Protein AF-A0A165D5Y5-F1 (afdb_monomer_lite)

Structure (mmCIF, N/CA/C/O backbone):
data_AF-A0A165D5Y5-F1
#
_entry.id   AF-A0A165D5Y5-F1
#
loop_
_atom_site.group_PDB
_atom_site.id
_atom_site.type_symbol
_atom_site.label_atom_id
_atom_site.label_alt_id
_atom_site.label_comp_id
_atom_site.label_asym_id
_atom_site.label_entity_id
_atom_site.label_seq_id
_atom_site.pdbx_PDB_ins_code
_atom_site.Cartn_x
_atom_site.Cartn_y
_atom_site.Cartn_z
_atom_site.occupancy
_atom_site.B_iso_or_equiv
_atom_site.auth_seq_id
_atom_site.auth_comp_id
_atom_site.auth_asym_id
_atom_site.auth_atom_id
_atom_site.pdbx_PDB_model_num
ATOM 1 N N . MET A 1 1 ? 12.799 29.305 -7.240 1.00 36.62 1 MET A N 1
ATOM 2 C CA . MET A 1 1 ? 13.492 28.348 -8.123 1.00 36.62 1 MET A CA 1
ATOM 3 C C . MET A 1 1 ? 12.744 27.040 -8.000 1.00 36.62 1 MET A C 1
ATOM 5 O O . MET A 1 1 ? 12.730 26.487 -6.907 1.00 36.62 1 MET A O 1
ATOM 9 N N . HIS A 1 2 ? 12.020 26.631 -9.041 1.00 42.81 2 HIS A N 1
ATOM 10 C CA . HIS A 1 2 ? 11.476 25.279 -9.081 1.00 42.81 2 HIS A CA 1
ATOM 11 C C . HIS A 1 2 ? 12.655 24.336 -9.302 1.00 42.81 2 HIS A C 1
ATOM 13 O O . HIS A 1 2 ? 13.514 24.611 -10.132 1.00 42.81 2 HIS A O 1
ATOM 19 N N . ASP A 1 3 ? 12.760 23.314 -8.466 1.00 55.38 3 ASP A N 1
ATOM 20 C CA . ASP A 1 3 ? 13.753 22.270 -8.642 1.00 55.38 3 ASP A CA 1
ATOM 21 C C . ASP A 1 3 ? 13.362 21.470 -9.892 1.00 55.38 3 ASP A C 1
ATOM 23 O O . ASP A 1 3 ? 12.347 20.774 -9.879 1.00 55.38 3 ASP A O 1
ATOM 27 N N . ASP A 1 4 ? 14.113 21.617 -10.986 1.00 63.81 4 ASP A N 1
ATOM 28 C CA . ASP A 1 4 ? 13.848 20.929 -12.260 1.00 63.81 4 ASP A CA 1
ATOM 29 C C . ASP A 1 4 ? 14.162 19.418 -12.193 1.00 63.81 4 ASP A C 1
ATOM 31 O O . ASP A 1 4 ? 14.012 18.694 -13.178 1.00 63.81 4 ASP A O 1
ATOM 35 N N . ARG A 1 5 ? 14.575 18.911 -11.022 1.00 75.62 5 ARG A N 1
ATOM 36 C CA . ARG A 1 5 ? 14.833 17.491 -10.765 1.00 75.62 5 ARG A CA 1
ATOM 37 C C . ARG A 1 5 ? 13.528 16.737 -10.523 1.00 75.62 5 ARG A C 1
ATOM 39 O O . ARG A 1 5 ? 12.880 16.884 -9.486 1.00 75.62 5 ARG A O 1
ATOM 46 N N . TRP A 1 6 ? 13.171 15.866 -11.462 1.00 85.12 6 TRP A N 1
ATOM 47 C CA . TRP A 1 6 ? 11.984 15.016 -11.347 1.00 85.12 6 TRP A CA 1
ATOM 48 C C . TRP A 1 6 ? 12.303 13.654 -10.734 1.00 85.12 6 TRP A C 1
ATOM 50 O O . TRP A 1 6 ? 11.542 13.173 -9.890 1.00 85.12 6 TRP A O 1
ATOM 60 N N . LEU A 1 7 ? 13.441 13.063 -11.110 1.00 90.06 7 LEU A N 1
ATOM 61 C CA . LEU A 1 7 ? 13.936 11.797 -10.572 1.00 90.06 7 LEU A CA 1
ATOM 62 C C . LEU A 1 7 ? 15.432 11.893 -10.262 1.00 90.06 7 LEU A C 1
ATOM 64 O O . LEU A 1 7 ? 16.234 12.190 -11.139 1.00 90.06 7 LEU A O 1
ATOM 68 N N . THR A 1 8 ? 15.811 11.557 -9.033 1.00 92.94 8 THR A N 1
ATOM 69 C CA . THR A 1 8 ? 17.205 11.374 -8.620 1.00 92.94 8 THR A CA 1
ATOM 70 C C . THR A 1 8 ? 17.475 9.890 -8.419 1.00 92.94 8 THR A C 1
ATOM 72 O O . THR A 1 8 ? 17.004 9.293 -7.449 1.00 92.94 8 THR A O 1
ATOM 75 N N . ILE A 1 9 ? 18.219 9.281 -9.338 1.00 93.25 9 ILE A N 1
ATOM 76 C CA . ILE A 1 9 ? 18.658 7.883 -9.272 1.00 93.25 9 ILE A CA 1
ATOM 77 C C . ILE A 1 9 ? 19.861 7.785 -8.331 1.00 93.25 9 ILE A C 1
ATOM 79 O O . ILE A 1 9 ? 20.742 8.643 -8.354 1.00 93.25 9 ILE A O 1
ATOM 83 N N . GLN A 1 10 ? 19.892 6.733 -7.512 1.00 91.31 10 GLN A N 1
ATOM 84 C CA . GLN A 1 10 ? 20.929 6.472 -6.510 1.00 91.31 10 GLN A CA 1
ATOM 85 C C . GLN A 1 10 ? 21.636 5.144 -6.836 1.00 91.31 10 GLN A C 1
ATOM 87 O O . GLN A 1 10 ? 21.149 4.085 -6.420 1.00 91.31 10 GLN A O 1
ATOM 92 N N . PRO A 1 11 ? 22.750 5.177 -7.594 1.00 89.31 11 PRO A N 1
ATOM 93 C CA . PRO A 1 11 ? 23.415 3.986 -8.139 1.00 89.31 11 PRO A CA 1
ATOM 94 C C . PRO A 1 11 ? 23.787 2.907 -7.110 1.00 89.31 11 PRO A C 1
ATOM 96 O O . PRO A 1 11 ? 23.739 1.709 -7.404 1.00 89.31 11 PRO A O 1
ATOM 99 N N . ASP A 1 12 ? 24.129 3.317 -5.890 1.00 86.81 12 ASP A N 1
ATOM 100 C CA . ASP A 1 12 ? 24.563 2.464 -4.781 1.00 86.81 12 ASP A CA 1
ATOM 101 C C . ASP A 1 12 ? 23.400 1.918 -3.928 1.00 86.81 12 ASP A C 1
ATOM 103 O O . ASP A 1 12 ? 23.536 0.882 -3.272 1.00 86.81 12 ASP A O 1
ATOM 107 N N . GLN A 1 13 ? 22.225 2.555 -3.968 1.00 88.12 13 GLN A N 1
ATOM 108 C CA . GLN A 1 13 ? 21.077 2.201 -3.122 1.00 88.12 13 GLN A CA 1
ATOM 109 C C . GLN A 1 13 ? 20.100 1.215 -3.766 1.00 88.12 13 GLN A C 1
ATOM 111 O O . GLN A 1 13 ? 19.023 0.993 -3.218 1.00 88.12 13 GLN A O 1
ATOM 116 N N . TYR A 1 14 ? 20.444 0.565 -4.877 1.00 86.12 14 TYR A N 1
ATOM 117 C CA . TYR A 1 14 ? 19.514 -0.281 -5.642 1.00 86.12 14 TYR A CA 1
ATOM 118 C C . TYR A 1 14 ? 18.892 -1.467 -4.872 1.00 86.12 14 TYR A C 1
ATOM 120 O O . TYR A 1 14 ? 17.851 -2.000 -5.257 1.00 86.12 14 TYR A O 1
ATOM 128 N N . ARG A 1 15 ? 19.488 -1.862 -3.738 1.00 86.94 15 ARG A N 1
ATOM 129 C CA . ARG A 1 15 ? 18.962 -2.899 -2.827 1.00 86.94 15 ARG A CA 1
ATOM 130 C C . ARG A 1 15 ? 18.105 -2.358 -1.684 1.00 86.94 15 ARG A C 1
ATOM 132 O O . ARG A 1 15 ? 17.640 -3.127 -0.837 1.00 86.94 15 ARG A O 1
ATOM 139 N N . ARG A 1 16 ? 17.942 -1.038 -1.588 1.00 87.94 16 ARG A N 1
ATOM 140 C CA . ARG A 1 16 ? 17.179 -0.401 -0.518 1.00 87.94 16 ARG A CA 1
ATOM 141 C C . ARG A 1 16 ? 15.749 -0.917 -0.561 1.00 87.94 16 ARG A C 1
ATOM 143 O O . ARG A 1 16 ? 15.034 -0.728 -1.533 1.00 87.94 16 ARG A O 1
ATOM 150 N N . ARG A 1 17 ? 15.305 -1.555 0.517 1.00 82.31 17 ARG A N 1
ATOM 151 C CA . ARG A 1 17 ? 13.931 -2.055 0.581 1.00 82.31 17 ARG A CA 1
ATOM 152 C C . ARG A 1 17 ? 12.953 -0.903 0.739 1.00 82.31 17 ARG A C 1
ATOM 154 O O . ARG A 1 17 ? 13.132 -0.021 1.584 1.00 82.31 17 ARG A O 1
ATOM 161 N N . LEU A 1 18 ? 11.880 -0.966 -0.035 1.00 82.56 18 LEU A N 1
ATOM 162 C CA . LEU A 1 18 ? 10.706 -0.150 0.197 1.00 82.56 18 LEU A CA 1
ATOM 163 C C . LEU A 1 18 ? 10.056 -0.561 1.529 1.00 82.56 18 LEU A C 1
ATOM 165 O O . LEU A 1 18 ? 10.072 -1.725 1.925 1.00 82.56 18 LEU A O 1
ATOM 169 N N . ARG A 1 19 ? 9.496 0.395 2.268 1.00 78.31 19 ARG A N 1
ATOM 170 C CA . ARG A 1 19 ? 8.685 0.077 3.450 1.00 78.31 19 ARG A CA 1
ATOM 171 C C . ARG A 1 19 ? 7.229 0.035 3.029 1.00 78.31 19 ARG A C 1
ATOM 173 O O . ARG A 1 19 ? 6.581 1.078 3.004 1.00 78.31 19 ARG A O 1
ATOM 180 N N . ASP A 1 20 ? 6.740 -1.156 2.716 1.00 73.06 20 ASP A N 1
ATOM 181 C CA . ASP A 1 20 ? 5.326 -1.397 2.446 1.00 73.06 20 ASP A CA 1
ATOM 182 C C . ASP A 1 20 ? 4.605 -1.817 3.735 1.00 73.06 20 ASP A C 1
ATOM 184 O O . ASP A 1 20 ? 4.455 -2.999 4.036 1.00 73.06 20 ASP A O 1
ATOM 188 N N . LYS A 1 21 ? 4.234 -0.835 4.563 1.00 65.19 21 LYS A N 1
ATOM 189 C CA . LYS A 1 21 ? 3.703 -1.101 5.913 1.00 65.19 21 LYS A CA 1
ATOM 190 C C . LYS A 1 21 ? 2.385 -1.882 5.924 1.00 65.19 21 LYS A C 1
ATOM 192 O O . LYS A 1 21 ? 2.091 -2.510 6.936 1.00 65.19 21 LYS A O 1
ATOM 197 N N . HIS A 1 22 ? 1.615 -1.821 4.841 1.00 62.69 22 HIS A N 1
ATOM 198 C CA . HIS A 1 22 ? 0.251 -2.351 4.774 1.00 62.69 22 HIS A CA 1
ATOM 199 C C . HIS A 1 22 ? 0.038 -3.247 3.547 1.00 62.69 22 HIS A C 1
ATOM 201 O O . HIS A 1 22 ? -1.087 -3.402 3.087 1.00 62.69 22 HIS A O 1
ATOM 207 N N . ALA A 1 23 ? 1.115 -3.827 3.001 1.00 66.75 23 ALA A N 1
ATOM 208 C CA . ALA A 1 23 ? 1.060 -4.659 1.798 1.00 66.75 23 ALA A CA 1
ATOM 209 C C . ALA A 1 23 ? 0.348 -3.964 0.612 1.00 66.75 23 ALA A C 1
ATOM 211 O O . ALA A 1 23 ? -0.350 -4.606 -0.175 1.00 66.75 23 ALA A O 1
ATOM 212 N N . PHE A 1 24 ? 0.530 -2.647 0.463 1.00 70.25 24 PHE A N 1
ATOM 213 C CA . PHE A 1 24 ? -0.023 -1.837 -0.616 1.00 70.25 24 PHE A CA 1
ATOM 214 C C . PHE A 1 24 ? 0.409 -2.317 -1.992 1.00 70.25 24 PHE A C 1
ATOM 216 O O . PHE A 1 24 ? -0.310 -2.068 -2.946 1.00 70.25 24 PHE A O 1
ATOM 223 N N . ILE A 1 25 ? 1.545 -3.003 -2.137 1.00 75.25 25 ILE A N 1
ATOM 224 C CA . ILE A 1 25 ? 1.940 -3.595 -3.421 1.00 75.25 25 ILE A CA 1
ATOM 225 C C . ILE A 1 25 ? 1.146 -4.886 -3.711 1.00 75.25 25 ILE A C 1
ATOM 227 O O . ILE A 1 25 ? 1.097 -5.340 -4.851 1.00 75.25 25 ILE A O 1
ATOM 231 N N . GLY A 1 26 ? 0.397 -5.445 -2.755 1.00 70.31 26 GLY A N 1
ATOM 232 C CA . GLY A 1 26 ? -0.643 -6.483 -2.938 1.00 70.31 26 GLY A CA 1
ATOM 233 C C . GLY A 1 26 ? -0.282 -7.695 -3.804 1.00 70.31 26 GLY A C 1
ATOM 234 O O . GLY A 1 26 ? -1.169 -8.368 -4.320 1.00 70.31 26 GLY A O 1
ATOM 235 N N . PHE A 1 27 ? 1.008 -7.968 -3.956 1.00 74.56 27 PHE A N 1
ATOM 236 C CA . PHE A 1 27 ? 1.594 -9.224 -4.396 1.00 74.56 27 PHE A CA 1
ATOM 237 C C . PHE A 1 27 ? 2.947 -9.381 -3.685 1.00 74.56 27 PHE A C 1
ATOM 239 O O . PHE A 1 27 ? 3.512 -8.377 -3.254 1.00 74.56 27 PHE A O 1
ATOM 246 N N . PRO A 1 28 ? 3.471 -10.606 -3.524 1.00 77.19 28 PRO A N 1
ATOM 247 C CA . PRO A 1 28 ? 4.784 -10.831 -2.924 1.00 77.19 28 PRO A CA 1
ATOM 248 C C . PRO A 1 28 ? 5.869 -10.167 -3.780 1.00 77.19 28 PRO A C 1
ATOM 250 O O . PRO A 1 28 ? 6.131 -10.598 -4.904 1.00 77.19 28 PRO A O 1
ATOM 253 N N . TRP A 1 29 ? 6.476 -9.102 -3.267 1.00 82.81 29 TRP A N 1
ATOM 254 C CA . TRP A 1 29 ? 7.353 -8.222 -4.045 1.00 82.81 29 TRP A CA 1
ATOM 255 C C . TRP A 1 29 ? 8.749 -8.102 -3.439 1.00 82.81 29 TRP A C 1
ATOM 257 O O . TRP A 1 29 ? 9.669 -7.654 -4.111 1.00 82.81 29 TRP A O 1
ATOM 267 N N . GLU A 1 30 ? 8.946 -8.514 -2.187 1.00 80.38 30 GLU A N 1
ATOM 268 C CA . GLU A 1 30 ? 10.143 -8.190 -1.407 1.00 80.38 30 GLU A CA 1
ATOM 269 C C . GLU A 1 30 ? 11.440 -8.750 -2.008 1.00 80.38 30 GLU A C 1
ATOM 271 O O . GLU A 1 30 ? 12.504 -8.160 -1.828 1.00 80.38 30 GLU A O 1
ATOM 276 N N . ASN A 1 31 ? 11.348 -9.867 -2.736 1.00 81.94 31 ASN A N 1
ATOM 277 C CA . ASN A 1 31 ? 12.470 -10.479 -3.461 1.00 81.94 31 ASN A CA 1
ATOM 278 C C . ASN A 1 31 ? 12.522 -10.078 -4.945 1.00 81.94 31 ASN A C 1
ATOM 280 O O . ASN A 1 31 ? 13.449 -10.452 -5.655 1.00 81.94 31 ASN A O 1
ATOM 284 N N . ASN A 1 32 ? 11.531 -9.311 -5.392 1.00 86.19 32 ASN A N 1
ATOM 285 C CA . ASN A 1 32 ? 11.272 -8.918 -6.768 1.00 86.19 32 ASN A CA 1
ATOM 286 C C . ASN A 1 32 ? 11.191 -7.383 -6.851 1.00 86.19 32 ASN A C 1
ATOM 288 O O . ASN A 1 32 ? 10.310 -6.850 -7.521 1.00 86.19 32 ASN A O 1
ATOM 292 N N . TYR A 1 33 ? 12.049 -6.663 -6.119 1.00 91.00 33 TYR A N 1
ATOM 293 C CA . TYR A 1 33 ? 12.045 -5.200 -6.101 1.00 91.00 33 TYR A CA 1
ATOM 294 C C . TYR A 1 33 ? 13.431 -4.593 -6.214 1.00 91.00 33 TYR A C 1
ATOM 296 O O . TYR A 1 33 ? 14.330 -4.912 -5.438 1.00 91.00 33 TYR A O 1
ATOM 304 N N . PHE A 1 34 ? 13.548 -3.665 -7.153 1.00 91.81 34 PHE A N 1
ATOM 305 C CA . PHE A 1 34 ? 14.746 -2.903 -7.442 1.00 91.81 34 PHE A CA 1
ATOM 306 C C . PHE A 1 34 ? 14.508 -1.435 -7.093 1.00 91.81 34 PHE A C 1
ATOM 308 O O . PHE A 1 34 ? 13.651 -0.779 -7.688 1.00 91.81 34 PHE A O 1
ATOM 315 N N . HIS A 1 35 ? 15.258 -0.903 -6.131 1.00 92.50 35 HIS A N 1
ATOM 316 C CA . HIS A 1 35 ? 15.210 0.526 -5.818 1.00 92.50 35 HIS A CA 1
ATOM 317 C C . HIS A 1 35 ? 15.915 1.319 -6.912 1.00 92.50 35 HIS A C 1
ATOM 319 O O . HIS A 1 35 ? 17.002 0.952 -7.338 1.00 92.50 35 HIS A O 1
ATOM 325 N N . ILE A 1 36 ? 15.318 2.425 -7.342 1.00 90.88 36 ILE A N 1
ATOM 326 C CA . ILE A 1 36 ? 15.943 3.322 -8.320 1.00 90.88 36 ILE A CA 1
ATOM 327 C C . ILE A 1 36 ? 16.479 4.553 -7.598 1.00 90.88 36 ILE A C 1
ATOM 329 O O . ILE A 1 36 ? 17.634 4.931 -7.774 1.00 90.88 36 ILE A O 1
ATOM 333 N N . GLY A 1 37 ? 15.642 5.197 -6.782 1.00 91.25 37 GLY A N 1
ATOM 334 C CA . GLY A 1 37 ? 15.983 6.499 -6.232 1.00 91.25 37 GLY A CA 1
ATOM 335 C C . GLY A 1 37 ? 14.801 7.247 -5.636 1.00 91.25 37 GLY A C 1
ATOM 336 O O . GLY A 1 37 ? 13.926 6.659 -4.989 1.00 91.25 37 GLY A O 1
ATOM 337 N N . ILE A 1 38 ? 14.795 8.563 -5.835 1.00 89.62 38 ILE A N 1
ATOM 338 C CA . ILE A 1 38 ? 13.841 9.499 -5.247 1.00 89.62 38 ILE A CA 1
ATOM 339 C C . ILE A 1 38 ? 13.155 10.304 -6.355 1.00 89.62 38 ILE A C 1
ATOM 341 O O . ILE A 1 38 ? 13.812 11.012 -7.106 1.00 89.62 38 ILE A O 1
ATOM 345 N N . CYS A 1 39 ? 11.829 10.222 -6.436 1.00 86.62 39 CYS A N 1
ATOM 346 C CA . CYS A 1 39 ? 10.992 11.032 -7.319 1.00 86.62 39 CYS A CA 1
ATOM 347 C C . CYS A 1 39 ? 10.145 11.969 -6.453 1.00 86.62 39 CYS A C 1
ATOM 349 O O . CYS A 1 39 ? 9.347 11.483 -5.648 1.00 86.62 39 CYS A O 1
ATOM 351 N N . GLN A 1 40 ? 10.304 13.290 -6.596 1.00 78.00 40 GLN A N 1
ATOM 352 C CA . GLN A 1 40 ? 9.586 14.296 -5.788 1.00 78.00 40 GLN A CA 1
ATOM 353 C C . GLN A 1 40 ? 9.618 13.991 -4.272 1.00 78.00 40 GLN A C 1
ATOM 355 O O . GLN A 1 40 ? 8.570 13.839 -3.633 1.00 78.00 40 GLN A O 1
ATOM 360 N N . ASP A 1 41 ? 10.822 13.810 -3.720 1.00 76.75 41 ASP A N 1
ATOM 361 C CA . ASP A 1 41 ? 11.083 13.451 -2.313 1.00 76.75 41 ASP A CA 1
ATOM 362 C C . ASP A 1 41 ? 10.535 12.086 -1.856 1.00 76.75 41 ASP A C 1
ATOM 364 O O . ASP A 1 41 ? 10.415 11.811 -0.658 1.00 76.75 41 ASP A O 1
ATOM 368 N N . ARG A 1 42 ? 10.200 11.188 -2.793 1.00 81.06 42 ARG A N 1
ATOM 369 C CA . ARG A 1 42 ? 9.659 9.858 -2.478 1.00 81.06 42 ARG A CA 1
ATOM 370 C C . ARG A 1 42 ? 10.486 8.740 -3.061 1.00 81.06 42 ARG A C 1
ATOM 372 O O . ARG A 1 42 ? 10.855 8.768 -4.227 1.00 81.06 42 ARG A O 1
ATOM 379 N N . THR A 1 43 ? 10.695 7.705 -2.254 1.00 86.25 43 THR A N 1
ATOM 380 C CA . THR A 1 43 ? 11.299 6.456 -2.711 1.00 86.25 43 THR A CA 1
ATOM 381 C C . THR A 1 43 ? 10.511 5.875 -3.881 1.00 86.25 43 THR A C 1
ATOM 383 O O . THR A 1 43 ? 9.290 5.715 -3.797 1.00 86.25 43 THR A O 1
ATOM 386 N N . CYS A 1 44 ? 11.236 5.540 -4.942 1.00 89.06 44 CYS A N 1
ATOM 387 C CA . CYS A 1 44 ? 10.707 4.892 -6.127 1.00 89.06 44 CYS A CA 1
ATOM 388 C C . CYS A 1 44 ? 11.573 3.694 -6.523 1.00 89.06 44 CYS A C 1
ATOM 390 O O . CYS A 1 44 ? 12.789 3.664 -6.298 1.00 89.06 44 CYS A O 1
ATOM 392 N N . GLY A 1 45 ? 10.930 2.698 -7.114 1.00 91.00 45 GLY A N 1
ATOM 393 C CA . GLY A 1 45 ? 11.597 1.499 -7.596 1.00 91.00 45 GLY A CA 1
ATOM 394 C C . GLY A 1 45 ? 10.685 0.652 -8.463 1.00 91.00 45 GLY A C 1
ATOM 395 O O . GLY A 1 45 ? 9.491 0.922 -8.564 1.00 91.00 45 GLY A O 1
ATOM 396 N N . PHE A 1 46 ? 11.240 -0.382 -9.077 1.00 90.88 46 PHE A N 1
ATOM 397 C CA . PHE A 1 46 ? 10.483 -1.347 -9.861 1.00 90.88 46 PHE A CA 1
ATOM 398 C C . PHE A 1 46 ? 10.159 -2.565 -9.011 1.00 90.88 46 PHE A C 1
ATOM 400 O O . PHE A 1 46 ? 11.063 -3.200 -8.474 1.00 90.88 46 PHE A O 1
ATOM 407 N N . ALA A 1 47 ? 8.877 -2.902 -8.911 1.00 90.69 47 ALA A N 1
ATOM 408 C CA . ALA A 1 47 ? 8.443 -4.220 -8.476 1.00 90.69 47 ALA A CA 1
ATOM 409 C C . ALA A 1 47 ? 8.156 -5.069 -9.716 1.00 90.69 47 ALA A C 1
ATOM 411 O O . ALA A 1 47 ? 7.552 -4.585 -10.667 1.00 90.69 47 ALA A O 1
ATOM 412 N N . PHE A 1 48 ? 8.559 -6.331 -9.705 1.00 90.38 48 PHE A N 1
ATOM 413 C CA . PHE A 1 48 ? 8.337 -7.243 -10.819 1.00 90.38 48 PHE A CA 1
ATOM 414 C C . PHE A 1 48 ? 7.240 -8.227 -10.447 1.00 90.38 48 PHE A C 1
ATOM 416 O O . PHE A 1 48 ? 7.349 -8.940 -9.445 1.00 90.38 48 PHE A O 1
ATOM 423 N N . HIS A 1 49 ? 6.192 -8.290 -11.259 1.00 87.62 49 HIS A N 1
ATOM 424 C CA . HIS A 1 49 ? 5.170 -9.319 -11.118 1.00 87.62 49 HIS A CA 1
ATOM 425 C C . HIS A 1 49 ? 5.195 -10.266 -12.301 1.00 87.62 49 HIS A C 1
ATOM 427 O O . HIS A 1 49 ? 5.577 -9.903 -13.408 1.00 87.62 49 HIS A O 1
ATOM 433 N N . HIS A 1 50 ? 4.774 -11.500 -12.053 1.00 89.38 50 HIS A N 1
ATOM 434 C CA . HIS A 1 50 ? 4.673 -12.497 -13.103 1.00 89.38 50 HIS A CA 1
ATOM 435 C C . HIS A 1 50 ? 3.625 -12.060 -14.141 1.00 89.38 50 HIS A C 1
ATOM 437 O O . HIS A 1 50 ? 2.541 -11.595 -13.761 1.00 89.38 50 HIS A O 1
ATOM 443 N N . LYS A 1 51 ? 3.930 -12.222 -15.435 1.00 88.44 51 LYS A N 1
ATOM 444 C CA . LYS A 1 51 ? 3.019 -11.884 -16.542 1.00 88.44 51 LYS A CA 1
ATOM 445 C C . LYS A 1 51 ? 1.715 -12.676 -16.424 1.00 88.44 51 LYS A C 1
ATOM 447 O O . LYS A 1 51 ? 0.641 -12.085 -16.424 1.00 88.44 51 LYS A O 1
ATOM 452 N N . ASP A 1 52 ? 1.807 -13.985 -16.171 1.00 87.38 52 ASP A N 1
ATOM 453 C CA . ASP A 1 52 ? 0.655 -14.824 -15.790 1.00 87.38 52 ASP A CA 1
ATOM 454 C C . ASP A 1 52 ? 0.099 -14.442 -14.395 1.00 87.38 52 ASP A C 1
ATOM 456 O O . ASP A 1 52 ? 0.790 -14.644 -13.384 1.00 87.38 52 ASP A O 1
ATOM 460 N N . PRO A 1 53 ? -1.153 -13.942 -14.299 1.00 82.12 53 PRO A N 1
ATOM 461 C CA . PRO A 1 53 ? -1.795 -13.598 -13.033 1.00 82.12 53 PRO A CA 1
ATOM 462 C C . PRO A 1 53 ? -1.927 -14.763 -12.045 1.00 82.12 53 PRO A C 1
ATOM 464 O O . PRO A 1 53 ? -1.884 -14.534 -10.833 1.00 82.12 53 PRO A O 1
ATOM 467 N N . ALA A 1 54 ? -2.066 -16.005 -12.521 1.00 82.44 54 ALA A N 1
ATOM 468 C CA . ALA A 1 54 ? -2.210 -17.179 -11.662 1.00 82.44 54 ALA A CA 1
ATOM 469 C C . ALA A 1 54 ? -0.940 -17.452 -10.837 1.00 82.44 54 ALA A C 1
ATOM 471 O O . ALA A 1 54 ? -1.024 -17.922 -9.697 1.00 82.44 54 ALA A O 1
ATOM 472 N N . LEU A 1 55 ? 0.222 -17.082 -11.385 1.00 82.44 55 LEU A N 1
ATOM 473 C CA . LEU A 1 55 ? 1.552 -17.298 -10.809 1.00 82.44 55 LEU A CA 1
ATOM 474 C C . LEU A 1 55 ? 2.052 -16.129 -9.944 1.00 82.44 55 LEU A C 1
ATOM 476 O O . LEU A 1 55 ? 3.144 -16.191 -9.379 1.00 82.44 55 LEU A O 1
ATOM 480 N N . ARG A 1 56 ? 1.237 -15.079 -9.766 1.00 81.31 56 ARG A N 1
ATOM 481 C CA . ARG A 1 56 ? 1.522 -13.961 -8.842 1.00 81.31 56 ARG A CA 1
ATOM 482 C C . ARG A 1 56 ? 1.346 -14.342 -7.363 1.00 81.31 56 ARG A C 1
ATOM 484 O O . ARG A 1 56 ? 1.600 -13.530 -6.475 1.00 81.31 56 ARG A O 1
ATOM 491 N N . LYS A 1 57 ? 0.887 -15.565 -7.078 1.00 74.50 57 LYS A N 1
ATOM 492 C CA . LYS A 1 57 ? 0.719 -16.095 -5.717 1.00 74.50 57 LYS A CA 1
ATOM 493 C C . LYS A 1 57 ? 2.075 -16.483 -5.120 1.00 74.50 57 LYS A C 1
ATOM 495 O O . LYS A 1 57 ? 2.998 -16.830 -5.843 1.00 74.50 57 LYS A O 1
ATOM 500 N N . ARG A 1 58 ? 2.165 -16.402 -3.787 1.00 65.44 58 ARG A N 1
ATOM 501 C CA . ARG A 1 58 ? 3.347 -16.648 -2.933 1.00 65.44 58 ARG A CA 1
ATOM 502 C C . ARG A 1 58 ? 4.376 -17.597 -3.564 1.00 65.44 58 ARG A C 1
ATOM 504 O O . ARG A 1 58 ? 4.145 -18.798 -3.647 1.00 65.44 58 ARG A O 1
ATOM 511 N N . GLN A 1 59 ? 5.507 -17.036 -3.976 1.00 67.50 59 GLN A N 1
ATOM 512 C CA . GLN A 1 59 ? 6.597 -17.780 -4.600 1.00 67.50 59 GLN A CA 1
ATOM 513 C C . GLN A 1 59 ? 7.621 -18.203 -3.552 1.00 67.50 59 GLN A C 1
ATOM 515 O O . GLN A 1 59 ? 7.834 -17.503 -2.557 1.00 67.50 59 GLN A O 1
ATOM 520 N N . THR A 1 60 ? 8.270 -19.342 -3.780 1.00 76.19 60 THR A N 1
ATOM 521 C CA . THR A 1 60 ? 9.440 -19.744 -2.997 1.00 76.19 60 THR A CA 1
ATOM 522 C C . THR A 1 60 ? 10.526 -18.690 -3.182 1.00 76.19 60 THR A C 1
ATOM 524 O O . THR A 1 60 ? 10.852 -18.328 -4.312 1.00 76.19 60 THR A O 1
ATOM 527 N N . ALA A 1 61 ? 11.066 -18.173 -2.078 1.00 80.94 61 ALA A N 1
ATOM 528 C CA . ALA A 1 61 ? 12.138 -17.189 -2.138 1.00 80.94 61 ALA A CA 1
ATOM 529 C C . ALA A 1 61 ? 13.366 -17.813 -2.830 1.00 80.94 61 ALA A C 1
ATOM 531 O O . ALA A 1 61 ? 13.823 -18.868 -2.382 1.00 80.94 61 ALA A O 1
ATOM 532 N N . PRO A 1 62 ? 13.892 -17.202 -3.906 1.00 85.44 62 PRO A N 1
ATOM 533 C CA . PRO A 1 62 ? 15.098 -17.703 -4.549 1.00 85.44 62 PRO A CA 1
ATOM 534 C C . PRO A 1 62 ? 16.319 -17.527 -3.626 1.00 85.44 62 PRO A C 1
ATOM 536 O O . PRO A 1 62 ? 16.297 -16.677 -2.727 1.00 85.44 62 PRO A O 1
ATOM 539 N N . PRO A 1 63 ? 17.403 -18.291 -3.848 1.00 91.00 63 PRO A N 1
ATOM 540 C CA . PRO A 1 63 ? 18.671 -18.083 -3.156 1.00 91.00 63 PRO A CA 1
ATOM 541 C C . PRO A 1 63 ? 19.174 -16.638 -3.292 1.00 91.00 63 PRO A C 1
ATOM 543 O O . PRO A 1 63 ? 18.974 -15.989 -4.321 1.00 91.00 63 PRO A O 1
ATOM 546 N N . ALA A 1 64 ? 19.868 -16.133 -2.270 1.00 89.94 64 ALA A N 1
ATOM 547 C CA . ALA A 1 64 ? 20.339 -14.744 -2.239 1.00 89.94 64 ALA A CA 1
ATOM 548 C C . ALA A 1 64 ? 21.272 -14.391 -3.415 1.00 89.94 64 ALA A C 1
ATOM 550 O O . ALA A 1 64 ? 21.233 -13.266 -3.910 1.00 89.94 64 ALA A O 1
ATOM 551 N N . GLU A 1 65 ? 22.068 -15.351 -3.889 1.00 92.50 65 GLU A N 1
ATOM 552 C CA . GLU A 1 65 ? 22.945 -15.200 -5.059 1.00 92.50 65 GLU A CA 1
ATOM 553 C C . GLU A 1 65 ? 22.162 -14.976 -6.362 1.00 92.50 65 GLU A C 1
ATOM 555 O O . GLU A 1 65 ? 22.553 -14.150 -7.186 1.00 92.50 65 GLU A O 1
ATOM 560 N N . VAL A 1 66 ? 21.015 -15.646 -6.518 1.00 92.75 66 VAL A N 1
ATOM 561 C CA . VAL A 1 66 ? 20.127 -15.488 -7.675 1.00 92.75 66 VAL A CA 1
ATOM 562 C C . VAL A 1 66 ? 19.500 -14.097 -7.649 1.00 92.75 66 VAL A C 1
ATOM 564 O O . VAL A 1 66 ? 19.468 -13.414 -8.670 1.00 92.75 66 VAL A O 1
ATOM 567 N N . VAL A 1 67 ? 19.059 -13.642 -6.470 1.00 90.38 67 VAL A N 1
ATOM 568 C CA . VAL A 1 67 ? 18.544 -12.275 -6.291 1.00 90.38 67 VAL A CA 1
ATOM 569 C C . VAL A 1 67 ? 19.619 -11.244 -6.630 1.00 90.38 67 VAL A C 1
ATOM 571 O O . VAL A 1 67 ? 19.343 -10.321 -7.388 1.00 90.38 67 VAL A O 1
ATOM 574 N N . ASP A 1 68 ? 20.841 -11.394 -6.111 1.00 90.69 68 ASP A N 1
ATOM 575 C CA . ASP A 1 68 ? 21.935 -10.463 -6.404 1.00 90.69 68 ASP A CA 1
ATOM 576 C C . ASP A 1 68 ? 22.239 -10.398 -7.903 1.00 90.69 68 ASP A C 1
ATOM 578 O O . ASP A 1 68 ? 22.273 -9.312 -8.483 1.00 90.69 68 ASP A O 1
ATOM 582 N N . ARG A 1 69 ? 22.383 -11.557 -8.552 1.00 93.38 69 ARG A N 1
ATOM 583 C CA . ARG A 1 69 ? 22.629 -11.635 -9.993 1.00 93.38 69 ARG A CA 1
ATOM 584 C C . ARG A 1 69 ? 21.551 -10.894 -10.788 1.00 93.38 69 ARG A C 1
ATOM 586 O O . ARG A 1 69 ? 21.896 -10.043 -11.604 1.00 93.38 69 ARG A O 1
ATOM 593 N N . ARG A 1 70 ? 20.269 -11.137 -10.490 1.00 93.94 70 ARG A N 1
ATOM 594 C CA . ARG A 1 70 ? 19.137 -10.441 -11.131 1.00 93.94 70 ARG A CA 1
ATOM 595 C C . ARG A 1 70 ? 19.194 -8.931 -10.916 1.00 93.94 70 ARG A C 1
ATOM 597 O O . ARG A 1 70 ? 19.018 -8.170 -11.862 1.00 93.94 70 ARG A O 1
ATOM 604 N N . MET A 1 71 ? 19.494 -8.476 -9.699 1.00 91.75 71 MET A N 1
ATOM 605 C CA . MET A 1 71 ? 19.616 -7.041 -9.416 1.00 91.75 71 MET A CA 1
ATOM 606 C C . MET A 1 71 ? 20.749 -6.395 -10.220 1.00 91.75 71 MET A C 1
ATOM 608 O O . MET A 1 71 ? 20.578 -5.289 -10.725 1.00 91.75 71 MET A O 1
ATOM 612 N N . ARG A 1 72 ? 21.893 -7.072 -10.383 1.00 91.69 72 ARG A N 1
ATOM 613 C CA . ARG A 1 72 ? 22.999 -6.561 -11.210 1.00 91.69 72 ARG A CA 1
ATOM 614 C C . ARG A 1 72 ? 22.639 -6.525 -12.692 1.00 91.69 72 ARG A C 1
ATOM 616 O O . ARG A 1 72 ? 22.889 -5.507 -13.328 1.00 91.69 72 ARG A O 1
ATOM 623 N N . GLN A 1 73 ? 22.013 -7.582 -13.211 1.00 94.19 73 GLN A N 1
ATOM 624 C CA . GLN A 1 73 ? 21.530 -7.646 -14.596 1.00 94.19 73 GLN A CA 1
ATOM 625 C C . GLN A 1 73 ? 20.571 -6.490 -14.901 1.00 94.19 73 GLN A C 1
ATOM 627 O O . GLN A 1 73 ? 20.749 -5.770 -15.878 1.00 94.19 73 GLN A O 1
ATOM 632 N N . PHE A 1 74 ? 19.594 -6.254 -14.024 1.00 93.62 74 PHE A N 1
ATOM 633 C CA . PHE A 1 74 ? 18.645 -5.161 -14.206 1.00 93.62 74 PHE A CA 1
ATOM 634 C C . PHE A 1 74 ? 19.278 -3.774 -14.024 1.00 93.62 74 PHE A C 1
ATOM 636 O O . PHE A 1 74 ? 18.910 -2.829 -14.718 1.00 93.62 74 PHE A O 1
ATOM 643 N N . ARG A 1 75 ? 20.267 -3.639 -13.132 1.00 92.38 75 ARG A N 1
ATOM 644 C CA . ARG A 1 75 ? 21.057 -2.407 -13.013 1.00 92.38 75 ARG A CA 1
ATOM 645 C C . ARG A 1 75 ? 21.800 -2.099 -14.312 1.00 92.38 75 ARG A C 1
ATOM 647 O O . ARG A 1 75 ? 21.782 -0.952 -14.730 1.00 92.38 75 ARG A O 1
ATOM 654 N N . ALA A 1 76 ? 22.410 -3.095 -14.954 1.00 92.81 76 ALA A N 1
ATOM 655 C CA . ALA A 1 76 ? 23.078 -2.907 -16.241 1.00 92.81 76 ALA A CA 1
ATOM 656 C C . ALA A 1 76 ? 22.101 -2.475 -17.341 1.00 92.81 76 ALA A C 1
ATOM 658 O O . ALA A 1 76 ? 22.387 -1.535 -18.076 1.00 92.81 76 ALA A O 1
ATOM 659 N N . PHE A 1 77 ? 20.909 -3.077 -17.380 1.00 94.06 77 PHE A N 1
ATOM 660 C CA . PHE A 1 77 ? 19.836 -2.637 -18.274 1.00 94.06 77 PHE A CA 1
ATOM 661 C C . PHE A 1 77 ? 19.435 -1.173 -18.032 1.00 94.06 77 PHE A C 1
ATOM 663 O O . PHE A 1 77 ? 19.299 -0.404 -18.979 1.00 94.06 77 PHE A O 1
ATOM 670 N N . LEU A 1 78 ? 19.306 -0.750 -16.768 1.00 92.94 78 LEU A N 1
ATOM 671 C CA . LEU A 1 78 ? 19.054 0.655 -16.442 1.00 92.94 78 LEU A CA 1
ATOM 672 C C . LEU A 1 78 ? 20.188 1.570 -16.920 1.00 92.94 78 LEU A C 1
ATOM 674 O O . LEU A 1 78 ? 19.911 2.632 -17.465 1.00 92.94 78 LEU A O 1
ATOM 678 N N . VAL A 1 79 ? 21.444 1.161 -16.740 1.00 94.00 79 VAL A N 1
ATOM 679 C CA . VAL A 1 79 ? 22.619 1.924 -17.188 1.00 94.00 79 VAL A CA 1
ATOM 680 C C . VAL A 1 79 ? 22.634 2.080 -18.706 1.00 94.00 79 VAL A C 1
ATOM 682 O O . VAL A 1 79 ? 22.855 3.189 -19.180 1.00 94.00 79 VAL A O 1
ATOM 685 N N . PHE A 1 80 ? 22.315 1.019 -19.447 1.00 94.12 80 PHE A N 1
ATOM 686 C CA . PHE A 1 80 ? 22.131 1.074 -20.896 1.00 94.12 80 PHE A CA 1
ATOM 687 C C . PHE A 1 80 ? 21.039 2.080 -21.288 1.00 94.12 80 PHE A C 1
ATOM 689 O O . PHE A 1 80 ? 21.287 3.010 -22.047 1.00 94.12 80 PHE A O 1
ATOM 696 N N . CYS A 1 81 ? 19.846 1.980 -20.699 1.00 92.88 81 CYS A N 1
ATOM 697 C CA . CYS A 1 81 ? 18.762 2.924 -20.983 1.00 92.88 81 CYS A CA 1
ATOM 698 C C . CYS A 1 81 ? 19.141 4.387 -20.675 1.00 92.88 81 CYS A C 1
ATOM 700 O O . CYS A 1 81 ? 18.674 5.301 -21.350 1.00 92.88 81 CYS A O 1
ATOM 702 N N . LEU A 1 82 ? 19.974 4.622 -19.655 1.00 93.12 82 LEU A N 1
ATOM 703 C CA . LEU A 1 82 ? 20.463 5.957 -19.310 1.00 93.12 82 LEU A CA 1
ATOM 704 C C . LEU A 1 82 ? 21.555 6.454 -20.265 1.00 93.12 82 LEU A C 1
ATOM 706 O O . LEU A 1 82 ? 21.566 7.647 -20.564 1.00 93.12 82 LEU A O 1
ATOM 710 N N . SER A 1 83 ? 22.445 5.587 -20.761 1.00 92.81 83 SER A N 1
ATOM 711 C CA . SER A 1 83 ? 23.463 5.983 -21.746 1.00 92.81 83 SER A CA 1
ATOM 712 C C . SER A 1 83 ? 22.836 6.390 -23.080 1.00 92.81 83 SER A C 1
ATOM 714 O O . SER A 1 83 ? 23.286 7.351 -23.698 1.00 92.81 83 SER A O 1
ATOM 716 N N . GLU A 1 84 ? 21.732 5.746 -23.473 1.00 91.69 84 GLU A N 1
ATOM 717 C CA . GLU A 1 84 ? 20.976 6.084 -24.691 1.00 91.69 84 GLU A CA 1
ATOM 718 C C . GLU A 1 84 ? 20.293 7.465 -24.633 1.00 91.69 84 GLU A C 1
ATOM 720 O O . GLU A 1 84 ? 19.829 7.989 -25.650 1.00 91.69 84 GLU A O 1
ATOM 725 N N . LEU A 1 85 ? 20.239 8.112 -23.460 1.00 89.94 85 LEU A N 1
ATOM 726 C CA . LEU A 1 85 ? 19.775 9.497 -23.383 1.00 89.94 85 LEU A CA 1
ATOM 727 C C . LEU A 1 85 ? 20.745 10.463 -24.082 1.00 89.94 85 LEU A C 1
ATOM 729 O O . LEU A 1 85 ? 20.278 11.477 -24.604 1.00 89.94 85 LEU A O 1
ATOM 733 N N . GLY A 1 86 ? 22.042 10.136 -24.144 1.00 80.25 86 GLY A N 1
ATOM 734 C CA . GLY A 1 86 ? 23.087 10.889 -24.854 1.00 80.25 86 GLY A CA 1
ATOM 735 C C . GLY A 1 86 ? 23.653 12.102 -24.106 1.00 80.25 86 GLY A C 1
ATOM 736 O O . GLY A 1 86 ? 24.772 12.522 -24.384 1.00 80.25 86 GLY A O 1
ATOM 737 N N . ASP A 1 87 ? 22.921 12.622 -23.119 1.00 86.31 87 ASP A N 1
ATOM 738 C CA . ASP A 1 87 ? 23.269 13.860 -22.399 1.00 86.31 87 ASP A CA 1
ATOM 739 C C . ASP A 1 87 ? 23.886 13.605 -21.009 1.00 86.31 87 ASP A C 1
ATOM 741 O O . ASP A 1 87 ? 24.192 14.539 -20.266 1.00 86.31 87 ASP A O 1
ATOM 745 N N . LEU A 1 88 ? 24.043 12.334 -20.629 1.00 88.69 88 LEU A N 1
ATOM 746 C CA . LEU A 1 88 ? 24.608 11.912 -19.349 1.00 88.69 88 LEU A CA 1
ATOM 747 C C . LEU A 1 88 ? 26.003 11.315 -19.569 1.00 88.69 88 LEU A C 1
ATOM 749 O O . LEU A 1 88 ? 26.193 10.574 -20.533 1.00 88.69 88 LEU A O 1
ATOM 753 N N . PRO A 1 89 ? 26.972 11.546 -18.663 1.00 90.88 89 PRO A N 1
ATOM 754 C CA . PRO A 1 89 ? 28.314 10.965 -18.749 1.00 90.88 89 PRO A CA 1
ATOM 755 C C . PRO A 1 89 ? 28.323 9.484 -18.320 1.00 90.88 89 PRO A C 1
ATOM 757 O O . PRO A 1 89 ? 29.176 9.049 -17.551 1.00 90.88 89 PRO A O 1
ATOM 760 N N . ILE A 1 90 ? 27.338 8.713 -18.780 1.00 92.44 90 ILE A N 1
ATOM 761 C CA . ILE A 1 90 ? 27.157 7.296 -18.482 1.00 92.44 90 ILE A CA 1
ATOM 762 C C . ILE A 1 90 ? 27.521 6.513 -19.736 1.00 92.44 90 ILE A C 1
ATOM 764 O O . ILE A 1 90 ? 26.939 6.705 -20.800 1.00 92.44 90 ILE A O 1
ATOM 768 N N . ILE A 1 91 ? 28.481 5.611 -19.590 1.00 89.56 91 ILE A N 1
ATOM 769 C CA . ILE A 1 91 ? 28.980 4.755 -20.660 1.00 89.56 91 ILE A CA 1
ATOM 770 C C . ILE A 1 91 ? 28.503 3.332 -20.384 1.00 89.56 91 ILE A C 1
ATOM 772 O O . ILE A 1 91 ? 28.799 2.777 -19.325 1.00 89.56 91 ILE A O 1
ATOM 776 N N . CYS A 1 92 ? 27.796 2.751 -21.352 1.00 88.69 92 CYS A N 1
ATOM 777 C CA . CYS A 1 92 ? 27.427 1.342 -21.381 1.00 88.69 92 CYS A CA 1
ATOM 778 C C . CYS A 1 92 ? 27.861 0.751 -22.722 1.00 88.69 92 CYS A C 1
ATOM 780 O O . CYS A 1 92 ? 27.458 1.237 -23.775 1.00 88.69 92 CYS A O 1
ATOM 782 N N . HIS A 1 93 ? 28.699 -0.283 -22.695 1.00 81.69 93 HIS A N 1
ATOM 783 C CA . HIS A 1 93 ? 29.179 -0.923 -23.924 1.00 81.69 93 HIS A CA 1
ATOM 784 C C . HIS A 1 93 ? 28.286 -2.078 -24.389 1.00 81.69 93 HIS A C 1
ATOM 786 O O . HIS A 1 93 ? 28.297 -2.421 -25.568 1.00 81.69 93 HIS A O 1
ATOM 792 N N . ASP A 1 94 ? 27.545 -2.698 -23.468 1.00 89.62 94 ASP A N 1
ATOM 793 C CA . ASP A 1 94 ? 26.733 -3.883 -23.732 1.00 89.62 94 ASP A CA 1
ATOM 794 C C . ASP A 1 94 ? 25.633 -4.015 -22.666 1.00 89.62 94 ASP A C 1
ATOM 796 O O . ASP A 1 94 ? 25.920 -4.149 -21.476 1.00 89.62 94 ASP A O 1
ATOM 800 N N . GLN A 1 95 ? 24.369 -4.025 -23.097 1.00 89.75 95 GLN A N 1
ATOM 801 C CA . GLN A 1 95 ? 23.190 -4.150 -22.229 1.00 89.75 95 GLN A CA 1
ATOM 802 C C . GLN A 1 95 ? 23.088 -5.492 -21.475 1.00 89.75 95 GLN A C 1
ATOM 804 O O . GLN A 1 95 ? 22.257 -5.638 -20.572 1.00 89.75 95 GLN A O 1
ATOM 809 N N . TYR A 1 96 ? 23.894 -6.493 -21.844 1.00 94.44 96 TYR A N 1
ATOM 810 C CA . TYR A 1 96 ? 23.901 -7.817 -21.218 1.00 94.44 96 TYR A CA 1
ATOM 811 C C . TYR A 1 96 ? 25.069 -8.043 -20.256 1.00 94.44 96 TYR A C 1
ATOM 813 O O . TYR A 1 96 ? 25.054 -9.038 -19.522 1.00 94.44 96 TYR A O 1
ATOM 821 N N . ARG A 1 97 ? 26.051 -7.134 -20.214 1.00 92.62 97 ARG A N 1
ATOM 822 C CA . ARG A 1 97 ? 27.183 -7.203 -19.282 1.00 92.62 97 ARG A CA 1
ATOM 823 C C . ARG A 1 97 ? 26.892 -6.399 -18.021 1.00 92.62 97 ARG A C 1
ATOM 825 O O . ARG A 1 97 ? 26.417 -5.274 -18.084 1.00 92.62 97 ARG A O 1
ATOM 832 N N . TYR A 1 98 ? 27.137 -7.003 -16.862 1.00 91.31 98 TYR A N 1
ATOM 833 C CA . TYR A 1 98 ? 26.722 -6.466 -15.559 1.00 91.31 98 TYR A CA 1
ATOM 834 C C . TYR A 1 98 ? 27.820 -6.534 -14.486 1.00 91.31 98 TYR A C 1
ATOM 836 O O . TYR A 1 98 ? 27.523 -6.477 -13.283 1.00 91.31 98 TYR A O 1
ATOM 844 N N . GLY A 1 99 ? 29.081 -6.672 -14.907 1.00 89.38 99 GLY A N 1
ATOM 845 C CA . GLY A 1 99 ? 30.247 -6.478 -14.053 1.00 89.38 99 GLY A CA 1
ATOM 846 C C . GLY A 1 99 ? 30.307 -5.045 -13.526 1.00 89.38 99 GLY A C 1
ATOM 847 O O . GLY A 1 99 ? 29.647 -4.144 -14.042 1.00 89.38 99 GLY A O 1
ATOM 848 N N . ASN A 1 100 ? 31.068 -4.815 -12.456 1.00 87.81 100 ASN A N 1
ATOM 849 C CA . ASN A 1 100 ? 31.200 -3.457 -11.913 1.00 87.81 100 ASN A CA 1
ATOM 850 C C . ASN A 1 100 ? 31.966 -2.549 -12.887 1.00 87.81 100 ASN A C 1
ATOM 852 O O . ASN A 1 100 ? 31.681 -1.361 -12.967 1.00 87.81 100 ASN A O 1
ATOM 856 N N . GLU A 1 101 ? 32.903 -3.128 -13.629 1.00 89.94 101 GLU A N 1
ATOM 857 C CA . GLU A 1 101 ? 33.663 -2.521 -14.712 1.00 89.94 101 GLU A CA 1
ATOM 858 C C . GLU A 1 101 ? 32.772 -2.073 -15.879 1.00 89.94 101 GLU A C 1
ATOM 860 O O . GLU A 1 101 ? 32.986 -0.992 -16.420 1.00 89.94 101 GLU A O 1
ATOM 865 N N . ASP A 1 102 ? 31.724 -2.837 -16.207 1.00 88.94 102 ASP A N 1
ATOM 866 C CA . ASP A 1 102 ? 30.821 -2.539 -17.329 1.00 88.94 102 ASP A CA 1
ATOM 867 C C . ASP A 1 102 ? 29.921 -1.324 -17.061 1.00 88.94 102 ASP A C 1
ATOM 869 O O . ASP A 1 102 ? 29.380 -0.725 -17.988 1.00 88.94 102 ASP A O 1
ATOM 873 N N . ILE A 1 103 ? 29.754 -0.962 -15.785 1.00 91.12 103 ILE A N 1
ATOM 874 C CA . ILE A 1 103 ? 28.912 0.152 -15.334 1.00 91.12 103 ILE A CA 1
ATOM 875 C C . ILE A 1 103 ? 29.684 1.152 -14.460 1.00 91.12 103 ILE A C 1
ATOM 877 O O . ILE A 1 103 ? 29.078 1.883 -13.675 1.00 91.12 103 ILE A O 1
ATOM 881 N N . ALA A 1 104 ? 31.017 1.171 -14.552 1.00 91.19 104 ALA A N 1
ATOM 882 C CA . ALA A 1 104 ? 31.872 1.946 -13.650 1.00 91.19 104 ALA A CA 1
ATOM 883 C C . ALA A 1 104 ? 31.509 3.439 -13.645 1.00 91.19 104 ALA A C 1
ATOM 885 O O . ALA A 1 104 ? 31.311 4.013 -12.577 1.00 91.19 104 ALA A O 1
ATOM 886 N N . SER A 1 105 ? 31.291 4.019 -14.832 1.00 91.38 105 SER A N 1
ATOM 887 C CA . SER A 1 105 ? 30.864 5.418 -14.997 1.00 91.38 105 SER A CA 1
ATOM 888 C C . SER A 1 105 ? 29.593 5.750 -14.206 1.00 91.38 105 SER A C 1
ATOM 890 O O . SER A 1 105 ? 29.506 6.802 -13.585 1.00 91.38 105 SER A O 1
ATOM 892 N N . PHE A 1 106 ? 28.629 4.828 -14.151 1.00 92.56 106 PHE A N 1
ATOM 893 C CA . PHE A 1 106 ? 27.402 4.990 -13.374 1.00 92.56 106 PHE A CA 1
ATOM 894 C C . PHE A 1 106 ? 27.637 4.866 -11.865 1.00 92.56 106 PHE A C 1
ATOM 896 O O . PHE A 1 106 ? 27.006 5.577 -11.090 1.00 92.56 106 PHE A O 1
ATOM 903 N N . LEU A 1 107 ? 28.531 3.974 -11.427 1.00 90.69 107 LEU A N 1
ATOM 904 C CA . LEU A 1 107 ? 28.843 3.787 -10.003 1.00 90.69 107 LEU A CA 1
ATOM 905 C C . LEU A 1 107 ? 29.690 4.923 -9.421 1.00 90.69 107 LEU A C 1
ATOM 907 O O . LEU A 1 107 ? 29.606 5.188 -8.223 1.00 90.69 107 LEU A O 1
ATOM 911 N N . GLU A 1 108 ? 30.495 5.586 -10.250 1.00 92.31 108 GLU A N 1
ATOM 912 C CA . GLU A 1 108 ? 31.246 6.790 -9.878 1.00 92.31 108 GLU A CA 1
ATOM 913 C C . GLU A 1 108 ? 30.321 7.992 -9.636 1.00 92.31 108 GLU A C 1
ATOM 915 O O . GLU A 1 108 ? 30.658 8.906 -8.878 1.00 92.31 108 GLU A O 1
ATOM 920 N N . MET A 1 109 ? 29.122 7.981 -10.228 1.00 89.75 109 MET A N 1
ATOM 921 C CA . MET A 1 109 ? 28.109 8.992 -9.963 1.00 89.75 109 MET A CA 1
ATOM 922 C C . MET A 1 109 ? 27.478 8.753 -8.592 1.00 89.75 109 MET A C 1
ATOM 924 O O . MET A 1 109 ? 26.890 7.710 -8.315 1.00 89.75 109 MET A O 1
ATOM 928 N N . ARG A 1 110 ? 27.530 9.769 -7.726 1.00 86.50 110 ARG A N 1
ATOM 929 C CA . ARG A 1 110 ? 26.791 9.741 -6.455 1.00 86.50 110 ARG A CA 1
ATOM 930 C C . ARG A 1 110 ? 25.279 9.718 -6.696 1.00 86.50 110 ARG A C 1
ATOM 932 O O . ARG A 1 110 ? 24.551 9.022 -5.996 1.00 86.50 110 ARG A O 1
ATOM 939 N N . GLU A 1 111 ? 24.821 10.510 -7.662 1.00 92.38 111 GLU A N 1
ATOM 940 C CA . GLU A 1 111 ? 23.417 10.673 -8.037 1.00 92.38 111 GLU A CA 1
ATOM 941 C C . GLU A 1 111 ? 23.317 10.975 -9.537 1.00 92.38 111 GLU A C 1
ATOM 943 O O . GLU A 1 111 ? 24.155 11.696 -10.082 1.00 92.38 111 GLU A O 1
ATOM 948 N N . VAL A 1 112 ? 22.270 10.467 -10.190 1.00 93.12 112 VAL A N 1
ATOM 949 C CA . VAL A 1 112 ? 21.910 10.839 -11.568 1.00 93.12 112 VAL A CA 1
ATOM 950 C C . VAL A 1 112 ? 20.571 11.557 -11.522 1.00 93.12 112 VAL A C 1
ATOM 952 O O . VAL A 1 112 ? 19.563 10.966 -11.134 1.00 93.12 112 VAL A O 1
ATOM 955 N N . ASN A 1 113 ? 20.561 12.838 -11.876 1.00 93.00 113 ASN A N 1
ATOM 956 C CA . ASN A 1 113 ? 19.351 13.653 -11.870 1.00 93.00 113 ASN A CA 1
ATOM 957 C C . ASN A 1 113 ? 18.758 13.692 -13.273 1.00 93.00 113 ASN A C 1
ATOM 959 O O . ASN A 1 113 ? 19.452 14.076 -14.210 1.00 93.00 113 ASN A O 1
ATOM 963 N N . LEU A 1 114 ? 17.489 13.311 -13.387 1.00 91.69 114 LEU A N 1
ATOM 964 C CA . LEU A 1 114 ? 16.718 13.419 -14.615 1.00 91.69 114 LEU A CA 1
ATOM 965 C C . LEU A 1 114 ? 15.702 14.549 -14.496 1.00 91.69 114 LEU A C 1
ATOM 967 O O . LEU A 1 114 ? 14.929 14.617 -13.527 1.00 91.69 114 LEU A O 1
ATOM 971 N N . ASP A 1 115 ? 15.688 15.402 -15.511 1.00 90.00 115 ASP A N 1
ATOM 972 C CA . ASP A 1 115 ? 14.608 16.352 -15.734 1.00 90.00 115 ASP A CA 1
ATOM 973 C C . ASP A 1 115 ? 13.367 15.661 -16.343 1.00 90.00 115 ASP A C 1
ATOM 975 O O . ASP A 1 115 ? 13.346 14.451 -16.608 1.00 90.00 115 ASP A O 1
ATOM 979 N N . LEU A 1 116 ? 12.282 16.420 -16.524 1.00 86.50 116 LEU A N 1
ATOM 980 C CA . LEU A 1 116 ? 11.038 15.877 -17.076 1.00 86.50 116 LEU A CA 1
ATOM 981 C C . LEU A 1 116 ? 11.191 15.383 -18.530 1.00 86.50 116 LEU A C 1
ATOM 983 O O . LEU A 1 116 ? 10.736 14.267 -18.799 1.00 86.50 116 LEU A O 1
ATOM 987 N N . PRO A 1 117 ? 11.804 16.139 -19.466 1.00 90.00 117 PRO A N 1
ATOM 988 C CA . PRO A 1 117 ? 12.063 15.646 -20.821 1.00 90.00 117 PRO A CA 1
ATOM 989 C C . PRO A 1 117 ? 12.845 14.325 -20.867 1.00 90.00 117 PRO A C 1
ATOM 991 O O . PRO A 1 117 ? 12.449 13.398 -21.580 1.00 90.00 117 PRO A O 1
ATOM 994 N N . GLN A 1 118 ? 13.917 14.201 -20.083 1.00 91.38 118 GLN A N 1
ATOM 995 C CA . GLN A 1 118 ? 14.725 12.984 -19.986 1.00 91.38 118 GLN A CA 1
ATOM 996 C C . GLN A 1 118 ? 13.906 11.818 -19.434 1.00 91.38 118 GLN A C 1
ATOM 998 O O . GLN A 1 118 ? 13.934 10.722 -19.996 1.00 91.38 118 GLN A O 1
ATOM 1003 N N . LEU A 1 119 ? 13.112 12.051 -18.385 1.00 88.25 119 LEU A N 1
ATOM 1004 C CA . LEU A 1 119 ? 12.244 11.025 -17.808 1.00 88.25 119 LEU A CA 1
ATOM 1005 C C . LEU A 1 119 ? 11.160 10.557 -18.795 1.00 88.25 119 LEU A C 1
ATOM 1007 O O . LEU A 1 119 ? 10.847 9.368 -18.852 1.00 88.25 119 LEU A O 1
ATOM 1011 N N . GLN A 1 120 ? 10.599 11.466 -19.597 1.00 86.88 120 GLN A N 1
ATOM 1012 C CA . GLN A 1 120 ? 9.623 11.126 -20.636 1.00 86.88 120 GLN A CA 1
ATOM 1013 C C . GLN A 1 120 ? 10.240 10.277 -21.754 1.00 86.88 120 GLN A C 1
ATOM 1015 O O . GLN A 1 120 ? 9.619 9.297 -22.176 1.00 86.88 120 GLN A O 1
ATOM 1020 N N . ARG A 1 121 ? 11.455 10.620 -22.208 1.00 89.12 121 ARG A N 1
ATOM 1021 C CA . ARG A 1 121 ? 12.217 9.805 -23.170 1.00 89.12 121 ARG A CA 1
ATOM 1022 C C . ARG A 1 121 ? 12.492 8.417 -22.602 1.00 89.12 121 ARG A C 1
ATOM 1024 O O . ARG A 1 121 ? 12.099 7.431 -23.219 1.00 89.12 121 ARG A O 1
ATOM 1031 N N . LEU A 1 122 ? 13.045 8.355 -21.389 1.00 89.19 122 LEU A N 1
ATOM 1032 C CA . LEU A 1 122 ? 13.339 7.100 -20.701 1.00 89.19 122 LEU A CA 1
ATOM 1033 C C . LEU A 1 122 ? 12.090 6.217 -20.592 1.00 89.19 122 LEU A C 1
ATOM 1035 O O . LEU A 1 122 ? 12.145 5.046 -20.939 1.00 89.19 122 LEU A O 1
ATOM 1039 N N . ASN A 1 123 ? 10.944 6.768 -20.177 1.00 85.62 123 ASN A N 1
ATOM 1040 C CA . ASN A 1 123 ? 9.698 6.007 -20.051 1.00 85.62 123 ASN A CA 1
ATOM 1041 C C . ASN A 1 123 ? 9.202 5.424 -21.388 1.00 85.62 123 ASN A C 1
ATOM 1043 O O . ASN A 1 123 ? 8.642 4.330 -21.406 1.00 85.62 123 ASN A O 1
ATOM 1047 N N . ARG A 1 124 ? 9.373 6.151 -22.498 1.00 83.94 124 ARG A N 1
ATOM 1048 C CA . ARG A 1 124 ? 8.995 5.668 -23.834 1.00 83.94 124 ARG A CA 1
ATOM 1049 C C . ARG A 1 124 ? 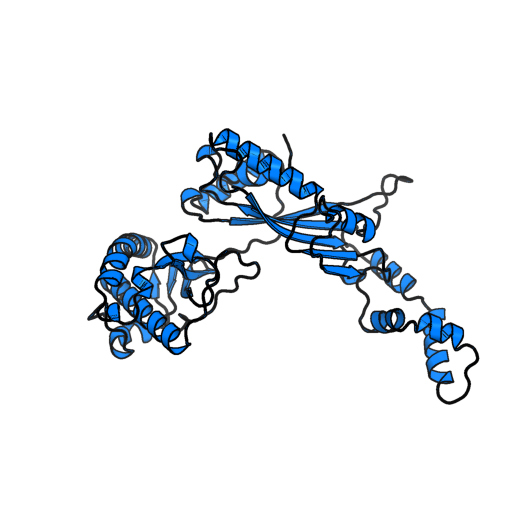9.924 4.547 -24.296 1.00 83.94 124 ARG A C 1
ATOM 1051 O O . ARG A 1 124 ? 9.446 3.528 -24.785 1.00 83.94 124 ARG A O 1
ATOM 1058 N N . ASP A 1 125 ? 11.227 4.744 -24.145 1.00 84.44 125 ASP A N 1
ATOM 1059 C CA . ASP A 1 125 ? 12.232 3.843 -24.708 1.00 84.44 125 ASP A CA 1
ATOM 1060 C C . ASP A 1 125 ? 12.326 2.553 -23.875 1.00 84.44 125 ASP A C 1
ATOM 1062 O O . ASP A 1 125 ? 12.395 1.454 -24.421 1.00 84.44 125 ASP A O 1
ATOM 1066 N N . TRP A 1 126 ? 12.179 2.669 -22.553 1.00 84.94 126 TRP A N 1
ATOM 1067 C CA . TRP A 1 126 ? 12.223 1.556 -21.607 1.00 84.94 126 TRP A CA 1
ATOM 1068 C C . TRP A 1 126 ? 11.260 0.413 -21.939 1.00 84.94 126 TRP A C 1
ATOM 1070 O O . TRP A 1 126 ? 11.662 -0.748 -21.926 1.00 84.94 126 TRP A O 1
ATOM 1080 N N . ILE A 1 127 ? 9.988 0.727 -22.213 1.00 75.56 127 ILE A N 1
ATOM 1081 C CA . ILE A 1 127 ? 8.958 -0.293 -22.476 1.00 75.56 127 ILE A CA 1
ATOM 1082 C C . ILE A 1 127 ? 9.331 -1.103 -23.720 1.00 75.56 127 ILE A C 1
ATOM 1084 O O . ILE A 1 127 ? 9.263 -2.329 -23.699 1.00 75.56 127 ILE A O 1
ATOM 1088 N N . ASN A 1 128 ? 9.790 -0.419 -24.769 1.00 79.31 128 ASN A N 1
ATOM 1089 C CA . ASN A 1 128 ? 10.170 -1.049 -26.029 1.00 79.31 128 ASN A CA 1
ATOM 1090 C C . ASN A 1 128 ? 11.451 -1.886 -25.891 1.00 79.31 128 ASN A C 1
ATOM 1092 O O . ASN A 1 128 ? 11.574 -2.940 -26.512 1.00 79.31 128 ASN A O 1
ATOM 1096 N N . LEU A 1 129 ? 12.404 -1.430 -25.074 1.00 90.56 129 LEU A N 1
ATOM 1097 C CA . LEU A 1 129 ? 13.686 -2.107 -24.886 1.00 90.56 129 LEU A CA 1
ATOM 1098 C C . LEU A 1 129 ? 13.586 -3.315 -23.950 1.00 90.56 129 LEU A C 1
ATOM 1100 O O . LEU A 1 129 ? 14.268 -4.310 -24.180 1.00 90.56 129 LEU A O 1
ATOM 1104 N N . TYR A 1 130 ? 12.744 -3.256 -22.913 1.00 93.00 130 TYR A N 1
ATOM 1105 C CA . TYR A 1 130 ? 12.705 -4.286 -21.873 1.00 93.00 130 TYR A CA 1
ATOM 1106 C C . TYR A 1 130 ? 12.342 -5.667 -22.419 1.00 93.00 130 TYR A C 1
ATOM 1108 O O . TYR A 1 130 ? 13.007 -6.644 -22.082 1.00 93.00 130 TYR A O 1
ATOM 1116 N N . GLU A 1 131 ? 11.312 -5.764 -23.264 1.00 91.50 131 GLU A N 1
ATOM 1117 C CA . GLU A 1 131 ? 10.885 -7.055 -23.815 1.00 91.50 131 GLU A CA 1
ATOM 1118 C C . GLU A 1 131 ? 11.973 -7.664 -24.704 1.00 91.50 131 GLU A C 1
ATOM 1120 O O . GLU A 1 131 ? 12.341 -8.823 -24.524 1.00 91.50 131 GLU A O 1
ATOM 1125 N N . GLY A 1 132 ? 12.562 -6.865 -25.599 1.00 92.94 132 GLY A N 1
ATOM 1126 C CA . GLY A 1 132 ? 13.666 -7.310 -26.448 1.00 92.94 132 GLY A CA 1
ATOM 1127 C C . GLY A 1 132 ? 14.906 -7.711 -25.643 1.00 92.94 132 GLY A C 1
ATOM 1128 O O . GLY A 1 132 ? 15.527 -8.733 -25.934 1.00 92.94 132 GLY A O 1
ATOM 1129 N N . TRP A 1 133 ? 15.249 -6.951 -24.603 1.00 95.19 133 TRP A N 1
ATOM 1130 C CA . TRP A 1 133 ? 16.349 -7.272 -23.698 1.00 95.19 133 TRP A CA 1
ATOM 1131 C C . TRP A 1 133 ? 16.099 -8.591 -22.959 1.00 95.19 133 TRP A C 1
ATOM 1133 O O . TRP A 1 133 ? 16.942 -9.486 -22.997 1.00 95.19 133 TRP A O 1
ATOM 1143 N N . ALA A 1 134 ? 14.928 -8.743 -22.341 1.00 94.81 134 ALA A N 1
ATOM 1144 C CA . ALA A 1 134 ? 14.576 -9.918 -21.555 1.00 94.81 134 ALA A CA 1
ATOM 1145 C C . ALA A 1 134 ? 14.505 -11.203 -22.395 1.00 94.81 134 ALA A C 1
ATOM 1147 O O . ALA A 1 134 ? 14.892 -12.270 -21.916 1.00 94.81 134 ALA A O 1
ATOM 1148 N N . GLU A 1 135 ? 14.023 -11.118 -23.638 1.00 93.81 135 GLU A N 1
ATOM 1149 C CA . GLU A 1 135 ? 13.883 -12.278 -24.523 1.00 93.81 135 GLU A CA 1
ATOM 1150 C C . GLU A 1 135 ? 15.209 -12.743 -25.133 1.00 93.81 135 GLU A C 1
ATOM 1152 O O . GLU A 1 135 ? 15.407 -13.949 -25.295 1.00 93.81 135 GLU A O 1
ATOM 1157 N N . ASN A 1 136 ? 16.117 -11.807 -25.432 1.00 94.62 136 ASN A N 1
ATOM 1158 C CA . ASN A 1 136 ? 17.388 -12.079 -26.113 1.00 94.62 136 ASN A CA 1
ATOM 1159 C C . ASN A 1 136 ? 18.590 -12.180 -25.159 1.00 94.62 136 ASN A C 1
ATOM 1161 O O . ASN A 1 136 ? 19.735 -12.251 -25.605 1.00 94.62 136 ASN A O 1
ATOM 1165 N N . ALA A 1 137 ? 18.355 -12.174 -23.847 1.00 94.50 137 ALA A N 1
ATOM 1166 C CA . ALA A 1 137 ? 19.425 -12.231 -22.867 1.00 94.50 137 ALA A CA 1
ATOM 1167 C C . ALA A 1 137 ? 20.209 -13.559 -22.930 1.00 94.50 137 ALA A C 1
ATOM 1169 O O . ALA A 1 137 ? 19.605 -14.634 -22.870 1.00 94.50 137 ALA A O 1
ATOM 1170 N N . PRO A 1 138 ? 21.556 -13.526 -22.951 1.00 94.56 138 PRO A N 1
ATOM 1171 C CA . PRO A 1 138 ? 22.375 -14.733 -23.101 1.00 94.56 138 PRO A CA 1
ATOM 1172 C C . PRO A 1 138 ? 22.249 -15.696 -21.911 1.00 94.56 138 PRO A C 1
ATOM 1174 O O . PRO A 1 138 ? 22.385 -16.903 -22.071 1.00 94.56 138 PRO A O 1
ATOM 1177 N N . TRP A 1 139 ? 21.942 -15.174 -20.721 1.00 93.38 139 TRP A N 1
ATOM 1178 C CA . TRP A 1 139 ? 21.736 -15.950 -19.493 1.00 93.38 139 TRP A CA 1
ATOM 1179 C C . TRP A 1 139 ? 20.297 -16.463 -19.320 1.00 93.38 139 TRP A C 1
ATOM 1181 O O . TRP A 1 139 ? 19.999 -17.111 -18.318 1.00 93.38 139 TRP A O 1
ATOM 1191 N N . LYS A 1 140 ? 19.380 -16.184 -20.259 1.00 94.12 140 LYS A N 1
ATOM 1192 C CA . LYS A 1 140 ? 17.963 -16.574 -20.148 1.00 94.12 140 LYS A CA 1
ATOM 1193 C C . LYS A 1 140 ? 17.781 -18.088 -20.017 1.00 94.12 140 LYS A C 1
ATOM 1195 O O . LYS A 1 140 ? 16.868 -18.526 -19.327 1.00 94.12 140 LYS A O 1
ATOM 1200 N N . ALA A 1 141 ? 18.649 -18.874 -20.658 1.00 91.75 141 ALA A N 1
ATOM 1201 C CA . ALA A 1 141 ? 18.622 -20.334 -20.567 1.00 91.75 141 ALA A CA 1
ATOM 1202 C C . ALA A 1 141 ? 18.810 -20.841 -19.123 1.00 91.75 141 ALA A C 1
ATOM 1204 O O . ALA A 1 141 ? 18.228 -21.860 -18.758 1.00 91.75 141 ALA A O 1
ATOM 1205 N N . ASP A 1 142 ? 19.565 -20.103 -18.303 1.00 91.50 142 ASP A N 1
ATOM 1206 C CA . ASP A 1 142 ? 19.824 -20.433 -16.899 1.00 91.50 142 ASP A CA 1
ATOM 1207 C C . ASP A 1 142 ? 18.811 -19.778 -15.946 1.00 91.50 142 ASP A C 1
ATOM 1209 O O . ASP A 1 142 ? 18.522 -20.302 -14.868 1.00 91.50 142 ASP A O 1
ATOM 1213 N N . ASP A 1 143 ? 18.292 -18.602 -16.312 1.00 92.75 143 ASP A N 1
ATOM 1214 C CA . ASP A 1 143 ? 17.372 -17.815 -15.492 1.00 92.75 143 ASP A CA 1
ATOM 1215 C C . ASP A 1 143 ? 16.433 -16.967 -16.364 1.00 92.75 143 ASP A C 1
ATOM 1217 O O . ASP A 1 143 ? 16.742 -15.840 -16.752 1.00 92.75 143 ASP A O 1
ATOM 1221 N N . ASP A 1 144 ? 15.245 -17.497 -16.649 1.00 93.94 144 ASP A N 1
ATOM 1222 C CA . ASP A 1 144 ? 14.257 -16.854 -17.520 1.00 93.94 144 ASP A CA 1
ATOM 1223 C C . ASP A 1 144 ? 13.370 -15.813 -16.811 1.00 93.94 144 ASP A C 1
ATOM 1225 O O . ASP A 1 144 ? 12.362 -15.359 -17.363 1.00 93.94 144 ASP A O 1
ATOM 1229 N N . TYR A 1 145 ? 13.750 -15.390 -15.602 1.00 93.88 145 TYR A N 1
ATOM 1230 C CA . TYR A 1 145 ? 12.974 -14.483 -14.758 1.00 93.88 145 TYR A CA 1
ATOM 1231 C C . TYR A 1 145 ? 12.502 -13.220 -15.487 1.00 93.88 145 TYR A C 1
ATOM 1233 O O . TYR A 1 145 ? 11.309 -12.944 -15.512 1.00 93.88 145 TYR A O 1
ATOM 1241 N N . PHE A 1 146 ? 13.384 -12.463 -16.137 1.00 94.44 146 PHE A N 1
ATOM 1242 C CA . PHE A 1 146 ? 12.964 -11.210 -16.777 1.00 94.44 146 PHE A CA 1
ATOM 1243 C C . PHE A 1 146 ? 12.040 -11.421 -17.988 1.00 94.44 146 PHE A C 1
ATOM 1245 O O . PHE A 1 146 ? 11.266 -10.533 -18.318 1.00 94.44 146 PHE A O 1
ATOM 1252 N N . SER A 1 147 ? 12.045 -12.604 -18.614 1.00 93.88 147 SER A N 1
ATOM 1253 C CA . SER A 1 147 ? 11.102 -12.921 -19.700 1.00 93.88 147 SER A CA 1
ATOM 1254 C C . SER A 1 147 ? 9.690 -13.233 -19.182 1.00 93.88 147 SER A C 1
ATOM 1256 O O . SER A 1 147 ? 8.688 -12.890 -19.815 1.00 93.88 147 SER A O 1
ATOM 1258 N N . LYS A 1 148 ? 9.590 -13.819 -17.981 1.00 92.75 148 LYS A N 1
ATOM 1259 C CA . LYS A 1 148 ? 8.324 -14.204 -17.332 1.00 92.75 148 LYS A CA 1
ATOM 1260 C C . LYS A 1 148 ? 7.677 -13.100 -16.502 1.00 92.75 148 LYS A C 1
ATOM 1262 O O . LYS A 1 148 ? 6.498 -13.213 -16.159 1.00 92.75 148 LYS A O 1
ATOM 1267 N N . TYR A 1 149 ? 8.432 -12.072 -16.137 1.00 91.75 149 TYR A N 1
ATOM 1268 C CA . TYR A 1 149 ? 7.984 -10.998 -15.258 1.00 91.75 149 TYR A CA 1
ATOM 1269 C C . TYR A 1 149 ? 7.971 -9.678 -16.016 1.00 91.75 149 TYR A C 1
ATOM 1271 O O . TYR A 1 149 ? 8.655 -9.512 -17.019 1.00 91.75 149 TYR A O 1
ATOM 1279 N N . GLU A 1 150 ? 7.165 -8.744 -15.539 1.00 89.25 150 GLU A N 1
ATOM 1280 C CA . GLU A 1 150 ? 7.083 -7.394 -16.081 1.00 89.25 150 GLU A CA 1
ATOM 1281 C C . GLU A 1 150 ? 7.372 -6.369 -14.971 1.00 89.25 150 GLU A C 1
ATOM 1283 O O . GLU A 1 150 ? 6.953 -6.570 -13.821 1.00 89.25 150 GLU A O 1
ATOM 1288 N N . PRO A 1 151 ? 8.134 -5.301 -15.270 1.00 88.75 151 PRO A N 1
ATOM 1289 C CA . PRO A 1 151 ? 8.467 -4.270 -14.307 1.00 88.75 151 PRO A CA 1
ATOM 1290 C C . PRO A 1 151 ? 7.289 -3.310 -14.148 1.00 88.75 151 PRO A C 1
ATOM 1292 O O . PRO A 1 151 ? 6.770 -2.759 -15.114 1.00 88.75 151 PRO A O 1
ATOM 1295 N N . PHE A 1 152 ? 6.923 -3.036 -12.903 1.00 84.25 152 PHE A N 1
ATOM 1296 C CA . PHE A 1 152 ? 5.934 -2.034 -12.541 1.00 84.25 152 PHE A CA 1
ATOM 1297 C C . PHE A 1 152 ? 6.584 -0.982 -11.644 1.00 84.25 152 PHE A C 1
ATOM 1299 O O . PHE A 1 152 ? 7.132 -1.304 -10.585 1.00 84.25 152 PHE A O 1
ATOM 1306 N N . LEU A 1 153 ? 6.533 0.287 -12.056 1.00 85.00 153 LEU A N 1
ATOM 1307 C CA . LEU A 1 153 ? 7.074 1.388 -11.263 1.00 85.00 153 LEU A CA 1
ATOM 1308 C C . LEU A 1 153 ? 6.197 1.626 -10.029 1.00 85.00 153 LEU A C 1
ATOM 1310 O O . LEU A 1 153 ? 5.014 1.946 -10.129 1.00 85.00 153 LEU A O 1
ATOM 1314 N N . VAL A 1 154 ? 6.801 1.519 -8.852 1.00 83.69 154 VAL A N 1
ATOM 1315 C CA . VAL A 1 154 ? 6.155 1.777 -7.571 1.00 83.69 154 VAL A CA 1
ATOM 1316 C C . VAL A 1 154 ? 6.693 3.067 -6.975 1.00 83.69 154 VAL A C 1
ATOM 1318 O O . VAL A 1 154 ? 7.893 3.220 -6.749 1.00 83.69 154 VAL A O 1
ATOM 1321 N N . ILE A 1 155 ? 5.772 3.970 -6.642 1.00 79.62 155 ILE A N 1
ATOM 1322 C CA . ILE A 1 155 ? 6.030 5.156 -5.828 1.00 79.62 155 ILE A CA 1
ATOM 1323 C C . ILE A 1 155 ? 5.040 5.121 -4.666 1.00 79.62 155 ILE A C 1
ATOM 1325 O O . ILE A 1 155 ? 3.829 5.183 -4.878 1.00 79.62 155 ILE A O 1
ATOM 1329 N N . LEU A 1 156 ? 5.535 5.029 -3.429 1.00 70.44 156 LEU A N 1
ATOM 1330 C CA . LEU A 1 156 ? 4.662 5.098 -2.255 1.00 70.44 156 LEU A CA 1
ATOM 1331 C C . LEU A 1 156 ? 4.489 6.543 -1.811 1.00 70.44 156 LEU A C 1
ATOM 1333 O O . LEU A 1 156 ? 5.441 7.215 -1.408 1.00 70.44 156 LEU A O 1
ATOM 1337 N N . LYS A 1 157 ? 3.239 7.004 -1.833 1.00 68.81 157 LYS A N 1
ATOM 1338 C CA . LYS A 1 157 ? 2.843 8.286 -1.266 1.00 68.81 157 LYS A CA 1
ATOM 1339 C C . LYS A 1 157 ? 2.012 8.052 -0.015 1.00 68.81 157 LYS A C 1
ATOM 1341 O O . LYS A 1 157 ? 0.900 7.544 -0.088 1.00 68.81 157 LYS A O 1
ATOM 1346 N N . TYR A 1 158 ? 2.547 8.480 1.120 1.00 61.16 158 TYR A N 1
ATOM 1347 C CA . TYR A 1 158 ? 1.818 8.516 2.379 1.00 61.16 158 TYR A CA 1
ATOM 1348 C C . TYR A 1 158 ? 1.242 9.920 2.580 1.00 61.16 158 TYR A C 1
ATOM 1350 O O . TYR A 1 158 ? 1.990 10.895 2.611 1.00 61.16 158 TYR A O 1
ATOM 1358 N N . GLY A 1 159 ? -0.080 10.028 2.697 1.00 60.53 159 GLY A N 1
ATOM 1359 C CA . GLY A 1 159 ? -0.757 11.211 3.230 1.00 60.53 159 GLY A CA 1
ATOM 1360 C C . GLY A 1 159 ? -1.220 10.931 4.659 1.00 60.53 159 GLY A C 1
ATOM 1361 O O . GLY A 1 159 ? -1.571 9.796 4.971 1.00 60.53 159 GLY A O 1
ATOM 1362 N N . GLN A 1 160 ? -1.205 11.932 5.539 1.00 56.69 160 GLN A N 1
ATOM 1363 C CA . GLN A 1 160 ? -1.750 11.808 6.893 1.00 56.69 160 GLN A CA 1
ATOM 1364 C C . GLN A 1 160 ? -2.670 12.987 7.202 1.00 56.69 160 GLN A C 1
ATOM 1366 O O . GLN A 1 160 ? -2.301 14.129 6.949 1.00 56.69 160 GLN A O 1
ATOM 1371 N N . ASN A 1 161 ? -3.832 12.688 7.789 1.00 54.34 161 ASN A N 1
ATOM 1372 C CA . ASN A 1 161 ? -4.709 13.639 8.482 1.00 54.34 161 ASN A CA 1
ATOM 1373 C C . ASN A 1 161 ? -5.089 14.906 7.688 1.00 54.34 161 ASN A C 1
ATOM 1375 O O . ASN A 1 161 ? -5.192 15.983 8.271 1.00 54.34 161 ASN A O 1
ATOM 1379 N N . ALA A 1 162 ? -5.315 14.798 6.377 1.00 63.94 162 ALA A N 1
ATOM 1380 C CA . ALA A 1 162 ? -6.028 15.853 5.667 1.00 63.94 162 ALA A CA 1
ATOM 1381 C C . ALA A 1 162 ? -7.510 15.742 6.044 1.00 63.94 162 ALA A C 1
ATOM 1383 O O . ALA A 1 162 ? -8.120 14.698 5.812 1.00 63.94 162 ALA A O 1
ATOM 1384 N N . GLY A 1 163 ? -8.069 16.784 6.664 1.00 62.81 163 GLY A N 1
ATOM 1385 C CA . GLY A 1 163 ? -9.514 16.869 6.847 1.00 62.81 163 GLY A CA 1
ATOM 1386 C C . GLY A 1 163 ? -10.189 16.802 5.481 1.00 62.81 163 GLY A C 1
ATOM 1387 O O . GLY A 1 163 ? -9.805 17.537 4.571 1.00 62.81 163 GLY A O 1
ATOM 1388 N N . LEU A 1 164 ? -11.147 15.892 5.323 1.00 64.00 164 LEU A N 1
ATOM 1389 C CA . LEU A 1 164 ? -12.009 15.865 4.150 1.00 64.00 164 LEU A CA 1
ATOM 1390 C C . LEU A 1 164 ? -13.234 16.709 4.471 1.00 64.00 164 LEU A C 1
ATOM 1392 O O . LEU A 1 164 ? -14.044 16.335 5.317 1.00 64.00 164 LEU A O 1
ATOM 1396 N N . THR A 1 165 ? -13.355 17.854 3.808 1.00 67.25 165 THR A N 1
ATOM 1397 C CA . THR A 1 165 ? -14.609 18.601 3.804 1.00 67.25 165 THR A CA 1
ATOM 1398 C C . THR A 1 165 ? -15.608 17.799 2.981 1.00 67.25 165 THR A C 1
ATOM 1400 O O . THR A 1 165 ? -15.414 17.629 1.782 1.00 67.25 165 THR A O 1
ATOM 1403 N N . LEU A 1 166 ? -16.660 17.288 3.623 1.00 70.88 166 LEU A N 1
ATOM 1404 C CA . LEU A 1 166 ? -17.697 16.480 2.969 1.00 70.88 166 LEU A CA 1
ATOM 1405 C C . LEU A 1 166 ? -18.729 17.328 2.195 1.00 70.88 166 LEU A C 1
ATOM 1407 O O . LEU A 1 166 ? -19.790 16.815 1.855 1.00 70.88 166 LEU A O 1
ATOM 1411 N N . SER A 1 167 ? -18.441 18.607 1.929 1.00 77.50 167 SER A N 1
ATOM 1412 C CA . SER A 1 167 ? -19.266 19.452 1.058 1.00 77.50 167 SER A CA 1
ATOM 1413 C C . SER A 1 167 ? -18.933 19.200 -0.411 1.00 77.50 167 SER A C 1
ATOM 1415 O O . SER A 1 167 ? -17.841 18.721 -0.733 1.00 77.50 167 SER A O 1
ATOM 1417 N N . ASP A 1 168 ? -19.853 19.544 -1.310 1.00 77.50 168 ASP A N 1
ATOM 1418 C CA . ASP A 1 168 ? -19.620 19.424 -2.750 1.00 77.50 168 ASP A CA 1
ATOM 1419 C C . ASP A 1 168 ? -18.384 20.215 -3.199 1.00 77.50 168 ASP A C 1
ATOM 1421 O O . ASP A 1 168 ? -17.559 19.681 -3.938 1.00 77.50 168 ASP A O 1
ATOM 1425 N N . GLU A 1 169 ? -18.174 21.425 -2.668 1.00 80.75 169 GLU A N 1
ATOM 1426 C CA . GLU A 1 169 ? -16.991 22.241 -2.970 1.00 80.75 169 GLU A CA 1
ATOM 1427 C C . GLU A 1 169 ? -15.698 21.579 -2.474 1.00 80.75 169 GLU A C 1
ATOM 1429 O O . GLU A 1 169 ? -14.663 21.628 -3.143 1.00 80.75 169 GLU A O 1
ATOM 1434 N N . GLY A 1 170 ? -15.750 20.925 -1.308 1.00 76.31 170 GLY A N 1
ATOM 1435 C CA . GLY A 1 170 ? -14.634 20.152 -0.770 1.00 76.31 170 GLY A CA 1
ATOM 1436 C C . GLY A 1 170 ? -14.248 18.979 -1.672 1.00 76.31 170 GLY A C 1
ATOM 1437 O O . GLY A 1 170 ? -13.062 18.751 -1.931 1.00 76.31 170 GLY A O 1
ATOM 1438 N N . TRP A 1 171 ? -15.244 18.265 -2.200 1.00 77.31 171 TRP A N 1
ATOM 1439 C CA . TRP A 1 171 ? -15.040 17.169 -3.148 1.00 77.31 171 TRP A CA 1
ATOM 1440 C C . TRP A 1 171 ? -14.533 17.637 -4.510 1.00 77.31 171 TRP A C 1
ATOM 1442 O O . TRP A 1 171 ? -13.685 16.965 -5.110 1.00 77.31 171 TRP A O 1
ATOM 1452 N N . ASP A 1 172 ? -15.019 18.776 -4.993 1.00 80.50 172 ASP A N 1
ATOM 1453 C CA . ASP A 1 172 ? -14.591 19.358 -6.263 1.00 80.50 172 ASP A CA 1
ATOM 1454 C C . ASP A 1 172 ? -13.127 19.819 -6.172 1.00 80.50 172 ASP A C 1
ATOM 1456 O O . ASP A 1 172 ? -12.306 19.426 -7.004 1.00 80.50 172 ASP A O 1
ATOM 1460 N N . GLY A 1 173 ? -12.746 20.509 -5.090 1.00 78.88 173 GLY A N 1
ATOM 1461 C CA . GLY A 1 173 ? -11.352 20.892 -4.836 1.00 78.88 173 GLY A CA 1
ATOM 1462 C C . GLY A 1 173 ? -10.413 19.691 -4.646 1.00 78.88 173 GLY A C 1
ATOM 1463 O O . GLY A 1 173 ? -9.264 19.698 -5.109 1.00 78.88 173 GLY A O 1
ATOM 1464 N N . LEU A 1 174 ? -10.890 18.608 -4.017 1.00 77.69 174 LEU A N 1
ATOM 1465 C CA . LEU A 1 174 ? -10.131 17.358 -3.926 1.00 77.69 174 LEU A CA 1
ATOM 1466 C C . LEU A 1 174 ? -9.953 16.712 -5.306 1.00 77.69 174 LEU A C 1
ATOM 1468 O O . LEU A 1 174 ? -8.870 16.210 -5.611 1.00 77.69 174 LEU A O 1
ATOM 1472 N N . THR A 1 175 ? -10.992 16.748 -6.142 1.00 80.06 175 THR A N 1
ATOM 1473 C CA . THR A 1 175 ? -10.971 16.212 -7.507 1.00 80.06 175 THR A CA 1
ATOM 1474 C C . THR A 1 175 ? -9.993 16.971 -8.388 1.00 80.06 175 THR A C 1
ATOM 1476 O O . THR A 1 175 ? -9.167 16.337 -9.042 1.00 80.06 175 THR A O 1
ATOM 1479 N N . GLU A 1 176 ? -10.010 18.301 -8.346 1.00 81.12 176 GLU A N 1
ATOM 1480 C CA . GLU A 1 176 ? -9.043 19.151 -9.045 1.00 81.12 176 GLU A CA 1
ATOM 1481 C C . GLU A 1 176 ? -7.609 18.857 -8.581 1.00 81.12 176 GLU A C 1
ATOM 1483 O O . GLU A 1 176 ? -6.705 18.606 -9.386 1.00 81.12 176 GLU A O 1
ATOM 1488 N N . THR A 1 177 ? -7.406 18.783 -7.262 1.00 78.00 177 THR A N 1
ATOM 1489 C CA . THR A 1 177 ? -6.108 18.439 -6.671 1.00 78.00 177 THR A CA 1
ATOM 1490 C C . THR A 1 177 ? -5.621 17.066 -7.133 1.00 78.00 177 THR A C 1
ATOM 1492 O O . THR A 1 177 ? -4.430 16.892 -7.402 1.00 78.00 177 THR A O 1
ATOM 1495 N N . TRP A 1 178 ? -6.508 16.071 -7.204 1.00 79.25 178 TRP A N 1
ATOM 1496 C CA . TRP A 1 178 ? -6.161 14.731 -7.669 1.00 79.25 178 TRP A CA 1
ATOM 1497 C C . TRP A 1 178 ? -5.866 14.710 -9.161 1.00 79.25 178 TRP A C 1
ATOM 1499 O O . TRP A 1 178 ? -4.837 14.160 -9.531 1.00 79.25 178 TRP A O 1
ATOM 1509 N N . GLY A 1 179 ? -6.701 15.340 -9.989 1.00 76.81 179 GLY A N 1
ATOM 1510 C CA . GLY A 1 179 ? -6.492 15.429 -11.435 1.00 76.81 179 GLY A CA 1
ATOM 1511 C C . GLY A 1 179 ? -5.180 16.127 -11.797 1.00 76.81 179 GLY A C 1
ATOM 1512 O O . GLY A 1 179 ? -4.503 15.721 -12.735 1.00 76.81 179 GLY A O 1
ATOM 1513 N N . THR A 1 180 ? -4.764 17.108 -10.992 1.00 76.38 180 THR A N 1
ATOM 1514 C CA . THR A 1 180 ? -3.476 17.801 -11.159 1.00 76.38 180 THR A CA 1
ATOM 1515 C C . THR A 1 180 ? -2.293 16.926 -10.735 1.00 76.38 180 THR A C 1
ATOM 1517 O O . THR A 1 180 ? -1.221 16.975 -11.335 1.00 76.38 180 THR A O 1
ATOM 1520 N N . LYS A 1 181 ? -2.450 16.138 -9.662 1.00 73.56 181 LYS A N 1
ATOM 1521 C CA . LYS A 1 181 ? -1.342 15.393 -9.033 1.00 73.56 181 LYS A CA 1
ATOM 1522 C C . LYS A 1 181 ? -1.187 13.965 -9.536 1.00 73.56 181 LYS A C 1
ATOM 1524 O O . LYS A 1 181 ? -0.112 13.392 -9.357 1.00 73.56 181 LYS A O 1
ATOM 1529 N N . TYR A 1 182 ? -2.237 13.369 -10.087 1.00 76.56 182 TYR A N 1
ATOM 1530 C CA . TYR A 1 182 ? -2.272 11.957 -10.432 1.00 76.56 182 TYR A CA 1
ATOM 1531 C C . TYR A 1 182 ? -3.015 11.721 -11.741 1.00 76.56 182 TYR A C 1
ATOM 1533 O O . TYR A 1 182 ? -4.110 12.225 -11.967 1.00 76.56 182 TYR A O 1
ATOM 1541 N N . SER A 1 183 ? -2.457 10.839 -12.564 1.00 76.50 183 SER A N 1
ATOM 1542 C CA . SER A 1 183 ? -3.183 10.243 -13.679 1.00 76.50 183 SER A CA 1
ATOM 1543 C C . SER A 1 183 ? -3.877 8.978 -13.178 1.00 76.50 183 SER A C 1
ATOM 1545 O O . SER A 1 183 ? -3.241 7.933 -13.042 1.00 76.50 183 SER A O 1
ATOM 1547 N N . MET A 1 184 ? -5.173 9.075 -12.867 1.00 75.00 184 MET A N 1
ATOM 1548 C CA . MET A 1 184 ? -5.958 7.964 -12.301 1.00 75.00 184 MET A CA 1
ATOM 1549 C C . MET A 1 184 ? -5.990 6.728 -13.212 1.00 75.00 184 MET A C 1
ATOM 1551 O O . MET A 1 184 ? -6.108 5.613 -12.720 1.00 75.00 184 MET A O 1
ATOM 1555 N N . GLU A 1 185 ? -5.822 6.905 -14.524 1.00 74.19 185 GLU A N 1
ATOM 1556 C CA . GLU A 1 185 ? -5.711 5.813 -15.501 1.00 74.19 185 GLU A CA 1
ATOM 1557 C C . GLU A 1 185 ? -4.422 4.998 -15.361 1.00 74.19 185 GLU A C 1
ATOM 1559 O O . GLU A 1 185 ? -4.398 3.820 -15.702 1.00 74.19 185 GLU A O 1
ATOM 1564 N N . LYS A 1 186 ? -3.353 5.617 -14.848 1.00 74.69 186 LYS A N 1
ATOM 1565 C CA . LYS A 1 186 ? -2.047 4.977 -14.636 1.00 74.69 186 LYS A CA 1
ATOM 1566 C C . LYS A 1 186 ? -1.884 4.426 -13.220 1.00 74.69 186 LYS A C 1
ATOM 1568 O O . LYS A 1 186 ? -0.897 3.752 -12.929 1.00 74.69 186 LYS A O 1
ATOM 1573 N N . LEU A 1 187 ? -2.822 4.716 -12.317 1.00 75.75 187 LEU A N 1
ATOM 1574 C CA . LEU A 1 187 ? -2.797 4.193 -10.957 1.00 75.75 187 LEU A CA 1
ATOM 1575 C C . LEU A 1 187 ? -3.349 2.767 -10.935 1.00 75.75 187 LEU A C 1
ATOM 1577 O O . LEU A 1 187 ? -4.553 2.559 -11.038 1.00 75.75 187 LEU A O 1
ATOM 1581 N N . GLY A 1 188 ? -2.469 1.786 -10.724 1.00 74.44 188 GLY A N 1
ATOM 1582 C CA . GLY A 1 188 ? -2.891 0.389 -10.576 1.00 74.44 188 GLY A CA 1
ATOM 1583 C C . GLY A 1 188 ? -3.771 0.156 -9.343 1.00 74.44 188 GLY A C 1
ATOM 1584 O O . GLY A 1 188 ? -4.710 -0.633 -9.383 1.00 74.44 188 GLY A O 1
ATOM 1585 N N . ARG A 1 189 ? -3.491 0.860 -8.240 1.00 79.81 189 ARG A N 1
ATOM 1586 C CA . ARG A 1 189 ? -4.360 0.904 -7.059 1.00 79.81 189 ARG A CA 1
ATOM 1587 C C . ARG A 1 189 ? -4.053 2.128 -6.207 1.00 79.81 189 ARG A C 1
ATOM 1589 O O . ARG A 1 189 ? -2.958 2.685 -6.296 1.00 79.81 189 ARG A O 1
ATOM 1596 N N . PHE A 1 190 ? -4.959 2.468 -5.304 1.00 78.50 190 PHE A N 1
ATOM 1597 C CA . PHE A 1 190 ? -4.671 3.391 -4.213 1.00 78.50 190 PHE A CA 1
ATOM 1598 C C . PHE A 1 190 ? -5.392 2.961 -2.941 1.00 78.50 190 PHE A C 1
ATOM 1600 O O . PHE A 1 190 ? -6.426 2.303 -3.007 1.00 78.50 190 PHE A O 1
ATOM 1607 N N . THR A 1 191 ? -4.855 3.341 -1.786 1.00 77.75 191 THR A N 1
ATOM 1608 C CA . THR A 1 191 ? -5.434 2.966 -0.496 1.00 77.75 191 THR A CA 1
ATOM 1609 C C . THR A 1 191 ? -5.772 4.200 0.315 1.00 77.75 191 THR A C 1
ATOM 1611 O O . THR A 1 191 ? -4.996 5.156 0.361 1.00 77.75 191 THR A O 1
ATOM 1614 N N . VAL A 1 192 ? -6.939 4.174 0.953 1.00 77.12 192 VAL A N 1
ATOM 1615 C CA . VAL A 1 192 ? -7.428 5.244 1.821 1.00 77.12 192 VAL A CA 1
ATOM 1616 C C . VAL A 1 192 ? -7.788 4.647 3.169 1.00 77.12 192 VAL A C 1
ATOM 1618 O O . VAL A 1 192 ? -8.581 3.712 3.243 1.00 77.12 192 VAL A O 1
ATOM 1621 N N . ALA A 1 193 ? -7.233 5.218 4.234 1.00 78.62 193 ALA A N 1
ATOM 1622 C CA . ALA A 1 193 ? -7.710 4.998 5.590 1.00 78.62 193 ALA A CA 1
ATOM 1623 C C . ALA A 1 193 ? -8.649 6.148 5.965 1.00 78.62 193 ALA A C 1
ATOM 1625 O O . ALA A 1 193 ? -8.231 7.309 5.983 1.00 78.62 193 ALA A O 1
ATOM 1626 N N . LEU A 1 194 ? -9.913 5.837 6.239 1.00 78.31 194 LEU A N 1
ATOM 1627 C CA . LEU A 1 194 ? -10.905 6.830 6.644 1.00 78.31 194 LEU A CA 1
ATOM 1628 C C . LEU A 1 194 ? -10.935 6.903 8.164 1.00 78.31 194 LEU A C 1
ATOM 1630 O O . LEU A 1 194 ? -11.332 5.949 8.814 1.00 78.31 194 LEU A O 1
ATOM 1634 N N . ALA A 1 195 ? -10.514 8.026 8.739 1.00 80.75 195 ALA A N 1
ATOM 1635 C CA . ALA A 1 195 ? -10.580 8.237 10.179 1.00 80.75 195 ALA A CA 1
ATOM 1636 C C . ALA A 1 195 ? -11.911 8.890 10.560 1.00 80.75 195 ALA A C 1
ATOM 1638 O O . ALA A 1 195 ? -12.113 10.077 10.319 1.00 80.75 195 ALA A O 1
ATOM 1639 N N . ILE A 1 196 ? -12.795 8.114 11.178 1.00 81.25 196 ILE A N 1
ATOM 1640 C CA . ILE A 1 196 ? -14.102 8.564 11.654 1.00 81.25 196 ILE A CA 1
ATOM 1641 C C . ILE A 1 196 ? -14.035 8.645 13.172 1.00 81.25 196 ILE A C 1
ATOM 1643 O O . ILE A 1 196 ? -13.673 7.665 13.821 1.00 81.25 196 ILE A O 1
ATOM 1647 N N . VAL A 1 197 ? -14.370 9.800 13.739 1.00 83.62 197 VAL A N 1
ATOM 1648 C CA . VAL A 1 197 ? -14.511 9.959 15.188 1.00 83.62 197 VAL A CA 1
ATOM 1649 C C . VAL A 1 197 ? -15.992 9.988 15.514 1.00 83.62 197 VAL A C 1
ATOM 1651 O O . VAL A 1 197 ? -16.720 10.833 15.006 1.00 83.62 197 VAL A O 1
ATOM 1654 N N . GLN A 1 198 ? -16.418 9.072 16.374 1.00 85.25 198 GLN A N 1
ATOM 1655 C CA . GLN A 1 198 ? -17.731 9.094 16.993 1.00 85.25 198 GLN A CA 1
ATOM 1656 C C . GLN A 1 198 ? -17.613 9.676 18.401 1.00 85.25 198 GLN A C 1
ATOM 1658 O O . GLN A 1 198 ? -16.905 9.137 19.260 1.00 85.25 198 GLN A O 1
ATOM 1663 N N . GLU A 1 199 ? -18.312 10.780 18.618 1.00 85.62 199 GLU A N 1
ATOM 1664 C CA . GLU A 1 199 ? -18.444 11.448 19.908 1.00 85.62 199 GLU A CA 1
ATOM 1665 C C . GLU A 1 199 ? -19.836 11.169 20.473 1.00 85.62 199 GLU A C 1
ATOM 1667 O O . GLU A 1 199 ? -20.778 10.892 19.730 1.00 85.62 199 GLU A O 1
ATOM 1672 N N . ALA A 1 200 ? -19.956 11.211 21.794 1.00 83.56 200 ALA A N 1
ATOM 1673 C CA . ALA A 1 200 ? -21.235 11.103 22.477 1.00 83.56 200 ALA A CA 1
ATOM 1674 C C . ALA A 1 200 ? -21.355 12.254 23.469 1.00 83.56 200 ALA A C 1
ATOM 1676 O O . ALA A 1 200 ? -20.354 12.669 24.056 1.00 83.56 200 ALA A O 1
ATOM 1677 N N . VAL A 1 201 ? -22.576 12.734 23.671 1.00 85.19 201 VAL A N 1
ATOM 1678 C CA . VAL A 1 201 ? -22.917 13.713 24.703 1.00 85.19 201 VAL A CA 1
ATOM 1679 C C . VAL A 1 201 ? -23.912 13.096 25.676 1.00 85.19 201 VAL A C 1
ATOM 1681 O O . VAL A 1 201 ? -24.562 12.099 25.372 1.00 85.19 201 VAL A O 1
ATOM 1684 N N . SER A 1 202 ? -23.966 13.643 26.880 1.00 82.50 202 SER A N 1
ATOM 1685 C CA . SER A 1 202 ? -24.870 13.203 27.932 1.00 82.50 202 SER A CA 1
ATOM 1686 C C . SER A 1 202 ? -26.314 13.533 27.575 1.00 82.50 202 SER A C 1
ATOM 1688 O O . SER A 1 202 ? -26.634 14.686 27.320 1.00 82.50 202 SER A O 1
ATOM 1690 N N . ASP A 1 203 ? -27.209 12.549 27.655 1.00 85.38 203 ASP A N 1
ATOM 1691 C CA . ASP A 1 203 ? -28.648 12.780 27.466 1.00 85.38 203 ASP A CA 1
ATOM 1692 C C . ASP A 1 203 ? -29.256 13.676 28.563 1.00 85.38 203 ASP A C 1
ATOM 1694 O O . ASP A 1 203 ? -30.350 14.208 28.396 1.00 85.38 203 ASP A O 1
ATOM 1698 N N . PHE A 1 204 ? -28.568 13.843 29.701 1.00 82.94 204 PHE A N 1
ATOM 1699 C CA . PHE A 1 204 ? -29.066 14.652 30.816 1.00 82.94 204 PHE A CA 1
ATOM 1700 C C . PHE A 1 204 ? -29.002 16.157 30.548 1.00 82.94 204 PHE A C 1
ATOM 1702 O O . PHE A 1 204 ? -29.874 16.887 31.012 1.00 82.94 204 PHE A O 1
ATOM 1709 N N . ASP A 1 205 ? -27.964 16.619 29.852 1.00 86.12 205 ASP A N 1
ATOM 1710 C CA . ASP A 1 205 ? -27.729 18.043 29.585 1.00 86.12 205 ASP A CA 1
ATOM 1711 C C . ASP A 1 205 ? -27.535 18.361 28.096 1.00 86.12 205 ASP A C 1
ATOM 1713 O O . ASP A 1 205 ? -27.531 19.528 27.726 1.00 86.12 205 ASP A O 1
ATOM 1717 N N . GLY A 1 206 ? -27.403 17.347 27.236 1.00 81.94 206 GLY A N 1
ATOM 1718 C CA . GLY A 1 206 ? -27.187 17.483 25.796 1.00 81.94 206 GLY A CA 1
ATOM 1719 C C . GLY A 1 206 ? -25.825 18.062 25.403 1.00 81.94 206 GLY A C 1
ATOM 1720 O O . GLY A 1 206 ? -25.536 18.170 24.214 1.00 81.94 206 GLY A O 1
ATOM 1721 N N . GLU A 1 207 ? -24.981 18.422 26.371 1.00 81.19 207 GLU A N 1
ATOM 1722 C CA . GLU A 1 207 ? -23.784 19.236 26.145 1.00 81.19 207 GLU A CA 1
ATOM 1723 C C . GLU A 1 207 ? -22.513 18.563 26.663 1.00 81.19 207 GLU A C 1
ATOM 1725 O O . GLU A 1 207 ? -21.444 18.739 26.077 1.00 81.19 207 GLU A O 1
ATOM 1730 N N . THR A 1 208 ? -22.595 17.767 27.733 1.00 80.38 208 THR A N 1
ATOM 1731 C CA . THR A 1 208 ? -21.410 17.172 28.358 1.00 80.38 208 THR A CA 1
ATOM 1732 C C . THR A 1 208 ? -20.866 16.020 27.507 1.00 80.38 208 THR A C 1
ATOM 1734 O O . THR A 1 208 ? -21.543 14.996 27.379 1.00 80.38 208 THR A O 1
ATOM 1737 N N . PRO A 1 209 ? -19.626 16.100 26.983 1.00 77.88 209 PRO A N 1
ATOM 1738 C CA . PRO A 1 209 ? -19.030 15.011 26.215 1.00 77.88 209 PRO A CA 1
ATOM 1739 C C . PRO A 1 209 ? -18.780 13.772 27.080 1.00 77.88 209 PRO A C 1
ATOM 1741 O O . PRO A 1 209 ? -18.257 13.857 28.196 1.00 77.88 209 PRO A O 1
ATOM 1744 N N . LEU A 1 210 ? -19.094 12.596 26.542 1.00 75.88 210 LEU A N 1
ATOM 1745 C CA . LEU A 1 210 ? -18.951 11.311 27.215 1.00 75.88 210 LEU A CA 1
ATOM 1746 C C . LEU A 1 210 ? -17.770 10.508 26.675 1.00 75.88 210 LEU A C 1
ATOM 1748 O O . LEU A 1 210 ? -17.543 10.392 25.474 1.00 75.88 210 LEU A O 1
ATOM 1752 N N . GLY A 1 211 ? -17.043 9.866 27.593 1.00 75.50 211 GLY A N 1
ATOM 1753 C CA . GLY A 1 211 ? -15.991 8.904 27.272 1.00 75.50 211 GLY A CA 1
ATOM 1754 C C . GLY A 1 211 ? -16.535 7.675 26.554 1.00 75.50 211 GLY A C 1
ATOM 1755 O O . GLY A 1 211 ? -17.073 6.785 27.205 1.00 75.50 211 GLY A O 1
ATOM 1756 N N . VAL A 1 212 ? -16.323 7.582 25.241 1.00 80.50 212 VAL A N 1
ATOM 1757 C CA . VAL A 1 212 ? -16.719 6.404 24.457 1.00 80.50 212 VAL A CA 1
ATOM 1758 C C . VAL A 1 212 ? -15.578 5.386 24.388 1.00 80.50 212 VAL A C 1
ATOM 1760 O O . VAL A 1 212 ? -14.432 5.710 24.065 1.00 80.50 212 VAL A O 1
ATOM 1763 N N . VAL A 1 213 ? -15.896 4.126 24.679 1.00 84.69 213 VAL A N 1
ATOM 1764 C CA . VAL A 1 213 ? -15.004 2.972 24.508 1.00 84.69 213 VAL A CA 1
ATOM 1765 C C . VAL A 1 213 ? -15.754 1.851 23.801 1.00 84.69 213 VAL A C 1
ATOM 1767 O O . VAL A 1 213 ? -16.965 1.724 23.953 1.00 84.69 213 VAL A O 1
ATOM 1770 N N . ALA A 1 214 ? -15.041 1.019 23.043 1.00 87.88 214 ALA A N 1
ATOM 1771 C CA . ALA A 1 214 ? -15.667 -0.105 22.362 1.00 87.88 214 ALA A CA 1
ATOM 1772 C C . ALA A 1 214 ? -15.914 -1.266 23.337 1.00 87.88 214 ALA A C 1
ATOM 1774 O O . ALA A 1 214 ? -14.976 -1.716 24.007 1.00 87.88 214 ALA A O 1
ATOM 1775 N N . ASP A 1 215 ? -17.150 -1.765 23.388 1.00 90.12 215 ASP A N 1
ATOM 1776 C CA . ASP A 1 215 ? -17.496 -2.974 24.135 1.00 90.12 215 ASP A CA 1
ATOM 1777 C C . ASP A 1 215 ? -17.038 -4.234 23.387 1.00 90.12 215 ASP A C 1
ATOM 1779 O O . ASP A 1 215 ? -17.346 -4.444 22.218 1.00 90.12 215 ASP A O 1
ATOM 1783 N N . ALA A 1 216 ? -16.302 -5.103 24.066 1.00 89.25 216 ALA A N 1
ATOM 1784 C CA . ALA A 1 216 ? -15.651 -6.267 23.494 1.00 89.25 216 ALA A CA 1
ATOM 1785 C C . ALA A 1 216 ? -16.662 -7.325 23.052 1.00 89.25 216 ALA A C 1
ATOM 1787 O O . ALA A 1 216 ? -16.391 -8.040 22.091 1.00 89.25 216 ALA A O 1
ATOM 1788 N N . ASN A 1 217 ? -17.809 -7.446 23.726 1.00 90.12 217 ASN A N 1
ATOM 1789 C CA . ASN A 1 217 ? -18.838 -8.402 23.323 1.00 90.12 217 ASN A CA 1
ATOM 1790 C C . ASN A 1 217 ? -19.605 -7.889 22.102 1.00 90.12 217 ASN A C 1
ATOM 1792 O O . ASN A 1 217 ? -19.745 -8.635 21.135 1.00 90.12 217 ASN A O 1
ATOM 1796 N N . GLY A 1 218 ? -20.006 -6.615 22.109 1.00 89.75 218 GLY A N 1
ATOM 1797 C CA . GLY A 1 218 ? -20.615 -5.956 20.954 1.00 89.75 218 GLY A CA 1
ATOM 1798 C C . GLY A 1 218 ? -19.703 -6.003 19.730 1.00 89.75 218 GLY A C 1
ATOM 1799 O O . GLY A 1 218 ? -20.107 -6.459 18.667 1.00 89.75 218 GLY A O 1
ATOM 1800 N N . VAL A 1 219 ? -18.420 -5.670 19.897 1.00 89.94 219 VAL A N 1
ATOM 1801 C CA . VAL A 1 219 ? -17.440 -5.779 18.811 1.00 89.94 219 VAL A CA 1
ATOM 1802 C C . VAL A 1 219 ? -17.300 -7.221 18.328 1.00 89.94 219 VAL A C 1
ATOM 1804 O O . VAL A 1 219 ? -17.276 -7.442 17.127 1.00 89.94 219 VAL A O 1
ATOM 1807 N N . LYS A 1 220 ? -17.232 -8.229 19.209 1.00 90.56 220 LYS A N 1
ATOM 1808 C CA . LYS A 1 220 ? -17.176 -9.636 18.761 1.00 90.56 220 LYS A CA 1
ATOM 1809 C C . LYS A 1 220 ? -18.366 -10.015 17.885 1.00 90.56 220 LYS A C 1
ATOM 1811 O O . LYS A 1 220 ? -18.164 -10.748 16.919 1.00 90.56 220 LYS A O 1
ATOM 1816 N N . ALA A 1 221 ? -19.567 -9.536 18.211 1.00 92.12 221 ALA A N 1
ATOM 1817 C CA . ALA A 1 221 ? -20.765 -9.801 17.419 1.00 92.12 221 ALA A CA 1
ATOM 1818 C C . ALA A 1 221 ? -20.618 -9.275 15.980 1.00 92.12 221 ALA A C 1
ATOM 1820 O O . ALA A 1 221 ? -20.919 -9.997 15.033 1.00 92.12 221 ALA A O 1
ATOM 1821 N N . GLU A 1 222 ? -20.014 -8.097 15.805 1.00 92.12 222 GLU A N 1
ATOM 1822 C CA . GLU A 1 222 ? -19.734 -7.502 14.487 1.00 92.12 222 GLU A CA 1
ATOM 1823 C C . GLU A 1 222 ? -18.689 -8.257 13.650 1.00 92.12 222 GLU A C 1
ATOM 1825 O O . GLU A 1 222 ? -18.519 -7.974 12.467 1.00 92.12 222 GLU A O 1
ATOM 1830 N N . PHE A 1 223 ? -17.976 -9.222 14.228 1.00 92.94 223 PHE A N 1
ATOM 1831 C CA . PHE A 1 223 ? -17.014 -10.071 13.514 1.00 92.94 223 PHE A CA 1
ATOM 1832 C C . PHE A 1 223 ? -17.435 -11.544 13.484 1.00 92.94 223 PHE A C 1
ATOM 1834 O O . PHE A 1 223 ? -16.628 -12.419 13.150 1.00 92.94 223 PHE A O 1
ATOM 1841 N N . MET A 1 224 ? -18.690 -11.831 13.832 1.00 93.06 224 MET A N 1
ATOM 1842 C CA . MET A 1 224 ? -19.265 -13.163 13.724 1.00 93.06 224 MET A CA 1
ATOM 1843 C C . MET A 1 224 ? -19.625 -13.461 12.264 1.00 93.06 224 MET A C 1
ATOM 1845 O O . MET A 1 224 ? -20.235 -12.649 11.567 1.00 93.06 224 MET A O 1
ATOM 1849 N N . ASN A 1 225 ? -19.217 -14.631 11.788 1.00 89.00 225 ASN A N 1
ATOM 1850 C CA . ASN A 1 225 ? -19.590 -15.168 10.489 1.00 89.00 225 ASN A CA 1
ATOM 1851 C C . ASN A 1 225 ? -21.001 -15.784 10.553 1.00 89.00 225 ASN A C 1
ATOM 1853 O O . ASN A 1 225 ? -21.422 -16.219 11.626 1.00 89.00 225 ASN A O 1
ATOM 1857 N N . PRO A 1 226 ? -21.696 -15.947 9.410 1.00 87.38 226 PRO A N 1
ATOM 1858 C CA . PRO A 1 226 ? -23.028 -16.566 9.370 1.00 87.38 226 PRO A CA 1
ATOM 1859 C C . PRO A 1 226 ? -23.091 -17.985 9.958 1.00 87.38 226 PRO A C 1
ATOM 1861 O O . PRO A 1 226 ? -24.127 -18.415 10.446 1.00 87.38 226 PRO A O 1
ATOM 1864 N N . ASN A 1 227 ? -21.973 -18.714 9.945 1.00 89.88 227 ASN A N 1
ATOM 1865 C CA . ASN A 1 227 ? -21.856 -20.052 10.530 1.00 89.88 227 ASN A CA 1
ATOM 1866 C C . ASN A 1 227 ? -21.559 -20.050 12.048 1.00 89.88 227 ASN A C 1
ATOM 1868 O O . ASN A 1 227 ? -21.205 -21.090 12.598 1.00 89.88 227 ASN A O 1
ATOM 1872 N N . GLY A 1 228 ? -21.615 -18.890 12.712 1.00 88.19 228 GLY A N 1
ATOM 1873 C CA . GLY A 1 228 ? -21.356 -18.726 14.147 1.00 88.19 228 GLY A CA 1
ATOM 1874 C C . GLY A 1 228 ? -19.875 -18.687 14.552 1.00 88.19 228 GLY A C 1
ATOM 1875 O O . GLY A 1 228 ? -19.568 -18.516 15.730 1.00 88.19 228 GLY A O 1
ATOM 1876 N N . THR A 1 229 ? -18.935 -18.827 13.610 1.00 90.44 229 THR A N 1
ATOM 1877 C CA . THR A 1 229 ? -17.491 -18.686 13.889 1.00 90.44 229 THR A CA 1
ATOM 1878 C C . THR A 1 229 ? -17.066 -17.216 13.917 1.00 90.44 229 THR A C 1
ATOM 1880 O O . THR A 1 229 ? -17.726 -16.370 13.326 1.00 90.44 229 THR A O 1
ATOM 1883 N N . PHE A 1 230 ? -15.945 -16.889 14.563 1.00 87.12 230 PHE A N 1
ATOM 1884 C CA . PHE A 1 230 ? -15.433 -15.513 14.622 1.00 87.12 230 PHE A CA 1
ATOM 1885 C C . PHE A 1 230 ? -14.275 -15.287 13.650 1.00 87.12 230 PHE A C 1
ATOM 1887 O O . PHE A 1 230 ? -13.378 -16.128 13.531 1.00 87.12 230 PHE A O 1
ATOM 1894 N N . ARG A 1 231 ? -14.244 -14.113 13.009 1.00 88.50 231 ARG A N 1
ATOM 1895 C CA . ARG A 1 231 ? -13.053 -13.636 12.290 1.00 88.50 231 ARG A CA 1
ATOM 1896 C C . ARG A 1 231 ? -11.939 -13.295 13.274 1.00 88.50 231 ARG A C 1
ATOM 1898 O O . ARG A 1 231 ? -12.176 -12.955 14.434 1.00 88.50 231 ARG A O 1
ATOM 1905 N N . LYS A 1 232 ? -10.695 -13.367 12.798 1.00 87.88 232 LYS A N 1
ATOM 1906 C CA . LYS A 1 232 ? -9.525 -13.036 13.612 1.00 87.88 232 LYS A CA 1
ATOM 1907 C C . LYS A 1 232 ? -9.514 -11.540 13.933 1.00 87.88 232 LYS A C 1
ATOM 1909 O O . LYS A 1 232 ? -9.390 -10.700 13.043 1.00 87.88 232 LYS A O 1
ATOM 1914 N N . ILE A 1 233 ? -9.572 -11.224 15.221 1.00 90.94 233 ILE A N 1
ATOM 1915 C CA . ILE A 1 233 ? -9.495 -9.861 15.746 1.00 90.94 233 ILE A CA 1
ATOM 1916 C C . ILE A 1 233 ? -8.487 -9.807 16.892 1.00 90.94 233 ILE A C 1
ATOM 1918 O O . ILE A 1 233 ? -8.479 -10.670 17.771 1.00 90.94 233 ILE A O 1
ATOM 1922 N N . ASN A 1 234 ? -7.630 -8.789 16.891 1.00 91.12 234 ASN A N 1
ATOM 1923 C CA . ASN A 1 234 ? -6.732 -8.518 18.005 1.00 91.12 234 ASN A CA 1
ATOM 1924 C C . ASN A 1 234 ? -7.402 -7.496 18.920 1.00 91.12 234 ASN A C 1
ATOM 1926 O O . ASN A 1 234 ? -7.563 -6.336 18.544 1.00 91.12 234 ASN A O 1
ATOM 1930 N N . MET A 1 235 ? -7.798 -7.936 20.112 1.00 88.62 235 MET A N 1
ATOM 1931 C CA . MET A 1 235 ? -8.425 -7.091 21.126 1.00 88.62 235 MET A CA 1
ATOM 1932 C C . MET A 1 235 ? -7.410 -6.677 22.186 1.00 88.62 235 MET A C 1
ATOM 1934 O O . MET A 1 235 ? -6.736 -7.516 22.785 1.00 88.62 235 MET A O 1
ATOM 1938 N N . PHE A 1 236 ? -7.343 -5.378 22.457 1.00 85.69 236 PHE A N 1
ATOM 1939 C CA . PHE A 1 236 ? -6.471 -4.789 23.465 1.00 85.69 236 PHE A CA 1
ATOM 1940 C C . PHE A 1 236 ? -7.326 -4.170 24.571 1.00 85.69 236 PHE A C 1
ATOM 1942 O O . PHE A 1 236 ? -7.924 -3.117 24.346 1.00 85.69 236 PHE A O 1
ATOM 1949 N N . PRO A 1 237 ? -7.402 -4.794 25.757 1.00 81.19 237 PRO A N 1
ATOM 1950 C CA . PRO A 1 237 ? -8.227 -4.297 26.851 1.00 81.19 237 PRO A CA 1
ATOM 1951 C C . PRO A 1 237 ? -7.869 -2.866 27.272 1.00 81.19 237 PRO A C 1
ATOM 1953 O O . PRO A 1 237 ? -6.692 -2.493 27.336 1.00 81.19 237 PRO A O 1
ATOM 1956 N N . LEU A 1 238 ? -8.892 -2.081 27.603 1.00 78.31 238 LEU A N 1
ATOM 1957 C CA . LEU A 1 238 ? -8.795 -0.686 28.023 1.00 78.31 238 LEU A CA 1
ATOM 1958 C C . LEU A 1 238 ? -9.450 -0.443 29.380 1.00 78.31 238 LEU A C 1
ATOM 1960 O O . LEU A 1 238 ? -10.251 -1.240 29.873 1.00 78.31 238 LEU A O 1
ATOM 1964 N N . ALA A 1 239 ? -9.086 0.692 29.987 1.00 69.00 239 ALA A N 1
ATOM 1965 C CA . ALA A 1 239 ? -9.685 1.185 31.226 1.00 69.00 239 ALA A CA 1
ATOM 1966 C C . ALA A 1 239 ? -9.653 0.163 32.377 1.00 69.00 239 ALA A C 1
ATOM 1968 O O . ALA A 1 239 ? -10.489 0.201 33.273 1.00 69.00 239 ALA A O 1
ATOM 1969 N N . TYR A 1 240 ? -8.680 -0.757 32.356 1.00 69.19 240 TYR A N 1
ATOM 1970 C CA . TYR A 1 240 ? -8.548 -1.842 33.334 1.00 69.19 240 TYR A CA 1
ATOM 1971 C C . TYR A 1 240 ? -9.725 -2.833 33.364 1.00 69.19 240 TYR A C 1
ATOM 1973 O O . TYR A 1 240 ? -9.888 -3.566 34.339 1.00 69.19 240 TYR A O 1
ATOM 1981 N N . THR A 1 241 ? -10.521 -2.885 32.299 1.00 72.06 241 THR A N 1
ATOM 1982 C CA . THR A 1 241 ? -11.663 -3.796 32.163 1.00 72.06 241 THR A CA 1
ATOM 1983 C C . THR A 1 241 ? -11.340 -4.936 31.194 1.00 72.06 241 THR A C 1
ATOM 1985 O O . THR A 1 241 ? -10.372 -4.865 30.440 1.00 72.06 241 THR A O 1
ATOM 1988 N N . LYS A 1 242 ? -12.147 -6.004 31.215 1.00 73.50 242 LYS A N 1
ATOM 1989 C CA . LYS A 1 242 ? -12.142 -7.044 30.166 1.00 73.50 242 LYS A CA 1
ATOM 1990 C C . LYS A 1 242 ? -13.160 -6.762 29.054 1.00 73.50 242 LYS A C 1
ATOM 1992 O O . LYS A 1 242 ? -13.168 -7.478 28.059 1.00 73.50 242 LYS A O 1
ATOM 1997 N N . THR A 1 243 ? -14.019 -5.767 29.259 1.00 81.94 243 THR A N 1
ATOM 1998 C CA . THR A 1 243 ? -15.150 -5.432 28.394 1.00 81.94 243 THR A CA 1
ATOM 1999 C C . THR A 1 243 ? -14.845 -4.239 27.500 1.00 81.94 243 THR A C 1
ATOM 2001 O O . THR A 1 243 ? -15.207 -4.276 26.346 1.00 81.94 243 THR A O 1
ATOM 2004 N N . ALA A 1 244 ? -14.104 -3.224 27.937 1.00 83.75 244 ALA A N 1
ATOM 2005 C CA . ALA A 1 244 ? -13.659 -2.149 27.051 1.00 83.75 244 ALA A CA 1
ATOM 2006 C C . ALA A 1 244 ? -12.378 -2.542 26.306 1.00 83.75 244 ALA A C 1
ATOM 2008 O O . ALA A 1 244 ? -11.442 -3.080 26.909 1.00 83.75 244 ALA A O 1
ATOM 2009 N N . CYS A 1 245 ? -12.287 -2.230 25.014 1.00 85.81 245 CYS A N 1
ATOM 2010 C CA . CYS A 1 245 ? -11.116 -2.572 24.213 1.00 85.81 245 CYS A CA 1
ATOM 2011 C C . CYS A 1 245 ? -10.814 -1.575 23.085 1.00 85.81 245 CYS A C 1
ATOM 2013 O O . CYS A 1 245 ? -11.654 -0.776 22.684 1.00 85.81 245 CYS A O 1
ATOM 2015 N N . ASN A 1 246 ? -9.584 -1.641 22.577 1.00 89.88 246 ASN A N 1
ATOM 2016 C CA . ASN A 1 246 ? -9.262 -1.267 21.202 1.00 89.88 246 ASN A CA 1
ATOM 2017 C C . ASN A 1 246 ? -9.203 -2.540 20.361 1.00 89.88 246 ASN A C 1
ATOM 2019 O O . ASN A 1 246 ? -8.850 -3.601 20.886 1.00 89.88 246 ASN A O 1
ATOM 2023 N N . ILE A 1 247 ? -9.430 -2.422 19.058 1.00 91.56 247 ILE A N 1
ATOM 2024 C CA . ILE A 1 247 ? -9.269 -3.532 18.124 1.00 91.56 247 ILE A CA 1
ATOM 2025 C C . ILE A 1 247 ? -8.393 -3.188 16.931 1.00 91.56 247 ILE A C 1
ATOM 2027 O O . ILE A 1 247 ? -8.337 -2.044 16.482 1.00 91.56 247 ILE A O 1
ATOM 2031 N N . GLN A 1 248 ? -7.716 -4.217 16.431 1.00 90.50 248 GLN A N 1
ATOM 2032 C CA . GLN A 1 248 ? -7.013 -4.216 15.154 1.00 90.50 248 GLN A CA 1
ATOM 2033 C C . GLN A 1 248 ? -7.272 -5.544 14.445 1.00 90.50 248 GLN A C 1
ATOM 2035 O O . GLN A 1 248 ? -7.166 -6.614 15.054 1.00 90.50 248 GLN A O 1
ATOM 2040 N N . THR A 1 249 ? -7.613 -5.489 13.166 1.00 90.12 249 THR A N 1
ATOM 2041 C CA . THR A 1 249 ? -7.916 -6.675 12.360 1.00 90.12 249 THR A CA 1
ATOM 2042 C C . THR A 1 249 ? -7.672 -6.396 10.879 1.00 90.12 249 THR A C 1
ATOM 2044 O O . THR A 1 249 ? -7.709 -5.248 10.441 1.00 90.12 249 THR A O 1
ATOM 2047 N N . ASP A 1 250 ? -7.454 -7.466 10.121 1.00 87.06 250 ASP A N 1
ATOM 2048 C CA . ASP A 1 250 ? -7.293 -7.453 8.663 1.00 87.06 250 ASP A CA 1
ATOM 2049 C C . ASP A 1 250 ? -8.651 -7.666 7.953 1.00 87.06 250 ASP A C 1
ATOM 2051 O O . ASP A 1 250 ? -8.722 -8.067 6.796 1.00 87.06 250 ASP A O 1
ATOM 2055 N N . THR A 1 251 ? -9.762 -7.488 8.677 1.00 86.19 251 THR A N 1
ATOM 2056 C CA . THR A 1 251 ? -11.130 -7.661 8.168 1.00 86.19 251 THR A CA 1
ATOM 2057 C C . THR A 1 251 ? -12.017 -6.502 8.609 1.00 86.19 251 THR A C 1
ATOM 2059 O O . THR A 1 251 ? -11.763 -5.887 9.640 1.00 86.19 251 THR A O 1
ATOM 2062 N N . LEU A 1 252 ? -13.073 -6.197 7.852 1.00 88.69 252 LEU A N 1
ATOM 2063 C CA . LEU A 1 252 ? -14.069 -5.207 8.274 1.00 88.69 252 LEU A CA 1
ATOM 2064 C C . LEU A 1 252 ? -15.098 -5.820 9.236 1.00 88.69 252 LEU A C 1
ATOM 2066 O O . LEU A 1 252 ? -15.383 -7.019 9.122 1.00 88.69 252 LEU A O 1
ATOM 2070 N N . PRO A 1 253 ? -15.687 -5.012 10.134 1.00 90.06 253 PRO A N 1
ATOM 2071 C CA . PRO A 1 253 ? -16.898 -5.395 10.854 1.00 90.06 253 PRO A CA 1
ATOM 2072 C C . PRO A 1 253 ? -18.079 -5.570 9.88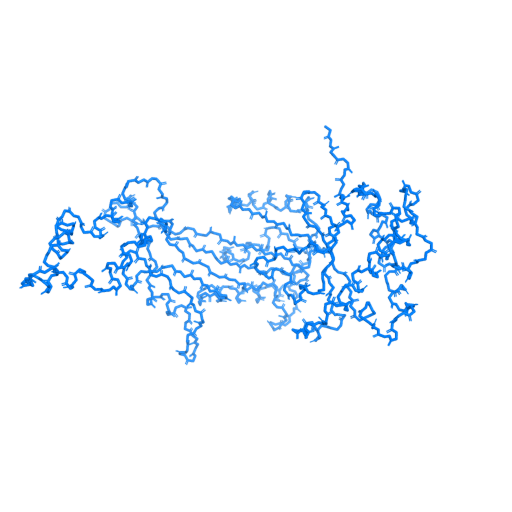5 1.00 90.06 253 PRO A C 1
ATOM 2074 O O . PRO A 1 253 ? -18.078 -5.003 8.789 1.00 90.06 253 PRO A O 1
ATOM 2077 N N . ASN A 1 254 ? -19.085 -6.349 10.284 1.00 89.12 254 ASN A N 1
ATOM 2078 C CA . ASN A 1 254 ? -20.242 -6.720 9.465 1.00 89.12 254 ASN A CA 1
ATOM 2079 C C . ASN A 1 254 ? -20.969 -5.500 8.892 1.00 89.12 254 ASN A C 1
ATOM 2081 O O . ASN A 1 254 ? -21.151 -5.437 7.677 1.00 89.12 254 ASN A O 1
ATOM 2085 N N . PHE A 1 255 ? -21.249 -4.488 9.718 1.00 83.88 255 PHE A N 1
ATOM 2086 C CA . PHE A 1 255 ? -21.919 -3.268 9.253 1.00 83.88 255 PHE A CA 1
ATOM 2087 C C . PHE A 1 255 ? -21.165 -2.527 8.125 1.00 83.88 255 PHE A C 1
ATOM 2089 O O . PHE A 1 255 ? -21.786 -1.972 7.221 1.00 83.88 255 PHE A O 1
ATOM 2096 N N . LEU A 1 256 ? -19.822 -2.540 8.120 1.00 87.00 256 LEU A N 1
ATOM 2097 C CA . LEU A 1 256 ? -19.033 -1.956 7.021 1.00 87.00 256 LEU A CA 1
ATOM 2098 C C . LEU A 1 256 ? -18.898 -2.903 5.828 1.00 87.00 256 LEU A C 1
ATOM 2100 O O . LEU A 1 256 ? -18.789 -2.443 4.692 1.00 87.00 256 LEU A O 1
ATOM 2104 N N . ALA A 1 257 ? -18.878 -4.214 6.069 1.00 85.88 257 ALA A N 1
ATOM 2105 C CA . ALA A 1 257 ? -18.791 -5.212 5.009 1.00 85.88 257 ALA A CA 1
ATOM 2106 C C . ALA A 1 257 ? -20.033 -5.180 4.101 1.00 85.88 257 ALA A C 1
ATOM 2108 O O . ALA A 1 257 ? -19.891 -5.264 2.881 1.00 85.88 257 ALA A O 1
ATOM 2109 N N . GLU A 1 258 ? -21.224 -4.987 4.675 1.00 84.62 258 GLU A N 1
ATOM 2110 C CA . GLU A 1 258 ? -22.477 -4.806 3.929 1.00 84.62 258 GLU A CA 1
ATOM 2111 C C . GLU A 1 258 ? -22.448 -3.537 3.066 1.00 84.62 258 GLU A C 1
ATOM 2113 O O . GLU A 1 258 ? -22.739 -3.585 1.867 1.00 84.62 258 GLU A O 1
ATOM 2118 N N . GLY A 1 259 ? -21.997 -2.414 3.636 1.00 83.81 259 GLY A N 1
ATOM 2119 C CA . GLY A 1 259 ? -21.813 -1.167 2.891 1.00 83.81 259 GLY A CA 1
ATOM 2120 C C . GLY A 1 259 ? -20.830 -1.323 1.725 1.00 83.81 259 GLY A C 1
ATOM 2121 O O . GLY A 1 259 ? -21.122 -0.922 0.598 1.00 83.81 259 GLY A O 1
ATOM 2122 N N . LEU A 1 260 ? -19.689 -1.980 1.960 1.00 86.56 260 LEU A N 1
ATOM 2123 C CA . LEU A 1 260 ? -18.693 -2.261 0.923 1.00 86.56 260 LEU A CA 1
ATOM 2124 C C . LEU A 1 260 ? -19.245 -3.162 -0.194 1.00 86.56 260 LEU A C 1
ATOM 2126 O O . LEU A 1 260 ? -18.900 -2.977 -1.366 1.00 86.56 260 LEU A O 1
ATOM 2130 N N . HIS A 1 261 ? -20.091 -4.135 0.149 1.00 86.31 261 HIS A N 1
ATOM 2131 C CA . HIS A 1 261 ? -20.751 -4.990 -0.832 1.00 86.31 261 HIS A CA 1
ATOM 2132 C C . HIS A 1 261 ? -21.664 -4.164 -1.749 1.00 86.31 261 HIS A C 1
ATOM 2134 O O . HIS A 1 261 ? -21.463 -4.172 -2.964 1.00 86.31 261 HIS A O 1
ATOM 2140 N N . SER A 1 262 ? -22.547 -3.345 -1.170 1.00 85.12 262 SER A N 1
ATOM 2141 C CA . SER A 1 262 ? -23.445 -2.443 -1.909 1.00 85.12 262 SER A CA 1
ATOM 2142 C C . SER A 1 262 ? -22.690 -1.462 -2.820 1.00 85.12 262 SER A C 1
ATOM 2144 O O . SER A 1 262 ? -23.080 -1.208 -3.963 1.00 85.12 262 SER A O 1
ATOM 2146 N N . VAL A 1 263 ? -21.551 -0.931 -2.364 1.00 85.31 263 VAL A N 1
ATOM 2147 C CA . VAL A 1 263 ? -20.672 -0.089 -3.195 1.00 85.31 263 VAL A CA 1
ATOM 2148 C C . VAL A 1 263 ? -20.187 -0.829 -4.436 1.00 85.31 263 VAL A C 1
ATOM 2150 O O . VAL A 1 263 ? -20.302 -0.306 -5.546 1.00 85.31 263 VAL A O 1
ATOM 2153 N N . ASN A 1 264 ? -19.667 -2.044 -4.265 1.00 87.12 264 ASN A N 1
ATOM 2154 C CA . ASN A 1 264 ? -19.163 -2.835 -5.382 1.00 87.12 264 ASN A CA 1
ATOM 2155 C C . ASN A 1 264 ? -20.280 -3.250 -6.350 1.00 87.12 264 ASN A C 1
ATOM 2157 O O . ASN A 1 264 ? -20.068 -3.185 -7.560 1.00 87.12 264 ASN A O 1
ATOM 2161 N N . GLU A 1 265 ? -21.470 -3.600 -5.855 1.00 86.31 265 GLU A N 1
ATOM 2162 C CA . GLU A 1 265 ? -22.630 -3.905 -6.703 1.00 86.31 265 GLU A CA 1
ATOM 2163 C C . GLU A 1 265 ? -23.051 -2.702 -7.557 1.00 86.31 265 GLU A C 1
ATOM 2165 O O . GLU A 1 265 ? -23.269 -2.839 -8.765 1.00 86.31 265 GLU A O 1
ATOM 2170 N N . ARG A 1 266 ? -23.101 -1.498 -6.967 1.00 85.19 266 ARG A N 1
ATOM 2171 C CA . ARG A 1 266 ? -23.404 -0.260 -7.706 1.00 85.19 266 ARG A CA 1
ATOM 2172 C C . ARG A 1 266 ? -22.377 0.005 -8.805 1.00 85.19 266 ARG A C 1
ATOM 2174 O O . ARG A 1 266 ? -22.759 0.338 -9.927 1.00 85.19 266 ARG A O 1
ATOM 2181 N N . ILE A 1 267 ? -21.087 -0.172 -8.516 1.00 86.25 267 ILE A N 1
ATOM 2182 C CA . ILE A 1 267 ? -20.015 0.012 -9.506 1.00 86.25 267 ILE A CA 1
ATOM 2183 C C . ILE A 1 267 ? -20.116 -1.039 -10.620 1.00 86.25 267 ILE A C 1
ATOM 2185 O O . ILE A 1 267 ? -20.017 -0.686 -11.796 1.00 86.25 267 ILE A O 1
ATOM 2189 N N . ALA A 1 268 ? -20.361 -2.309 -10.280 1.00 85.69 268 ALA A N 1
ATOM 2190 C CA . ALA A 1 268 ? -20.538 -3.382 -11.257 1.00 85.69 268 ALA A CA 1
ATOM 2191 C C . ALA A 1 268 ? -21.716 -3.091 -12.201 1.00 85.69 268 ALA A C 1
ATOM 2193 O O . ALA A 1 268 ? -21.553 -3.144 -13.422 1.00 85.69 268 ALA A O 1
ATOM 2194 N N . LYS A 1 269 ? -22.858 -2.657 -11.647 1.00 86.06 269 LYS A N 1
ATOM 2195 C CA . LYS A 1 269 ? -24.034 -2.238 -12.422 1.00 86.06 269 LYS A CA 1
ATOM 2196 C C . LYS A 1 269 ? -23.712 -1.085 -13.373 1.00 86.06 269 LYS A C 1
ATOM 2198 O O . LYS A 1 269 ? -24.053 -1.155 -14.549 1.00 86.06 269 LYS A O 1
ATOM 2203 N N . ARG A 1 270 ? -23.013 -0.045 -12.900 1.00 85.19 270 ARG A N 1
ATOM 2204 C CA . ARG A 1 270 ? -22.604 1.100 -13.740 1.00 85.19 270 ARG A CA 1
ATOM 2205 C C . ARG A 1 270 ? -21.620 0.711 -14.846 1.00 85.19 270 ARG A C 1
ATOM 2207 O O . ARG A 1 270 ? -21.611 1.346 -15.893 1.00 85.19 270 ARG A O 1
ATOM 2214 N N . ARG A 1 271 ? -20.813 -0.332 -14.636 1.00 85.00 271 ARG A N 1
ATOM 2215 C CA . ARG A 1 271 ? -19.886 -0.882 -15.640 1.00 85.00 271 ARG A CA 1
ATOM 2216 C C . ARG A 1 271 ? -20.524 -1.867 -16.608 1.00 85.00 271 ARG A C 1
ATOM 2218 O O . ARG A 1 271 ? -19.829 -2.324 -17.510 1.00 85.00 271 ARG A O 1
ATOM 2225 N N . ASN A 1 272 ? -21.793 -2.220 -16.408 1.00 84.75 272 ASN A N 1
ATOM 2226 C CA . ASN A 1 272 ? -22.426 -3.344 -17.090 1.00 84.75 272 ASN A CA 1
ATOM 2227 C C . ASN A 1 272 ? -21.600 -4.644 -16.959 1.00 84.75 272 ASN A C 1
ATOM 2229 O O . ASN A 1 272 ? -21.460 -5.418 -17.903 1.00 84.75 272 ASN A O 1
ATOM 2233 N N . ALA A 1 273 ? -20.995 -4.846 -15.786 1.00 82.88 273 ALA A N 1
ATOM 2234 C CA . ALA A 1 273 ? -20.231 -6.037 -15.447 1.00 82.88 273 ALA A CA 1
ATOM 2235 C C . ALA A 1 273 ? -21.074 -6.938 -14.529 1.00 82.88 273 ALA A C 1
ATOM 2237 O O . ALA A 1 273 ? -21.887 -6.427 -13.753 1.00 82.88 273 ALA A O 1
ATOM 2238 N N . PRO A 1 274 ? -20.898 -8.269 -14.575 1.00 77.38 274 PRO A N 1
ATOM 2239 C CA . PRO A 1 274 ? -21.613 -9.154 -13.666 1.00 77.38 274 PRO A CA 1
ATOM 2240 C C . PRO A 1 274 ? -21.212 -8.860 -12.210 1.00 77.38 274 PRO A C 1
ATOM 2242 O O . PRO A 1 274 ? -20.091 -8.430 -11.940 1.00 77.38 274 PRO A O 1
ATOM 2245 N N . ALA A 1 275 ? -22.120 -9.087 -11.256 1.00 64.69 275 ALA A N 1
ATOM 2246 C CA . ALA A 1 275 ? -21.913 -8.737 -9.842 1.00 64.69 275 ALA A CA 1
ATOM 2247 C C . ALA A 1 275 ? -20.709 -9.452 -9.190 1.00 64.69 275 ALA A C 1
ATOM 2249 O O . ALA A 1 275 ? -20.167 -8.991 -8.190 1.00 64.69 275 ALA A O 1
ATOM 2250 N N . ASN A 1 276 ? -20.264 -10.563 -9.781 1.00 62.75 276 ASN A N 1
ATOM 2251 C CA . ASN A 1 276 ? -19.076 -11.319 -9.385 1.00 62.75 276 ASN A CA 1
ATOM 2252 C C . ASN A 1 276 ? -17.783 -10.867 -10.095 1.00 62.75 276 ASN A C 1
ATOM 2254 O O . ASN A 1 276 ? -16.743 -11.507 -9.924 1.00 62.75 276 ASN A O 1
ATOM 2258 N N . ALA A 1 277 ? -17.824 -9.803 -10.902 1.00 69.25 277 ALA A N 1
ATOM 2259 C CA . ALA A 1 277 ? -16.625 -9.206 -11.469 1.00 69.25 277 ALA A CA 1
ATOM 2260 C C . ALA A 1 277 ? -15.673 -8.759 -10.348 1.00 69.25 277 ALA A C 1
ATOM 2262 O O . ALA A 1 277 ? -16.088 -8.457 -9.229 1.00 69.25 277 ALA A O 1
ATOM 2263 N N . SER A 1 278 ? -14.373 -8.717 -10.648 1.00 74.12 278 SER A N 1
ATOM 2264 C CA . SER A 1 278 ? -13.339 -8.322 -9.687 1.00 74.12 278 SER A CA 1
ATOM 2265 C C . SER A 1 278 ? -13.722 -7.028 -8.951 1.00 74.12 278 SER A C 1
ATOM 2267 O O . SER A 1 278 ? -14.004 -6.020 -9.604 1.00 74.12 278 SER A O 1
ATOM 2269 N N . GLN A 1 279 ? -13.712 -7.057 -7.614 1.00 84.12 279 GLN A N 1
ATOM 2270 C CA . GLN A 1 279 ? -14.166 -5.954 -6.757 1.00 84.12 279 GLN A CA 1
ATOM 2271 C C . GLN A 1 279 ? -13.398 -4.658 -7.046 1.00 84.12 279 GLN A C 1
ATOM 2273 O O . GLN A 1 279 ? -12.169 -4.664 -7.094 1.00 84.12 279 GLN A O 1
ATOM 2278 N N . ALA A 1 280 ? -14.098 -3.541 -7.229 1.00 86.50 280 ALA A N 1
ATOM 2279 C CA . ALA A 1 280 ? -13.479 -2.232 -7.442 1.00 86.50 280 ALA A CA 1
ATOM 2280 C C . ALA A 1 280 ? -12.920 -1.632 -6.143 1.00 86.50 280 ALA A C 1
ATOM 2282 O O . ALA A 1 280 ? -11.940 -0.886 -6.177 1.00 86.50 280 ALA A O 1
ATOM 2283 N N . VAL A 1 281 ? -13.516 -2.003 -5.007 1.00 87.56 281 VAL A N 1
ATOM 2284 C CA . VAL A 1 281 ? -13.098 -1.599 -3.662 1.00 87.56 281 VAL A CA 1
ATOM 2285 C C . VAL A 1 281 ? -12.950 -2.836 -2.786 1.00 87.56 281 VAL A C 1
ATOM 2287 O O . VAL A 1 281 ? -13.859 -3.662 -2.715 1.00 87.56 281 VAL A O 1
ATOM 2290 N N . MET A 1 282 ? -11.821 -2.957 -2.098 1.00 87.38 282 MET A N 1
ATOM 2291 C CA . MET A 1 282 ? -11.530 -4.043 -1.166 1.00 87.38 282 MET A CA 1
ATOM 2292 C C . MET A 1 282 ? -11.212 -3.496 0.221 1.00 87.38 282 MET A C 1
ATOM 2294 O O . MET A 1 282 ? -10.605 -2.440 0.363 1.00 87.38 282 ME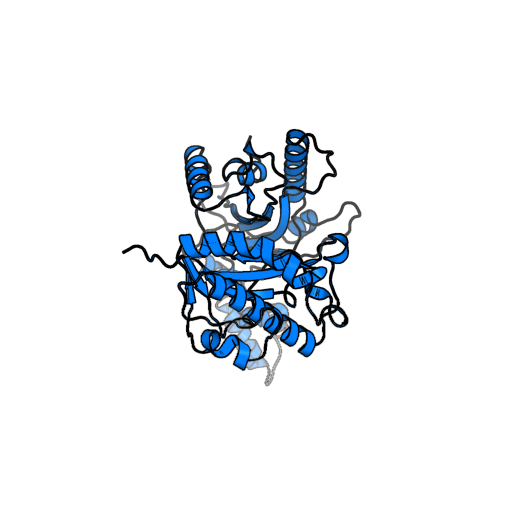T A O 1
ATOM 2298 N N . ALA A 1 283 ? -11.578 -4.250 1.250 1.00 85.44 283 ALA A N 1
ATOM 2299 C CA . ALA A 1 283 ? -11.091 -4.024 2.601 1.00 85.44 283 ALA A CA 1
ATOM 2300 C C . ALA A 1 283 ? -9.623 -4.449 2.727 1.00 85.44 283 ALA A C 1
ATOM 2302 O O . ALA A 1 283 ? -9.262 -5.525 2.250 1.00 85.44 283 ALA A O 1
ATOM 2303 N N . SER A 1 284 ? -8.808 -3.645 3.408 1.00 84.25 284 SER A N 1
ATOM 2304 C CA . SER A 1 284 ? -7.444 -4.017 3.811 1.00 84.25 284 SER A CA 1
ATOM 2305 C C . SER A 1 284 ? -7.383 -4.316 5.304 1.00 84.25 284 SER A C 1
ATOM 2307 O O . SER A 1 284 ? -7.017 -5.413 5.719 1.00 84.25 284 SER A O 1
ATOM 2309 N N . SER A 1 285 ? -7.778 -3.345 6.125 1.00 87.50 285 SER A N 1
ATOM 2310 C CA . SER A 1 285 ? -7.675 -3.441 7.574 1.00 87.50 285 SER A CA 1
ATOM 2311 C C . SER A 1 285 ? -8.720 -2.575 8.269 1.00 87.50 285 SER A C 1
ATOM 2313 O O . SER A 1 285 ? -9.378 -1.733 7.655 1.00 87.50 285 SER A O 1
ATOM 2315 N N . TYR A 1 286 ? -8.901 -2.809 9.564 1.00 90.94 286 TYR A N 1
ATOM 2316 C CA . TYR A 1 286 ? -9.763 -2.008 10.416 1.00 90.94 286 TYR A CA 1
ATOM 2317 C C . TYR A 1 286 ? -9.130 -1.824 11.789 1.00 90.94 286 TYR A C 1
ATOM 2319 O O . TYR A 1 286 ? -8.664 -2.782 12.420 1.00 90.94 286 TYR A O 1
ATOM 2327 N N . GLN A 1 287 ? -9.145 -0.585 12.274 1.00 91.56 287 GLN A N 1
ATOM 2328 C CA . GLN A 1 287 ? -8.805 -0.269 13.655 1.00 91.56 287 GLN A CA 1
ATOM 2329 C C . GLN A 1 287 ? -9.941 0.502 14.309 1.00 91.56 287 GLN A C 1
ATOM 2331 O O . GLN A 1 287 ? -10.529 1.389 13.706 1.00 91.56 287 GLN A O 1
ATOM 2336 N N . LEU A 1 288 ? -10.219 0.198 15.568 1.00 90.75 288 LEU A N 1
ATOM 2337 C CA . LEU A 1 288 ? -11.131 0.986 16.388 1.00 90.75 288 LEU A CA 1
ATOM 2338 C C . LEU A 1 288 ? -10.463 1.202 17.729 1.00 90.75 288 LEU A C 1
ATOM 2340 O O . LEU A 1 288 ? -10.035 0.250 18.388 1.00 90.75 288 LEU A O 1
ATOM 2344 N N . TYR A 1 289 ? -10.327 2.458 18.120 1.00 88.69 289 TYR A N 1
ATOM 2345 C CA . TYR A 1 289 ? -9.693 2.792 19.377 1.00 88.69 289 TYR A CA 1
ATOM 2346 C C . TYR A 1 289 ? -10.298 4.027 20.011 1.00 88.69 289 TYR A C 1
ATOM 2348 O O . TYR A 1 289 ? -10.637 4.990 19.334 1.00 88.69 289 TYR A O 1
ATOM 2356 N N . ALA A 1 290 ? -10.374 4.032 21.338 1.00 85.00 290 ALA A N 1
ATOM 2357 C CA . ALA A 1 290 ? -10.752 5.236 22.061 1.00 85.00 290 ALA A CA 1
ATOM 2358 C C . ALA A 1 290 ? -9.751 6.364 21.749 1.00 85.00 290 ALA A C 1
ATOM 2360 O O . ALA A 1 290 ? -8.535 6.164 21.837 1.00 85.00 290 ALA A O 1
ATOM 2361 N N . CYS A 1 291 ? -10.238 7.555 21.411 1.00 82.94 291 CYS A N 1
ATOM 2362 C CA . CYS A 1 291 ? -9.413 8.733 21.144 1.00 82.94 291 CYS A CA 1
ATOM 2363 C C . CYS A 1 291 ? -8.393 9.014 22.269 1.00 82.94 291 CYS A C 1
ATOM 2365 O O . CYS A 1 291 ? -7.203 9.172 21.972 1.00 82.94 291 CYS A O 1
ATOM 2367 N N . PRO A 1 292 ? -8.757 8.926 23.568 1.00 77.06 292 PRO A N 1
ATOM 2368 C CA . PRO A 1 292 ? -7.793 9.033 24.661 1.00 77.06 292 PRO A CA 1
ATOM 2369 C C . PRO A 1 292 ? -7.013 7.724 24.930 1.00 77.06 292 PRO A C 1
ATOM 2371 O O . PRO A 1 292 ? -6.622 7.466 26.073 1.00 77.06 292 PRO A O 1
ATOM 2374 N N . LYS A 1 293 ? -6.725 6.883 23.918 1.00 72.00 293 LYS A N 1
ATOM 2375 C CA . LYS A 1 293 ? -6.072 5.561 24.087 1.00 72.00 293 LYS A CA 1
ATOM 2376 C C . LYS A 1 293 ? -4.811 5.595 24.944 1.00 72.00 293 LYS A C 1
ATOM 2378 O O . LYS A 1 293 ? -4.615 4.714 25.773 1.00 72.00 293 LYS A O 1
ATOM 2383 N N . ASN A 1 294 ? -3.970 6.618 24.788 1.00 65.50 294 ASN A N 1
ATOM 2384 C CA . ASN A 1 294 ? -2.717 6.741 25.539 1.00 65.50 294 ASN A CA 1
ATOM 2385 C C . ASN A 1 294 ? -2.955 6.988 27.037 1.00 65.50 294 ASN A C 1
ATOM 2387 O O . ASN A 1 294 ? -2.129 6.604 27.861 1.00 65.50 294 ASN A O 1
ATOM 2391 N N . ARG A 1 295 ? -4.093 7.595 27.395 1.00 69.44 295 ARG A N 1
ATOM 2392 C CA . ARG A 1 295 ? -4.504 7.870 28.779 1.00 69.44 295 ARG A CA 1
ATOM 2393 C C . ARG A 1 295 ? -5.229 6.678 29.405 1.00 69.44 295 ARG A C 1
ATOM 2395 O O . ARG A 1 295 ? -5.035 6.410 30.591 1.00 69.44 295 ARG A O 1
ATOM 2402 N N . LEU A 1 296 ? -6.000 5.947 28.594 1.00 66.69 296 LEU A N 1
ATOM 2403 C CA . LEU A 1 296 ? -6.722 4.726 28.977 1.00 66.69 296 LEU A CA 1
ATOM 2404 C C . LEU A 1 296 ? -5.836 3.478 29.048 1.00 66.69 296 LEU A C 1
ATOM 2406 O O . LEU A 1 296 ? -6.221 2.487 29.675 1.00 66.69 296 LEU A O 1
ATOM 2410 N N . ARG A 1 297 ? -4.662 3.498 28.407 1.00 66.06 297 ARG A N 1
ATOM 2411 C CA . ARG A 1 297 ? -3.731 2.371 28.429 1.00 66.06 297 ARG A CA 1
ATOM 2412 C C . ARG A 1 297 ? -3.174 2.186 29.847 1.00 66.06 297 ARG A C 1
ATOM 2414 O O . ARG A 1 297 ? -2.630 3.133 30.426 1.00 66.06 297 ARG A O 1
ATOM 2421 N N . PRO A 1 298 ? -3.246 0.969 30.412 1.00 60.62 298 PRO A N 1
ATOM 2422 C CA . PRO A 1 298 ? -2.563 0.658 31.656 1.00 60.62 298 PRO A CA 1
ATOM 2423 C C . PRO A 1 298 ? -1.069 0.967 31.521 1.00 60.62 298 PRO A C 1
ATOM 2425 O O . PRO A 1 298 ? -0.408 0.468 30.612 1.00 60.62 298 PRO A O 1
ATOM 2428 N N . ALA A 1 299 ? -0.514 1.764 32.436 1.00 62.84 299 ALA A N 1
ATOM 2429 C CA . ALA A 1 299 ? 0.941 1.851 32.560 1.00 62.84 299 ALA A CA 1
ATOM 2430 C C . ALA A 1 299 ? 1.491 0.460 32.927 1.00 62.84 299 ALA A C 1
ATOM 2432 O O . ALA A 1 299 ? 0.815 -0.281 33.643 1.00 62.84 299 ALA A O 1
ATOM 2433 N N . THR A 1 300 ? 2.711 0.112 32.504 1.00 62.19 300 THR A N 1
ATOM 2434 C CA . THR A 1 300 ? 3.326 -1.217 32.725 1.00 62.19 300 THR A CA 1
ATOM 2435 C C . THR A 1 300 ? 3.188 -1.704 34.174 1.00 62.19 300 THR A C 1
ATOM 2437 O O . THR A 1 300 ? 2.819 -2.850 34.427 1.00 62.19 300 THR A O 1
ATOM 2440 N N . ASN A 1 301 ? 3.367 -0.798 35.139 1.00 57.50 301 ASN A N 1
ATOM 2441 C CA . ASN A 1 301 ? 3.222 -1.091 36.567 1.00 57.50 301 ASN A CA 1
ATOM 2442 C C . ASN A 1 301 ? 1.770 -1.418 36.969 1.00 57.50 301 ASN A C 1
ATOM 2444 O O . ASN A 1 301 ? 1.538 -2.350 37.730 1.00 57.50 301 ASN A O 1
ATOM 2448 N N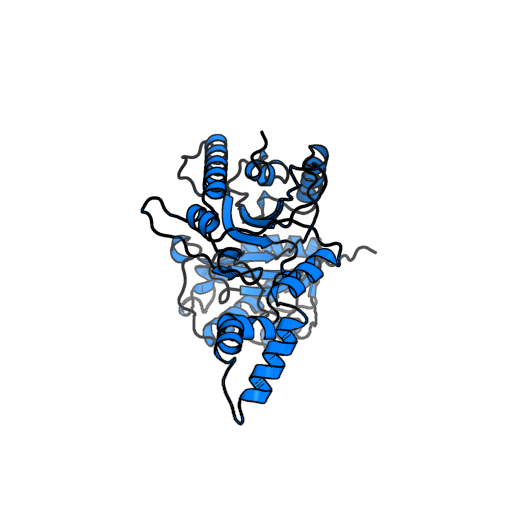 . ALA A 1 302 ? 0.786 -0.703 36.417 1.00 58.88 302 ALA A N 1
ATOM 2449 C CA . ALA A 1 302 ? -0.634 -0.950 36.676 1.00 58.88 302 ALA A CA 1
ATOM 2450 C C . ALA A 1 302 ? -1.139 -2.232 35.989 1.00 58.88 302 ALA A C 1
ATOM 2452 O O . ALA A 1 302 ? -2.007 -2.918 36.525 1.00 58.88 302 ALA A O 1
ATOM 2453 N N . HIS A 1 303 ? -0.569 -2.592 34.832 1.00 58.12 303 HIS A N 1
ATOM 2454 C CA . HIS A 1 303 ? -0.892 -3.847 34.155 1.00 58.12 303 HIS A CA 1
ATOM 2455 C C . HIS A 1 303 ? -0.502 -5.064 35.008 1.00 58.12 303 HIS A C 1
ATOM 2457 O O . HIS A 1 303 ? -1.299 -5.993 35.148 1.00 58.12 303 HIS A O 1
ATOM 2463 N N . ASN A 1 304 ? 0.677 -5.021 35.637 1.00 54.41 304 ASN A N 1
ATOM 2464 C CA . ASN A 1 304 ? 1.151 -6.058 36.555 1.00 54.41 304 ASN A CA 1
ATOM 2465 C C . ASN A 1 304 ? 0.303 -6.154 37.831 1.00 54.41 304 ASN A C 1
ATOM 2467 O O . ASN A 1 304 ? 0.066 -7.258 38.318 1.00 54.41 304 ASN A O 1
ATOM 2471 N N . ASP A 1 305 ? -0.168 -5.025 38.365 1.00 55.78 305 ASP A N 1
ATOM 2472 C CA . ASP A 1 305 ? -0.990 -4.999 39.580 1.00 55.78 305 ASP A CA 1
ATOM 2473 C C . ASP A 1 305 ? -2.368 -5.654 39.367 1.00 55.78 305 ASP A C 1
ATOM 2475 O O . ASP A 1 305 ? -2.856 -6.383 40.232 1.00 55.78 305 ASP A O 1
ATOM 2479 N N . LEU A 1 306 ? -2.979 -5.451 38.198 1.00 58.47 306 LEU A N 1
ATOM 2480 C CA . LEU A 1 306 ? -4.302 -5.996 37.877 1.00 58.47 306 LEU A CA 1
ATOM 2481 C C . LEU A 1 306 ? -4.249 -7.422 37.321 1.00 58.47 306 LEU A C 1
ATOM 2483 O O . LEU A 1 306 ? -5.043 -8.263 37.733 1.00 58.47 306 LEU A O 1
ATOM 2487 N N . ARG A 1 307 ? -3.299 -7.730 36.425 1.00 53.00 307 ARG A N 1
ATOM 2488 C CA . ARG A 1 307 ? -3.189 -9.063 35.800 1.00 53.00 307 ARG A CA 1
ATOM 2489 C C . ARG A 1 307 ? -2.835 -10.152 36.810 1.00 53.00 307 ARG A C 1
ATOM 2491 O O . ARG A 1 307 ? -3.294 -11.278 36.676 1.00 53.00 307 ARG A O 1
ATOM 2498 N N . LEU A 1 308 ? -2.023 -9.819 37.812 1.00 55.41 308 LEU A N 1
ATOM 2499 C CA . LEU A 1 308 ? -1.600 -10.757 38.855 1.00 55.41 308 LEU A CA 1
ATOM 2500 C C . LEU A 1 308 ? -2.586 -10.819 40.031 1.00 55.41 308 LEU A C 1
ATOM 2502 O O . LEU A 1 308 ? -2.260 -11.406 41.059 1.00 55.41 308 LEU A O 1
ATOM 2506 N N . GLY A 1 309 ? -3.751 -10.165 39.924 1.00 56.38 309 GLY A N 1
ATOM 2507 C CA . GLY A 1 309 ? -4.728 -10.100 41.008 1.00 56.38 309 GLY A CA 1
ATOM 2508 C C . GLY A 1 309 ? -4.160 -9.473 42.278 1.00 56.38 309 GLY A C 1
ATOM 2509 O O . GLY A 1 309 ? -4.657 -9.757 43.358 1.00 56.38 309 GLY A O 1
ATOM 2510 N N . LYS A 1 310 ? -3.113 -8.638 42.190 1.00 61.44 310 LYS A N 1
ATOM 2511 C CA . LYS A 1 310 ? -2.385 -8.131 43.363 1.00 61.44 310 LYS A CA 1
ATOM 2512 C C . LYS A 1 310 ? -3.231 -7.220 44.239 1.00 61.44 310 LYS A C 1
ATOM 2514 O O . LYS A 1 310 ? -2.959 -7.151 45.426 1.00 61.44 310 LYS A O 1
ATOM 2519 N N . MET A 1 311 ? -4.257 -6.557 43.701 1.00 63.94 311 MET A N 1
ATOM 2520 C CA . MET A 1 311 ? -5.238 -5.842 44.530 1.00 63.94 311 MET A CA 1
ATOM 2521 C C . MET A 1 311 ? -6.041 -6.817 45.396 1.00 63.94 311 MET A C 1
ATOM 2523 O O . MET A 1 311 ? -6.127 -6.632 46.605 1.00 63.94 311 MET A O 1
ATOM 2527 N N . THR A 1 312 ? -6.552 -7.893 44.795 1.00 61.84 312 THR A N 1
ATOM 2528 C CA . THR A 1 312 ? -7.253 -8.970 45.504 1.00 61.84 312 THR A CA 1
ATOM 2529 C C . THR A 1 312 ? -6.315 -9.702 46.460 1.00 61.84 312 THR A C 1
ATOM 2531 O O . THR A 1 312 ? -6.668 -9.905 47.609 1.00 61.84 312 THR A O 1
ATOM 2534 N N . ALA A 1 313 ? -5.086 -10.019 46.049 1.00 59.72 313 ALA A N 1
ATOM 2535 C CA . ALA A 1 313 ? -4.080 -10.666 46.886 1.00 59.72 313 ALA A CA 1
ATOM 2536 C C . ALA A 1 313 ? -3.563 -9.754 48.011 1.00 59.72 313 ALA A C 1
ATOM 2538 O O . ALA A 1 313 ? -3.202 -10.252 49.068 1.00 59.72 313 ALA A O 1
ATOM 2539 N N . ALA A 1 314 ? -3.543 -8.430 47.823 1.00 63.44 314 ALA A N 1
ATOM 2540 C CA . ALA A 1 314 ? -3.240 -7.475 48.887 1.00 63.44 314 ALA A CA 1
ATOM 2541 C C . ALA A 1 314 ? -4.374 -7.401 49.913 1.00 63.44 314 ALA A C 1
ATOM 2543 O O . ALA A 1 314 ? -4.095 -7.339 51.103 1.00 63.44 314 ALA A O 1
ATOM 2544 N N . LEU A 1 315 ? -5.633 -7.449 49.460 1.00 62.91 315 LEU A N 1
ATOM 2545 C CA . LEU A 1 315 ? -6.812 -7.471 50.330 1.00 62.91 315 LEU A CA 1
ATOM 2546 C C . LEU A 1 315 ? -6.967 -8.810 51.067 1.00 62.91 315 LEU A C 1
ATOM 2548 O O . LEU A 1 315 ? -7.235 -8.811 52.260 1.00 62.91 315 LEU A O 1
ATOM 2552 N N . VAL A 1 316 ? -6.732 -9.941 50.394 1.00 60.56 316 VAL A N 1
ATOM 2553 C CA . VAL A 1 316 ? -6.683 -11.287 51.002 1.00 60.56 316 VAL A CA 1
ATOM 2554 C C . VAL A 1 316 ? -5.445 -11.441 51.895 1.00 60.56 316 VAL A C 1
ATOM 2556 O O . VAL A 1 316 ? -5.473 -12.145 52.896 1.00 60.56 316 VAL A O 1
ATOM 2559 N N . GLY A 1 317 ? -4.355 -10.745 51.566 1.00 58.72 317 GLY A N 1
ATOM 2560 C CA . GLY A 1 317 ? -3.132 -10.675 52.362 1.00 58.72 317 GLY A CA 1
ATOM 2561 C C . GLY A 1 317 ? -3.231 -9.778 53.599 1.00 58.72 317 GLY A C 1
ATOM 2562 O O . GLY A 1 317 ? -2.256 -9.707 54.352 1.00 58.72 317 GLY A O 1
ATOM 2563 N N . CYS A 1 318 ? -4.371 -9.114 53.833 1.00 59.56 318 CYS A N 1
ATOM 2564 C CA . CYS A 1 318 ? -4.690 -8.455 55.099 1.00 59.56 318 CYS A CA 1
ATOM 2565 C C . CYS A 1 318 ? -4.764 -9.517 56.208 1.00 59.56 318 CYS A C 1
ATOM 2567 O O . CYS A 1 318 ? -5.816 -10.083 56.476 1.00 59.56 318 CYS A O 1
ATOM 2569 N N . GLY A 1 319 ? -3.616 -9.823 56.810 1.00 56.62 319 GLY A N 1
ATOM 2570 C CA . GLY A 1 319 ? -3.458 -10.903 57.787 1.00 56.62 319 GLY A CA 1
ATOM 2571 C C . GLY A 1 319 ? -2.123 -11.646 57.677 1.00 56.62 319 GLY A C 1
ATOM 2572 O O . GLY A 1 319 ? -1.755 -12.362 58.601 1.00 56.62 319 GLY A O 1
ATOM 2573 N N . GLN A 1 320 ? -1.358 -11.463 56.591 1.00 63.91 320 GLN A N 1
ATOM 2574 C CA . GLN A 1 320 ? -0.019 -12.052 56.483 1.00 63.91 320 GLN A CA 1
ATOM 2575 C C . GLN A 1 320 ? 1.016 -11.301 57.336 1.00 63.91 320 GLN A C 1
ATOM 2577 O O . GLN A 1 320 ? 1.119 -10.075 57.280 1.00 63.91 320 GLN A O 1
ATOM 2582 N N . SER A 1 321 ? 1.820 -12.057 58.087 1.00 59.06 321 SER A N 1
ATOM 2583 C CA . SER A 1 321 ? 2.925 -11.578 58.926 1.00 59.06 321 SER A CA 1
ATOM 2584 C C . SER A 1 321 ? 4.302 -11.868 58.294 1.00 59.06 321 SER A C 1
ATOM 2586 O O . SER A 1 321 ? 4.413 -12.508 57.246 1.00 59.06 321 SER A O 1
ATOM 2588 N N . GLY A 1 322 ? 5.377 -11.347 58.895 1.00 67.94 322 GLY A N 1
ATOM 2589 C CA . GLY A 1 322 ? 6.758 -11.601 58.460 1.00 67.94 322 GLY A CA 1
ATOM 2590 C C . GLY A 1 322 ? 7.231 -10.764 57.261 1.00 67.94 322 GLY A C 1
ATOM 2591 O O . GLY A 1 322 ? 6.752 -9.656 57.015 1.00 67.94 322 GLY A O 1
ATOM 2592 N N . SER A 1 323 ? 8.204 -11.281 56.502 1.00 64.00 323 SER A N 1
ATOM 2593 C CA . SER A 1 323 ? 8.959 -10.536 55.472 1.00 64.00 323 SER A CA 1
ATOM 2594 C C . SER A 1 323 ? 8.112 -9.980 54.316 1.00 64.00 323 SER A C 1
ATOM 2596 O O . SER A 1 323 ? 8.506 -9.010 53.667 1.00 64.00 323 SER A O 1
ATOM 2598 N N . LYS A 1 324 ? 6.919 -10.541 54.077 1.00 65.00 324 LYS A N 1
ATOM 2599 C CA . LYS A 1 324 ? 5.985 -10.089 53.029 1.00 65.00 324 LYS A CA 1
ATOM 2600 C C . LYS A 1 324 ? 5.023 -8.985 53.496 1.00 65.00 324 LYS A C 1
ATOM 2602 O O . LYS A 1 324 ? 4.483 -8.268 52.651 1.00 65.00 324 LYS A O 1
ATOM 2607 N N . ALA A 1 325 ? 4.867 -8.771 54.807 1.00 70.00 325 ALA A N 1
ATOM 2608 C CA . ALA A 1 325 ? 3.915 -7.807 55.373 1.00 70.00 325 ALA A CA 1
ATOM 2609 C C . ALA A 1 325 ? 4.219 -6.355 54.961 1.00 70.00 325 ALA A C 1
ATOM 2611 O O . ALA A 1 325 ? 3.316 -5.598 54.611 1.00 70.00 325 ALA A O 1
ATOM 2612 N N . ALA A 1 326 ? 5.498 -5.968 54.916 1.00 74.19 326 ALA A N 1
ATOM 2613 C CA . ALA A 1 326 ? 5.911 -4.621 54.513 1.00 74.19 326 ALA A CA 1
ATOM 2614 C C . ALA A 1 326 ? 5.615 -4.316 53.031 1.00 74.19 326 ALA A C 1
ATOM 2616 O O . ALA A 1 326 ? 5.304 -3.173 52.687 1.00 74.19 326 ALA A O 1
ATOM 2617 N N . ALA A 1 327 ? 5.715 -5.316 52.150 1.00 71.88 327 ALA A N 1
ATOM 2618 C CA . ALA A 1 327 ? 5.398 -5.166 50.731 1.00 71.88 327 ALA A CA 1
ATOM 2619 C C . ALA A 1 327 ? 3.879 -5.084 50.503 1.00 71.88 327 ALA A C 1
ATOM 2621 O O . ALA A 1 327 ? 3.420 -4.211 49.764 1.00 71.88 327 ALA A O 1
ATOM 2622 N N . VAL A 1 328 ? 3.103 -5.933 51.191 1.00 71.69 328 VAL A N 1
ATOM 2623 C CA . VAL A 1 328 ? 1.631 -5.908 51.164 1.00 71.69 328 VAL A CA 1
ATOM 2624 C C . VAL A 1 328 ? 1.098 -4.591 51.736 1.00 71.69 328 VAL A C 1
ATOM 2626 O O . VAL A 1 328 ? 0.295 -3.935 51.078 1.00 71.69 328 VAL A O 1
ATOM 2629 N N . LYS A 1 329 ? 1.614 -4.119 52.880 1.00 74.88 329 LYS A N 1
ATOM 2630 C CA . LYS A 1 329 ? 1.238 -2.827 53.481 1.00 74.88 329 LYS A CA 1
ATOM 2631 C C . LYS A 1 329 ? 1.515 -1.647 52.546 1.00 74.88 329 LYS A C 1
ATOM 2633 O O . LYS A 1 329 ? 0.621 -0.845 52.311 1.00 74.88 329 LYS A O 1
ATOM 2638 N N . ARG A 1 330 ? 2.701 -1.582 51.922 1.00 76.81 330 ARG A N 1
ATOM 2639 C CA . ARG A 1 330 ? 3.027 -0.541 50.923 1.00 76.81 330 ARG A CA 1
ATOM 2640 C C . ARG A 1 330 ? 2.072 -0.550 49.725 1.00 76.81 330 ARG A C 1
ATOM 2642 O O . ARG A 1 330 ? 1.755 0.511 49.187 1.00 76.81 330 ARG A O 1
ATOM 2649 N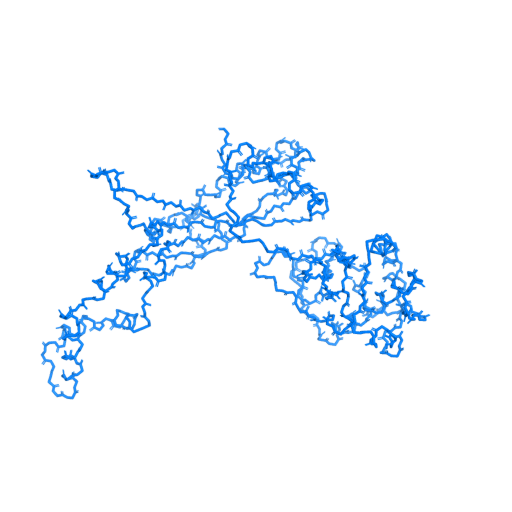 N . LEU A 1 331 ? 1.629 -1.731 49.293 1.00 70.81 331 LEU A N 1
ATOM 2650 C CA . LEU A 1 331 ? 0.663 -1.875 48.207 1.00 70.81 331 LEU A CA 1
ATOM 2651 C C . LEU A 1 331 ? -0.750 -1.443 48.642 1.00 70.81 331 LEU A C 1
ATOM 2653 O O . LEU A 1 331 ? -1.393 -0.691 47.912 1.00 70.81 331 LEU A O 1
ATOM 2657 N N . ILE A 1 332 ? -1.196 -1.838 49.840 1.00 73.31 332 ILE A N 1
ATOM 2658 C CA . ILE A 1 332 ? -2.469 -1.407 50.441 1.00 73.31 332 ILE A CA 1
ATOM 2659 C C . ILE A 1 332 ? -2.492 0.112 50.620 1.00 73.31 332 ILE A C 1
ATOM 2661 O O . ILE A 1 332 ? -3.437 0.755 50.176 1.00 73.31 332 ILE A O 1
ATOM 2665 N N . ASP A 1 333 ? -1.451 0.705 51.205 1.00 77.06 333 ASP A N 1
ATOM 2666 C CA . ASP A 1 333 ? -1.365 2.151 51.436 1.00 77.06 333 ASP A CA 1
ATOM 2667 C C . ASP A 1 333 ? -1.408 2.931 50.116 1.00 77.06 333 ASP A C 1
ATOM 2669 O O . ASP A 1 333 ? -2.047 3.979 50.016 1.00 77.06 333 ASP A O 1
ATOM 2673 N N . ARG A 1 334 ? -0.788 2.395 49.058 1.00 73.88 334 ARG A N 1
ATOM 2674 C CA . ARG A 1 334 ? -0.878 2.964 47.709 1.00 73.88 334 ARG A CA 1
ATOM 2675 C C . ARG A 1 334 ? -2.307 2.909 47.159 1.00 73.88 334 ARG A C 1
ATOM 2677 O O . ARG A 1 334 ? -2.759 3.904 46.598 1.00 73.88 334 ARG A O 1
ATOM 2684 N N . ILE A 1 335 ? -3.005 1.781 47.315 1.00 70.50 335 ILE A N 1
ATOM 2685 C CA . ILE A 1 335 ? -4.401 1.617 46.872 1.00 70.50 335 ILE A CA 1
ATOM 2686 C C . ILE A 1 335 ? -5.336 2.534 47.672 1.00 70.50 335 ILE A C 1
ATOM 2688 O O . ILE A 1 335 ? -6.176 3.192 47.063 1.00 70.50 335 ILE A O 1
ATOM 2692 N N . LYS A 1 336 ? -5.151 2.630 48.998 1.00 72.44 336 LYS A N 1
ATOM 2693 C CA . LYS A 1 336 ? -5.912 3.516 49.896 1.00 72.44 336 LYS A CA 1
ATOM 2694 C C . LYS A 1 336 ? -5.786 4.987 49.508 1.00 72.44 336 LYS A C 1
ATOM 2696 O O . LYS A 1 336 ? -6.766 5.713 49.590 1.00 72.44 336 LYS A O 1
ATOM 2701 N N . ARG A 1 337 ? -4.601 5.427 49.067 1.00 80.25 337 ARG A N 1
ATOM 2702 C CA . ARG A 1 337 ? -4.400 6.800 48.574 1.00 80.25 337 ARG A CA 1
ATOM 2703 C C . ARG A 1 337 ? -5.129 7.049 47.260 1.00 80.25 337 ARG A C 1
ATOM 2705 O O . ARG A 1 337 ? -5.722 8.107 47.088 1.00 80.25 337 ARG A O 1
ATOM 2712 N N . LYS A 1 338 ? -5.026 6.119 46.304 1.00 72.69 338 LYS A N 1
ATOM 2713 C CA . LYS A 1 338 ? -5.698 6.246 45.007 1.00 72.69 338 LYS A CA 1
ATOM 2714 C C . LYS A 1 338 ? -5.775 4.918 44.268 1.00 72.69 338 LYS A C 1
ATOM 2716 O O . LYS A 1 338 ? -4.750 4.318 43.924 1.00 72.69 338 LYS A O 1
ATOM 2721 N N . THR A 1 339 ? -6.988 4.493 43.930 1.00 73.12 339 THR A N 1
ATOM 2722 C CA . THR A 1 339 ? -7.190 3.279 43.132 1.00 73.12 339 THR A CA 1
ATOM 2723 C C . THR A 1 339 ? -6.593 3.447 41.722 1.00 73.12 339 THR A C 1
ATOM 2725 O O . THR A 1 339 ? -6.439 4.570 41.225 1.00 73.12 339 THR A O 1
ATOM 2728 N N . PRO A 1 340 ? -6.201 2.357 41.032 1.00 69.81 340 PRO A N 1
ATOM 2729 C CA . PRO A 1 340 ? -5.839 2.424 39.613 1.00 69.81 340 PRO A CA 1
ATOM 2730 C C . PRO A 1 340 ? -6.928 3.075 38.744 1.00 69.81 340 PRO A C 1
ATOM 2732 O O . PRO A 1 340 ? -6.588 3.846 37.850 1.00 69.81 340 PRO A O 1
ATOM 2735 N N . PHE A 1 341 ? -8.206 2.835 39.063 1.00 71.38 341 PHE A N 1
ATOM 2736 C CA . PHE A 1 341 ? -9.362 3.433 38.388 1.00 71.38 341 PHE A CA 1
ATOM 2737 C C . PHE A 1 341 ? -9.415 4.954 38.564 1.00 71.38 341 PHE A C 1
ATOM 2739 O O . PHE A 1 341 ? -9.441 5.670 37.568 1.00 71.38 341 PHE A O 1
ATOM 2746 N N . ALA A 1 342 ? -9.306 5.456 39.799 1.00 72.69 342 ALA A N 1
ATOM 2747 C CA . ALA A 1 342 ? -9.273 6.895 40.069 1.00 72.69 342 ALA A CA 1
ATOM 2748 C C . ALA A 1 342 ? -8.091 7.581 39.361 1.00 72.69 342 ALA A C 1
ATOM 2750 O O . ALA A 1 342 ? -8.228 8.660 38.804 1.00 72.69 342 ALA A O 1
ATOM 2751 N N . ARG A 1 343 ? -6.925 6.924 39.286 1.00 73.94 343 ARG A N 1
ATOM 2752 C CA . ARG A 1 343 ? -5.780 7.442 38.514 1.00 73.94 343 ARG A CA 1
ATOM 2753 C C . ARG A 1 343 ? -6.034 7.515 37.006 1.00 73.94 343 ARG A C 1
ATOM 2755 O O . ARG A 1 343 ? -5.424 8.359 36.361 1.00 73.94 343 ARG A O 1
ATOM 2762 N N . ALA A 1 344 ? -6.849 6.630 36.430 1.00 71.94 344 ALA A N 1
ATOM 2763 C CA . ALA A 1 344 ? -7.238 6.738 35.021 1.00 71.94 344 ALA A CA 1
ATOM 2764 C C . ALA A 1 344 ? -8.309 7.808 34.797 1.00 71.94 344 ALA A C 1
ATOM 2766 O O . ALA A 1 344 ? -8.182 8.556 33.833 1.00 71.94 344 ALA A O 1
ATOM 2767 N N . ALA A 1 345 ? -9.295 7.920 35.691 1.00 72.81 345 ALA A N 1
ATOM 2768 C CA . ALA A 1 345 ? -10.314 8.968 35.634 1.00 72.81 345 ALA A CA 1
ATOM 2769 C C . ALA A 1 345 ? -9.676 10.368 35.634 1.00 72.81 345 ALA A C 1
ATOM 2771 O O . ALA A 1 345 ? -9.914 11.150 34.721 1.00 72.81 345 ALA A O 1
ATOM 2772 N N . ASP A 1 346 ? -8.750 10.633 36.558 1.00 72.00 346 ASP A N 1
ATOM 2773 C CA . ASP A 1 346 ? -7.969 11.873 36.573 1.00 72.00 346 ASP A CA 1
ATOM 2774 C C . ASP A 1 346 ? -7.251 12.159 35.249 1.00 72.00 346 ASP A C 1
ATOM 2776 O O . ASP A 1 346 ? -7.244 13.286 34.767 1.00 72.00 346 ASP A O 1
ATOM 2780 N N . ARG A 1 347 ? -6.640 11.142 34.628 1.00 71.06 347 ARG A N 1
ATOM 2781 C CA . ARG A 1 347 ? -5.934 11.329 33.350 1.00 71.06 347 ARG A CA 1
ATOM 2782 C C . ARG A 1 347 ? -6.883 11.713 32.223 1.00 71.06 347 ARG A C 1
ATOM 2784 O O . ARG A 1 347 ? -6.449 12.404 31.307 1.00 71.06 347 ARG A O 1
ATOM 2791 N N . LEU A 1 348 ? -8.126 11.239 32.250 1.00 68.06 348 LEU A N 1
ATOM 2792 C CA . LEU A 1 348 ? -9.143 11.625 31.274 1.00 68.06 348 LEU A CA 1
ATOM 2793 C C . LEU A 1 348 ? -9.564 13.079 31.487 1.00 68.06 348 LEU A C 1
ATOM 2795 O O . LEU A 1 348 ? -9.517 13.850 30.537 1.00 68.06 348 LEU A O 1
ATOM 2799 N N . LEU A 1 349 ? -9.863 13.455 32.733 1.00 67.38 349 LEU A N 1
ATOM 2800 C CA . LEU A 1 349 ? -10.346 14.792 33.093 1.00 67.38 349 LEU A CA 1
ATOM 2801 C C . LEU A 1 349 ? -9.299 15.899 32.881 1.00 67.38 349 LEU A C 1
ATOM 2803 O O . LEU A 1 349 ? -9.647 17.021 32.539 1.00 67.38 349 LEU A O 1
ATOM 2807 N N . VAL A 1 350 ? -8.007 15.598 33.046 1.00 66.94 350 VAL A N 1
ATOM 2808 C CA . VAL A 1 350 ? -6.924 16.603 33.025 1.00 66.94 350 VAL A CA 1
ATOM 2809 C C . VAL A 1 350 ? -6.434 16.947 31.604 1.00 66.94 350 VAL A C 1
ATOM 2811 O O . VAL A 1 350 ? -5.332 17.455 31.424 1.00 66.94 350 VAL A O 1
ATOM 2814 N N . GLY A 1 351 ? -7.210 16.735 30.533 1.00 59.03 351 GLY A N 1
ATOM 2815 C CA . GLY A 1 351 ? -6.838 17.486 29.327 1.00 59.03 351 GLY A CA 1
ATOM 2816 C C . GLY A 1 351 ? -7.663 17.355 28.069 1.00 59.03 351 GLY A C 1
ATOM 2817 O O . GLY A 1 351 ? -8.480 16.457 27.938 1.00 59.03 351 GLY A O 1
ATOM 2818 N N . ASN A 1 352 ? -7.315 18.247 27.139 1.00 53.28 352 ASN A N 1
ATOM 2819 C CA . ASN A 1 352 ? -7.952 18.538 25.851 1.00 53.28 352 ASN A CA 1
ATOM 2820 C C . ASN A 1 352 ? -7.786 17.429 24.804 1.00 53.28 352 ASN A C 1
ATOM 2822 O O . ASN A 1 352 ? -7.305 17.666 23.698 1.00 53.28 352 ASN A O 1
ATOM 2826 N N . THR A 1 353 ? -8.119 16.192 25.147 1.00 58.31 353 THR A N 1
ATOM 2827 C CA . THR A 1 353 ? -8.209 15.118 24.156 1.00 58.31 353 THR A CA 1
ATOM 2828 C C . THR A 1 353 ? -9.655 14.920 23.762 1.00 58.31 353 THR A C 1
ATOM 2830 O O . THR A 1 353 ? -10.490 14.782 24.645 1.00 58.31 353 THR A O 1
ATOM 2833 N N . LEU A 1 354 ? -9.901 14.847 22.453 1.00 64.75 354 LEU A N 1
ATOM 2834 C CA . LEU A 1 354 ? -11.138 14.362 21.846 1.00 64.75 354 LEU A CA 1
ATOM 2835 C C . LEU A 1 354 ? -11.690 13.175 22.653 1.00 64.75 354 LEU A C 1
ATOM 2837 O O . LEU A 1 354 ? -10.974 12.187 22.870 1.00 64.75 354 LEU A O 1
ATOM 2841 N N . ILE A 1 355 ? -12.921 13.298 23.140 1.00 74.12 355 ILE A N 1
ATOM 2842 C CA . ILE A 1 355 ? -13.557 12.315 24.015 1.00 74.12 355 ILE A CA 1
ATOM 2843 C C . ILE A 1 355 ? -14.550 11.532 23.155 1.00 74.12 355 ILE A C 1
ATOM 2845 O O . ILE A 1 355 ? -15.707 11.893 23.010 1.00 74.12 355 ILE A O 1
ATOM 2849 N N . GLY A 1 356 ? -14.050 10.472 22.529 1.00 82.31 356 GLY A N 1
ATOM 2850 C CA . GLY A 1 356 ? -14.819 9.657 21.598 1.00 82.31 356 GLY A CA 1
ATOM 2851 C C . GLY A 1 356 ? -14.091 8.369 21.247 1.00 82.31 356 GLY A C 1
ATOM 2852 O O . GLY A 1 356 ? -13.022 8.061 21.795 1.00 82.31 356 GLY A O 1
ATOM 2853 N N . VAL A 1 357 ? -14.653 7.629 20.302 1.00 86.88 357 VAL A N 1
ATOM 2854 C CA . VAL A 1 357 ? -14.014 6.466 19.691 1.00 86.88 357 VAL A CA 1
ATOM 2855 C C . VAL A 1 357 ? -13.665 6.796 18.244 1.00 86.88 357 VAL A C 1
ATOM 2857 O O . VAL A 1 357 ? -14.414 7.475 17.555 1.00 86.88 357 VAL A O 1
ATOM 2860 N N . ARG A 1 358 ? -12.484 6.376 17.797 1.00 87.44 358 ARG A N 1
ATOM 2861 C CA . ARG A 1 358 ? -11.995 6.572 16.435 1.00 87.44 358 ARG A CA 1
ATOM 2862 C C . ARG A 1 358 ? -11.973 5.239 15.709 1.00 87.44 358 ARG A C 1
ATOM 2864 O O . ARG A 1 358 ? -11.269 4.319 16.124 1.00 87.44 358 ARG A O 1
ATOM 2871 N N . SER A 1 359 ? -12.736 5.166 14.630 1.00 89.50 359 SER A N 1
ATOM 2872 C CA . SER A 1 359 ? -12.811 4.064 13.679 1.00 89.50 359 SER A CA 1
ATOM 2873 C C . SER A 1 359 ? -11.963 4.395 12.450 1.00 89.50 359 SER A C 1
ATOM 2875 O O . SER A 1 359 ? -12.100 5.468 11.874 1.00 89.50 359 SER A O 1
ATOM 2877 N N . GLU A 1 360 ? -11.101 3.474 12.036 1.00 87.81 360 GLU A N 1
ATOM 2878 C CA . GLU A 1 360 ? -10.202 3.598 10.887 1.00 87.81 360 GLU A CA 1
ATOM 2879 C C . GLU A 1 360 ? -10.300 2.365 9.981 1.00 87.81 360 GLU A C 1
ATOM 2881 O O . GLU A 1 360 ? -9.439 1.481 10.051 1.00 87.81 360 GLU A O 1
ATOM 2886 N N . PRO A 1 361 ? -11.350 2.252 9.149 1.00 88.06 361 PRO A N 1
ATOM 2887 C CA . PRO A 1 361 ? -11.338 1.323 8.032 1.00 88.06 361 PRO A CA 1
ATOM 2888 C C . PRO A 1 361 ? -10.350 1.771 6.953 1.00 88.06 361 PRO A C 1
ATOM 2890 O O . PRO A 1 361 ? -10.267 2.949 6.597 1.00 88.06 361 PRO A O 1
ATOM 2893 N N . GLU A 1 362 ? -9.634 0.801 6.402 1.00 86.62 362 GLU A N 1
ATOM 2894 C CA . GLU A 1 362 ? -8.727 0.972 5.278 1.00 86.62 362 GLU A CA 1
ATOM 2895 C C . GLU A 1 362 ? -9.278 0.258 4.041 1.00 86.62 362 GLU A C 1
ATOM 2897 O O . GLU A 1 362 ? -9.537 -0.950 4.062 1.00 86.62 362 GLU A O 1
ATOM 2902 N N . PHE A 1 363 ? -9.424 1.011 2.952 1.00 85.38 363 PHE A N 1
ATOM 2903 C CA . PHE A 1 363 ? -9.981 0.549 1.686 1.00 85.38 363 PHE A CA 1
ATOM 2904 C C . PHE A 1 363 ? -8.968 0.677 0.554 1.00 85.38 363 PHE A C 1
ATOM 2906 O O . PHE A 1 363 ? -8.370 1.735 0.361 1.00 85.38 363 PHE A O 1
ATOM 2913 N N . VAL A 1 364 ? -8.817 -0.393 -0.221 1.00 85.38 364 VAL A N 1
ATOM 2914 C CA . VAL A 1 364 ? -8.023 -0.443 -1.450 1.00 85.38 364 VAL A CA 1
ATOM 2915 C C . VAL A 1 364 ? -8.952 -0.276 -2.638 1.00 85.38 364 VAL A C 1
ATOM 2917 O O . VAL A 1 364 ? -9.909 -1.028 -2.802 1.00 85.38 364 VAL A O 1
ATOM 2920 N N . PHE A 1 365 ? -8.637 0.680 -3.490 1.00 85.56 365 PHE A N 1
ATOM 2921 C CA . PHE A 1 365 ? -9.379 1.002 -4.694 1.00 85.56 365 PHE A CA 1
ATOM 2922 C C . PHE A 1 365 ? -8.571 0.615 -5.928 1.00 85.56 365 PHE A C 1
ATOM 2924 O O . PHE A 1 365 ? -7.358 0.832 -5.975 1.00 85.56 365 PHE A O 1
ATOM 2931 N N . PHE A 1 366 ? -9.259 0.089 -6.937 1.00 86.31 366 PHE A N 1
ATOM 2932 C CA . PHE A 1 366 ? -8.696 -0.325 -8.223 1.00 86.31 366 PHE A CA 1
ATOM 2933 C C . PHE A 1 366 ? -9.290 0.553 -9.335 1.00 86.31 366 PHE A C 1
ATOM 2935 O O . PHE A 1 366 ? -10.383 0.248 -9.815 1.00 86.31 366 PHE A O 1
ATOM 2942 N N . PRO A 1 367 ? -8.649 1.681 -9.705 1.00 85.44 367 PRO A N 1
ATOM 2943 C CA . PRO A 1 367 ? -9.209 2.668 -10.637 1.00 85.44 367 PRO A CA 1
ATOM 2944 C C . PRO A 1 367 ? -9.639 2.100 -11.994 1.00 85.44 367 PRO A C 1
ATOM 2946 O O . PRO A 1 367 ? -10.661 2.506 -12.545 1.00 85.44 367 PRO A O 1
ATOM 2949 N N . ASP A 1 368 ? -8.906 1.118 -12.516 1.00 84.56 368 ASP A N 1
ATOM 2950 C CA . ASP A 1 368 ? -9.229 0.388 -13.747 1.00 84.56 368 ASP A CA 1
ATOM 2951 C C . ASP A 1 368 ? -10.606 -0.296 -13.682 1.00 84.56 368 ASP A C 1
ATOM 2953 O O . ASP A 1 368 ? -11.291 -0.440 -14.699 1.00 84.56 368 ASP A O 1
ATOM 2957 N N . ARG A 1 369 ? -11.052 -0.641 -12.469 1.00 87.25 369 ARG A N 1
ATOM 2958 C CA . ARG A 1 369 ? -12.346 -1.260 -12.180 1.00 87.25 369 ARG A CA 1
ATOM 2959 C C . ARG A 1 369 ? -13.479 -0.262 -11.944 1.00 87.25 369 ARG A C 1
ATOM 2961 O O . ARG A 1 369 ? -14.574 -0.704 -11.597 1.00 87.25 369 ARG A O 1
ATOM 2968 N N . PHE A 1 370 ? -13.256 1.033 -12.158 1.00 86.69 370 PHE A N 1
ATOM 2969 C CA . PHE A 1 370 ? -14.293 2.067 -12.208 1.00 86.69 370 PHE A CA 1
ATOM 2970 C C . PHE A 1 370 ? -14.582 2.475 -13.662 1.00 86.69 370 PHE A C 1
ATOM 2972 O O . PHE A 1 370 ? -13.669 2.424 -14.500 1.00 86.69 370 PHE A O 1
ATOM 2979 N N . PRO A 1 371 ? -15.818 2.912 -13.985 1.00 85.75 371 PRO A N 1
ATOM 2980 C CA . PRO A 1 371 ? -16.091 3.624 -15.234 1.00 85.75 371 PRO A CA 1
ATOM 2981 C C . PRO A 1 371 ? -15.129 4.811 -15.402 1.00 85.75 371 PRO A C 1
ATOM 2983 O O . PRO A 1 371 ? -14.852 5.478 -14.406 1.00 85.75 371 PRO A O 1
ATOM 2986 N N . PRO A 1 372 ? -14.645 5.129 -16.620 1.00 86.06 372 PRO A N 1
ATOM 2987 C CA . PRO A 1 372 ? -13.695 6.227 -16.825 1.00 86.06 372 PRO A CA 1
ATOM 2988 C C . PRO A 1 372 ? -14.138 7.562 -16.207 1.00 86.06 372 PRO A C 1
ATOM 2990 O O . PRO A 1 372 ? -13.338 8.225 -15.555 1.00 86.06 372 PRO A O 1
ATOM 2993 N N . ALA A 1 373 ? -15.428 7.899 -16.316 1.00 84.56 373 ALA A N 1
ATOM 2994 C CA . ALA A 1 373 ? -16.007 9.116 -15.740 1.00 84.56 373 ALA A CA 1
ATOM 2995 C C . ALA A 1 373 ? -15.975 9.165 -14.196 1.00 84.56 373 ALA A C 1
ATOM 2997 O O . ALA A 1 373 ? -16.003 10.248 -13.617 1.00 84.5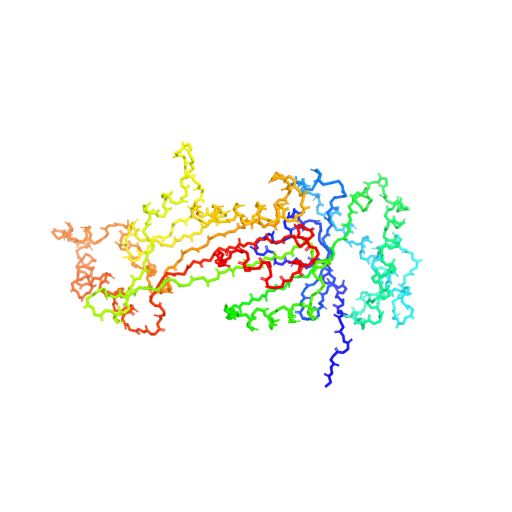6 373 ALA A O 1
ATOM 2998 N N . ASP A 1 374 ? -15.875 8.012 -13.530 1.00 84.50 374 ASP A N 1
ATOM 2999 C CA . ASP A 1 374 ? -15.892 7.887 -12.066 1.00 84.50 374 ASP A CA 1
ATOM 3000 C C . ASP A 1 374 ? -14.482 7.784 -11.461 1.00 84.50 374 ASP A C 1
ATOM 3002 O O . ASP A 1 374 ? -14.330 7.680 -10.244 1.00 84.50 374 ASP A O 1
ATOM 3006 N N . ARG A 1 375 ? -13.426 7.800 -12.284 1.00 84.81 375 ARG A N 1
ATOM 3007 C CA . ARG A 1 375 ? -12.026 7.707 -11.836 1.00 84.81 375 ARG A CA 1
ATOM 3008 C C . ARG A 1 375 ? -11.531 9.044 -11.281 1.00 84.81 375 ARG A C 1
ATOM 3010 O O . ARG A 1 375 ? -10.594 9.632 -11.810 1.00 84.81 375 ARG A O 1
ATOM 3017 N N . ASN A 1 376 ? -12.162 9.543 -10.222 1.00 80.00 376 ASN A N 1
ATOM 3018 C CA . ASN A 1 376 ? -11.817 10.819 -9.596 1.00 80.00 376 ASN A CA 1
ATOM 3019 C C . ASN A 1 376 ? -12.083 10.831 -8.082 1.00 80.00 376 ASN A C 1
ATOM 3021 O O . ASN A 1 376 ? -12.654 9.899 -7.513 1.00 80.00 376 ASN A O 1
ATOM 3025 N N . ALA A 1 377 ? -11.641 11.901 -7.421 1.00 72.38 377 ALA A N 1
ATOM 3026 C CA . ALA A 1 377 ? -11.696 12.008 -5.969 1.00 72.38 377 ALA A CA 1
ATOM 3027 C C . ALA A 1 377 ? -13.104 12.210 -5.403 1.00 72.38 377 ALA A C 1
ATOM 3029 O O . ALA A 1 377 ? -13.288 12.003 -4.211 1.00 72.38 377 ALA A O 1
ATOM 3030 N N . LYS A 1 378 ? -14.079 12.610 -6.226 1.00 72.50 378 LYS A N 1
ATOM 3031 C CA . LYS A 1 378 ? -15.480 12.739 -5.825 1.00 72.50 378 LYS A CA 1
ATOM 3032 C C . LYS A 1 378 ? -16.138 11.370 -5.782 1.00 72.50 378 LYS A C 1
ATOM 3034 O O . LYS A 1 378 ? -16.711 10.997 -4.773 1.00 72.50 378 LYS A O 1
ATOM 3039 N N . TYR A 1 379 ? -16.013 10.574 -6.837 1.00 70.12 379 TYR A N 1
ATOM 3040 C CA . TYR A 1 379 ? -16.745 9.310 -6.919 1.00 70.12 379 TYR A CA 1
ATOM 3041 C C . TYR A 1 379 ? -16.113 8.179 -6.118 1.00 70.12 379 TYR A C 1
ATOM 3043 O O . TYR A 1 379 ? -16.838 7.388 -5.511 1.00 70.12 379 TYR A O 1
ATOM 3051 N N . VAL A 1 380 ? -14.783 8.085 -6.088 1.00 64.38 380 VAL A N 1
ATOM 3052 C CA . VAL A 1 380 ? -14.153 6.907 -5.491 1.00 64.38 380 VAL A CA 1
ATOM 3053 C C . VAL A 1 380 ? -14.335 6.844 -3.960 1.00 64.38 380 VAL A C 1
ATOM 3055 O O . VAL A 1 380 ? -14.723 5.788 -3.459 1.00 64.38 380 VAL A O 1
ATOM 3058 N N . PRO A 1 381 ? -14.163 7.939 -3.197 1.00 58.25 381 PRO A N 1
ATOM 3059 C CA . PRO A 1 381 ? -14.417 7.954 -1.758 1.00 58.25 381 PRO A CA 1
ATOM 3060 C C . PRO A 1 381 ? -15.896 8.166 -1.388 1.00 58.25 381 PRO A C 1
ATOM 3062 O O . PRO A 1 381 ? -16.358 7.556 -0.426 1.00 58.25 381 PRO A O 1
ATOM 3065 N N . ASN A 1 382 ? -16.669 8.970 -2.129 1.00 57.94 382 ASN A N 1
ATOM 3066 C CA . ASN A 1 382 ? -18.056 9.290 -1.748 1.00 57.94 382 ASN A CA 1
ATOM 3067 C C . ASN A 1 382 ? -18.981 8.058 -1.808 1.00 57.94 382 ASN A C 1
ATOM 3069 O O . ASN A 1 382 ? -19.811 7.850 -0.927 1.00 57.94 382 ASN A O 1
ATOM 3073 N N . LEU A 1 383 ? -18.747 7.137 -2.754 1.00 52.28 383 LEU A N 1
ATOM 3074 C CA . LEU A 1 383 ? -19.462 5.856 -2.776 1.00 52.28 383 LEU A CA 1
ATOM 3075 C C . LEU A 1 383 ? -19.268 5.062 -1.471 1.00 52.28 383 LEU A C 1
ATOM 3077 O O . LEU A 1 383 ? -20.223 4.443 -1.004 1.00 52.28 383 LEU A O 1
ATOM 3081 N N . SER A 1 384 ? -18.078 5.121 -0.859 1.00 47.81 384 SER A N 1
ATOM 3082 C CA . SER A 1 384 ? -17.748 4.398 0.381 1.00 47.81 384 SER A CA 1
ATOM 3083 C C . SER A 1 384 ? -18.346 4.996 1.659 1.00 47.81 384 SER A C 1
ATOM 3085 O O . SER A 1 384 ? -18.392 4.307 2.675 1.00 47.81 384 SER A O 1
ATOM 3087 N N . LEU A 1 385 ? -18.831 6.242 1.611 1.00 52.97 385 LEU A N 1
ATOM 3088 C CA . LEU A 1 385 ? -19.379 6.957 2.769 1.00 52.97 385 LEU A CA 1
ATOM 3089 C C . LEU A 1 385 ? -20.911 6.902 2.863 1.00 52.97 385 LEU A C 1
ATOM 3091 O O . LEU A 1 385 ? -21.475 7.398 3.830 1.00 52.97 385 LEU A O 1
ATOM 3095 N N . GLY A 1 386 ? -21.591 6.270 1.901 1.00 47.31 386 GLY A N 1
ATOM 3096 C CA . GLY A 1 386 ? -23.023 5.966 2.011 1.00 47.31 386 GLY A CA 1
ATOM 3097 C C . GLY A 1 386 ? -23.969 7.169 1.936 1.00 47.31 386 GLY A C 1
ATOM 3098 O O . GLY A 1 386 ? -25.165 6.986 2.136 1.00 47.31 386 GLY A O 1
ATOM 3099 N N . HIS A 1 387 ? -23.480 8.366 1.614 1.00 38.59 387 HIS A N 1
ATOM 3100 C CA . HIS A 1 387 ? -24.335 9.528 1.395 1.00 38.59 387 HIS A CA 1
ATOM 3101 C C . HIS A 1 387 ? -24.792 9.566 -0.068 1.00 38.59 387 HIS A C 1
ATOM 3103 O O . HIS A 1 387 ? -24.008 9.824 -0.982 1.00 38.59 387 HIS A O 1
ATOM 3109 N N . SER A 1 388 ? -26.068 9.253 -0.277 1.00 30.81 388 SER A N 1
ATOM 3110 C CA . SER A 1 388 ? -26.855 9.658 -1.443 1.00 30.81 388 SER A CA 1
ATOM 3111 C C . SER A 1 388 ? -28.009 10.511 -0.967 1.00 30.81 388 SER A C 1
ATOM 3113 O O . SER A 1 388 ? -28.667 10.032 -0.012 1.00 30.81 388 SER A O 1
#

Radius of gyration: 28.17 Å; chains: 1; bounding box: 63×49×85 Å

pLDDT: mean 80.42, std 11.83, range [30.81, 95.19]

Organism: NCBI:txid1353952

Foldseek 3Di:
DPDLFQWKFALVCQLPFDCPPQCLVVFPFNLQWTWGGAGPNWTKTWTKAFPDPVPSHDDDRDPPVVSVVVNLLVSLLVLVLLVVLVPDQWDAPDSQDRDCVRGVSVVVDRIDTDGPVSVVSSVVVVVVVQQVCLVPHPCCVVPSRSNRIDIDMDTDDDDPDDDQDPDPVSLVVQQVVDVVVDDLVSDQKDKDKDKDWDWDADPVPRPHTAFDFAFPVVQQVQQADPVRDGDDKDWADWLLDPTGTKIKDQDDGNVLVVLQLVLQQVQCVVVVHPSPPDGQKDWGMKIKGWQVNVLRDQDPVRCCCSVVVVVVVLVVCPPDDDPCVVVSVVVVVVCVVDNPNRSSVVSVPPDDTDRTMIMIIMMMGRLVSGDPVQSGSNNPVVSSVPDD

Secondary structure (DSSP, 8-state):
-----SEEE-TT-TTPPP--TT-TT-S--TTSEEEEEEETTEEEEEEEEESSGGGGS-PPPPPHHHHHHHHHHHHHHHHHHHHTTSSSS---S-TT--STGGGHHHHH-S-EEE-HHHHHHHHHHHHHHHHHHHHH-TTTTT--HHHHEEEEEEE-----------SHHHHHHHHHHHHHH--TTT-S-EEEE--EEEEEE-TTTS-SEE---EEHHHHHHTTB-TTSPBPP-EEEE-TT-SSEEEEEESS--HHHHHHHHHHHHHHHHHTT--TTSPPSEEEEEEEEEETTHHHHSPPHHHHHHHHTTHHHHHHHTTT--GGGHHHHHHHHHHHHH--HHHHHHHHHHTS----EEEEEEEEEE-GGGS-GGG-STTHHHHGGGT--

Sequence (388 aa):
MHDDRWLTIQPDQYRRRLRDKHAFIGFPWENNYFHIGICQDRTCGFAFHHKDPALRKRQTAPPAEVVDRRMRQFRAFLVFCLSELGDLPIICHDQYRYGNEDIASFLEMREVNLDLPQLQRLNRDWINLYEGWAENAPWKADDDYFSKYEPFLVILKYGQNAGLTLSDEGWDGLTETWGTKYSMEKLGRFTVALAIVQEAVSDFDGETPLGVVADANGVKAEFMNPNGTFRKINMFPLAYTKTACNIQTDTLPNFLAEGLHSVNERIAKRRNAPANASQAVMASSYQLYACPKNRLRPATNAHNDLRLGKMTAALVGCGQSGSKAAAVKRLIDRIKRKTPFARAADRLLVGNTLIGVRSEPEFVFFPDRFPPADRNAKYVPNLSLGHS